Protein AF-0000000080283770 (afdb_homodimer)

Structure (mmCIF, N/CA/C/O backbone):
data_AF-0000000080283770-model_v1
#
loop_
_entity.id
_entity.type
_entity.pdbx_description
1 polymer 'Transcriptional regulator'
#
loop_
_atom_site.group_PDB
_atom_site.id
_atom_site.type_symbol
_atom_site.label_atom_id
_atom_site.label_alt_id
_atom_site.label_comp_id
_atom_site.label_asym_id
_atom_site.label_entity_id
_atom_site.label_seq_id
_atom_site.pdbx_PDB_ins_code
_atom_site.Cartn_x
_atom_site.Cartn_y
_atom_site.Cartn_z
_atom_site.occupancy
_atom_site.B_iso_or_equiv
_atom_site.auth_seq_id
_atom_site.auth_comp_id
_atom_site.auth_asym_id
_atom_site.auth_atom_id
_atom_site.pdbx_PDB_model_num
ATOM 1 N N . MET A 1 1 ? 2.85 -29.109 8.461 1 37.56 1 MET A N 1
ATOM 2 C CA . MET A 1 1 ? 2.076 -27.859 8.5 1 37.56 1 MET A CA 1
ATOM 3 C C . MET A 1 1 ? 2.83 -26.734 7.824 1 37.56 1 MET A C 1
ATOM 5 O O . MET A 1 1 ? 3.775 -26.172 8.391 1 37.56 1 MET A O 1
ATOM 9 N N . THR A 1 2 ? 3.102 -26.766 6.426 1 54.53 2 THR A N 1
ATOM 10 C CA . THR A 1 2 ? 4.262 -26.156 5.785 1 54.53 2 THR A CA 1
ATOM 11 C C . THR A 1 2 ? 4.219 -24.641 5.934 1 54.53 2 THR A C 1
ATOM 13 O O . THR A 1 2 ? 3.17 -24.016 5.73 1 54.53 2 THR A O 1
ATOM 16 N N . GLY A 1 3 ? 4.781 -24.062 6.992 1 60.12 3 GLY A N 1
ATOM 17 C CA . GLY A 1 3 ? 5.047 -22.656 7.277 1 60.12 3 GLY A CA 1
ATOM 18 C C . GLY A 1 3 ? 5.25 -21.828 6.027 1 60.12 3 GLY A C 1
ATOM 19 O O . GLY A 1 3 ? 5.16 -22.344 4.91 1 60.12 3 GLY A O 1
ATOM 20 N N . PRO A 1 4 ? 5.188 -20.516 6.203 1 73.69 4 PRO A N 1
ATOM 21 C CA . PRO A 1 4 ? 5.469 -19.641 5.059 1 73.69 4 PRO A CA 1
ATOM 22 C C . PRO A 1 4 ? 6.797 -19.969 4.383 1 73.69 4 PRO A C 1
ATOM 24 O O . PRO A 1 4 ? 7.742 -20.406 5.043 1 73.69 4 PRO A O 1
ATOM 27 N N . PRO A 1 5 ? 6.785 -20.031 3.084 1 80.31 5 PRO A N 1
ATOM 28 C CA . PRO A 1 5 ? 8.031 -20.297 2.357 1 80.31 5 PRO A CA 1
ATOM 29 C C . PRO A 1 5 ? 9.164 -19.359 2.766 1 80.31 5 PRO A C 1
ATOM 31 O O . PRO A 1 5 ? 8.914 -18.203 3.143 1 80.31 5 PRO A O 1
ATOM 34 N N . PRO A 1 6 ? 10.375 -19.828 2.789 1 84.25 6 PRO A N 1
ATOM 35 C CA . PRO A 1 6 ? 11.523 -18.984 3.094 1 84.25 6 PRO A CA 1
ATOM 36 C C . PRO A 1 6 ? 11.781 -17.922 2.014 1 84.25 6 PRO A C 1
ATOM 38 O O . PRO A 1 6 ? 11.523 -18.172 0.833 1 84.25 6 PRO A O 1
ATOM 41 N N . PRO A 1 7 ? 12.25 -16.781 2.469 1 87.44 7 PRO A N 1
ATOM 42 C CA . PRO A 1 7 ? 12.562 -15.75 1.482 1 87.44 7 PRO A CA 1
ATOM 43 C C . PRO A 1 7 ? 13.625 -16.188 0.481 1 87.44 7 PRO A C 1
ATOM 45 O O . PRO A 1 7 ? 14.586 -16.875 0.853 1 87.44 7 PRO A O 1
ATOM 48 N N . GLU A 1 8 ? 13.406 -15.977 -0.793 1 91.25 8 GLU A N 1
ATOM 49 C CA . GLU A 1 8 ? 14.336 -16.266 -1.883 1 91.25 8 GLU A CA 1
ATOM 50 C C . GLU A 1 8 ? 14.641 -15 -2.688 1 91.25 8 GLU A C 1
ATOM 52 O O . GLU A 1 8 ? 13.75 -14.422 -3.314 1 91.25 8 GLU A O 1
ATOM 57 N N . GLU A 1 9 ? 15.883 -14.602 -2.623 1 91.5 9 GLU A N 1
ATOM 58 C CA . GLU A 1 9 ? 16.266 -13.477 -3.471 1 91.5 9 GLU A CA 1
ATOM 59 C C . GLU A 1 9 ? 16.547 -13.93 -4.898 1 91.5 9 GLU A C 1
ATOM 61 O O . GLU A 1 9 ? 17.375 -14.797 -5.129 1 91.5 9 GLU A O 1
ATOM 66 N N . ILE A 1 10 ? 15.891 -13.391 -5.863 1 91.06 10 ILE A N 1
ATOM 67 C CA . ILE A 1 10 ? 16.047 -13.758 -7.27 1 91.06 10 ILE A CA 1
ATOM 68 C C . ILE A 1 10 ? 16.922 -12.727 -7.977 1 91.06 10 ILE A C 1
ATOM 70 O O . ILE A 1 10 ? 16.578 -11.539 -8.008 1 91.06 10 ILE A O 1
ATOM 74 N N . THR A 1 11 ? 18.062 -13.188 -8.492 1 90.12 11 THR A N 1
ATOM 75 C CA . THR A 1 11 ? 18.984 -12.281 -9.172 1 90.12 11 THR A CA 1
ATOM 76 C C . THR A 1 11 ? 18.969 -12.516 -10.68 1 90.12 11 THR A C 1
ATOM 78 O O . THR A 1 11 ? 19.5 -11.711 -11.445 1 90.12 11 THR A O 1
ATOM 81 N N . ASP A 1 12 ? 18.344 -13.586 -11.109 1 91 12 ASP A N 1
ATOM 82 C CA . ASP A 1 12 ? 18.266 -13.922 -12.523 1 91 12 ASP A CA 1
ATOM 83 C C . ASP A 1 12 ? 17.125 -13.195 -13.211 1 91 12 ASP A C 1
ATOM 85 O O . ASP A 1 12 ? 15.953 -13.469 -12.93 1 91 12 ASP A O 1
ATOM 89 N N . PRO A 1 13 ? 17.438 -12.305 -14.203 1 91.69 13 PRO A N 1
ATOM 90 C CA . PRO A 1 13 ? 16.375 -11.555 -14.891 1 91.69 13 PRO A CA 1
ATOM 91 C C . PRO A 1 13 ? 15.375 -12.469 -15.594 1 91.69 13 PRO A C 1
ATOM 93 O O . PRO A 1 13 ? 14.211 -12.094 -15.781 1 91.69 13 PRO A O 1
ATOM 96 N N . ALA A 1 14 ? 15.844 -13.672 -15.891 1 91.5 14 ALA A N 1
ATOM 97 C CA . ALA A 1 14 ? 14.961 -14.609 -16.578 1 91.5 14 ALA A CA 1
ATOM 98 C C . ALA A 1 14 ? 13.789 -15.016 -15.695 1 91.5 14 ALA A C 1
ATOM 100 O O . ALA A 1 14 ? 12.672 -15.227 -16.172 1 91.5 14 ALA A O 1
ATOM 101 N N . VAL A 1 15 ? 14.016 -15.148 -14.422 1 92.81 15 VAL A N 1
ATOM 102 C CA . VAL A 1 15 ? 12.969 -15.508 -13.477 1 92.81 15 VAL A CA 1
ATOM 103 C C . VAL A 1 15 ? 11.961 -14.367 -13.367 1 92.81 15 VAL A C 1
ATOM 105 O O . VAL A 1 15 ? 10.75 -14.602 -13.359 1 92.81 15 VAL A O 1
ATOM 108 N N . LEU A 1 16 ? 12.469 -13.172 -13.344 1 89.69 16 LEU A N 1
ATOM 109 C CA . LEU A 1 16 ? 11.602 -12 -13.289 1 89.69 16 LEU A CA 1
ATOM 110 C C . LEU A 1 16 ? 10.727 -11.914 -14.539 1 89.69 16 LEU A C 1
ATOM 112 O O . LEU A 1 16 ? 9.516 -11.695 -14.438 1 89.69 16 LEU A O 1
ATOM 116 N N . LYS A 1 17 ? 11.328 -12.164 -15.664 1 89.62 17 LYS A N 1
ATOM 117 C CA . LYS A 1 17 ? 10.586 -12.141 -16.922 1 89.62 17 LYS A CA 1
ATOM 118 C C . LYS A 1 17 ? 9.484 -13.195 -16.938 1 89.62 17 LYS A C 1
ATOM 120 O O . LYS A 1 17 ? 8.383 -12.945 -17.422 1 89.62 17 LYS A O 1
ATOM 125 N N . ALA A 1 18 ? 9.836 -14.297 -16.359 1 91.44 18 ALA A N 1
ATOM 126 C CA . ALA A 1 18 ? 8.883 -15.406 -16.344 1 91.44 18 ALA A CA 1
ATOM 127 C C . ALA A 1 18 ? 7.652 -15.062 -15.516 1 91.44 18 ALA A C 1
ATOM 129 O O . ALA A 1 18 ? 6.52 -15.242 -15.961 1 91.44 18 ALA A O 1
ATOM 130 N N . VAL A 1 19 ? 7.867 -14.453 -14.398 1 88.31 19 VAL A N 1
ATOM 131 C CA . VAL A 1 19 ? 6.75 -14.281 -13.477 1 88.31 19 VAL A CA 1
ATOM 132 C C . VAL A 1 19 ? 6.02 -12.977 -13.781 1 88.31 19 VAL A C 1
ATOM 134 O O . VAL A 1 19 ? 4.82 -12.852 -13.516 1 88.31 19 VAL A O 1
ATOM 137 N N . MET A 1 20 ? 6.723 -12.078 -14.5 1 87.69 20 MET A N 1
ATOM 138 C CA . MET A 1 20 ? 6.105 -10.781 -14.758 1 87.69 20 MET A CA 1
ATOM 139 C C . MET A 1 20 ? 5.312 -10.805 -16.062 1 87.69 20 MET A C 1
ATOM 141 O O . MET A 1 20 ? 4.621 -9.844 -16.391 1 87.69 20 MET A O 1
ATOM 145 N N . HIS A 1 21 ? 5.367 -11.898 -16.734 1 89.75 21 HIS A N 1
ATOM 146 C CA . HIS A 1 21 ? 4.559 -12.023 -17.938 1 89.75 21 HIS A CA 1
ATOM 147 C C . HIS A 1 21 ? 3.074 -11.875 -17.625 1 89.75 21 HIS A C 1
ATOM 149 O O . HIS A 1 21 ? 2.557 -12.547 -16.734 1 89.75 21 HIS A O 1
ATOM 155 N N . PRO A 1 22 ? 2.367 -11.078 -18.344 1 87.94 22 PRO A N 1
ATOM 156 C CA . PRO A 1 22 ? 0.983 -10.758 -17.984 1 87.94 22 PRO A CA 1
ATOM 157 C C . PRO A 1 22 ? 0.1 -12 -17.891 1 87.94 22 PRO A C 1
ATOM 159 O O . PRO A 1 22 ? -0.621 -12.172 -16.906 1 87.94 22 PRO A O 1
ATOM 162 N N . LEU A 1 23 ? 0.131 -12.852 -18.859 1 91.62 23 LEU A N 1
ATOM 163 C CA . LEU A 1 23 ? -0.701 -14.047 -18.812 1 91.62 23 LEU A CA 1
ATOM 164 C C . LEU A 1 23 ? -0.289 -14.969 -17.672 1 91.62 23 LEU A C 1
ATOM 166 O O . LEU A 1 23 ? -1.141 -15.586 -17.031 1 91.62 23 LEU A O 1
ATOM 170 N N . ARG A 1 24 ? 1.016 -15.086 -17.438 1 93.94 24 ARG A N 1
ATOM 171 C CA . ARG A 1 24 ? 1.487 -15.961 -16.359 1 93.94 24 ARG A CA 1
ATOM 172 C C . ARG A 1 24 ? 1.039 -15.438 -15 1 93.94 24 ARG A C 1
ATOM 174 O O . ARG A 1 24 ? 0.745 -16.234 -14.102 1 93.94 24 ARG A O 1
ATOM 181 N N . ARG A 1 25 ? 0.981 -14.164 -14.875 1 88.69 25 ARG A N 1
ATOM 182 C CA . ARG A 1 25 ? 0.467 -13.586 -13.641 1 88.69 25 ARG A CA 1
ATOM 183 C C . ARG A 1 25 ? -1.007 -13.93 -13.445 1 88.69 25 ARG A C 1
ATOM 185 O O . ARG A 1 25 ? -1.431 -14.258 -12.336 1 88.69 25 ARG A O 1
ATOM 192 N N . ARG A 1 26 ? -1.763 -13.859 -14.516 1 89.5 26 ARG A N 1
ATOM 193 C CA . ARG A 1 26 ? -3.178 -14.211 -14.445 1 89.5 26 ARG A CA 1
ATOM 194 C C . ARG A 1 26 ? -3.361 -15.688 -14.148 1 89.5 26 ARG A C 1
ATOM 196 O O . ARG A 1 26 ? -4.258 -16.062 -13.383 1 89.5 26 ARG A O 1
ATOM 203 N N . ILE A 1 27 ? -2.496 -16.469 -14.734 1 94.62 27 ILE A N 1
ATOM 204 C CA . ILE A 1 27 ? -2.514 -17.906 -14.469 1 94.62 27 ILE A CA 1
ATOM 205 C C . ILE A 1 27 ? -2.242 -18.156 -12.984 1 94.62 27 ILE A C 1
ATOM 207 O O . ILE A 1 27 ? -2.955 -18.922 -12.336 1 94.62 27 ILE A O 1
ATOM 211 N N . MET A 1 28 ? -1.257 -17.438 -12.469 1 91.12 28 MET A N 1
ATOM 212 C CA . MET A 1 28 ? -0.897 -17.578 -11.062 1 91.12 28 MET A CA 1
ATOM 213 C C . MET A 1 28 ? -2.047 -17.141 -10.156 1 91.12 28 MET A C 1
ATOM 215 O O . MET A 1 28 ? -2.309 -17.781 -9.133 1 91.12 28 MET A O 1
ATOM 219 N N . GLU A 1 29 ? -2.654 -16.109 -10.531 1 85.62 29 GLU A N 1
ATOM 220 C CA . GLU A 1 29 ? -3.809 -15.641 -9.766 1 85.62 29 GLU A CA 1
ATOM 221 C C . GLU A 1 29 ? -4.914 -16.688 -9.742 1 85.62 29 GLU A C 1
ATOM 223 O O . GLU A 1 29 ? -5.496 -16.969 -8.688 1 85.62 29 GLU A O 1
ATOM 228 N N . ALA A 1 30 ? -5.281 -17.266 -10.852 1 88.56 30 ALA A N 1
ATOM 229 C CA . ALA A 1 30 ? -6.312 -18.312 -10.953 1 88.56 30 ALA A CA 1
ATOM 230 C C . ALA A 1 30 ? -5.941 -19.531 -10.125 1 88.56 30 ALA A C 1
ATOM 232 O O . ALA A 1 30 ? -6.777 -20.078 -9.398 1 88.56 30 ALA A O 1
ATOM 233 N N . LEU A 1 31 ? -4.652 -19.891 -10.188 1 91.25 31 LEU A N 1
ATOM 234 C CA . LEU A 1 31 ? -4.184 -21.047 -9.445 1 91.25 31 LEU A CA 1
ATOM 235 C C . LEU A 1 31 ? -4.191 -20.781 -7.945 1 91.25 31 LEU A C 1
ATOM 237 O O . LEU A 1 31 ? -4.156 -21.719 -7.141 1 91.25 31 LEU A O 1
ATOM 241 N N . GLY A 1 32 ? -4.145 -19.531 -7.605 1 83.38 32 GLY A N 1
ATOM 242 C CA . GLY A 1 32 ? -4.266 -19.156 -6.203 1 83.38 32 GLY A CA 1
ATOM 243 C C . GLY A 1 32 ? -5.586 -19.578 -5.586 1 83.38 32 GLY A C 1
ATOM 244 O O . GLY A 1 32 ? -5.688 -19.719 -4.363 1 83.38 32 GLY A O 1
ATOM 245 N N . ARG A 1 33 ? -6.543 -19.781 -6.367 1 79.31 33 ARG A N 1
ATOM 246 C CA . ARG A 1 33 ? -7.859 -20.188 -5.891 1 79.31 33 ARG A CA 1
ATOM 247 C C . ARG A 1 33 ? -7.953 -21.719 -5.793 1 79.31 33 ARG A C 1
ATOM 249 O O . ARG A 1 33 ? -8.891 -22.25 -5.188 1 79.31 33 ARG A O 1
ATOM 256 N N . GLY A 1 34 ? -7.055 -22.422 -6.414 1 85.31 34 GLY A N 1
ATOM 257 C CA . GLY A 1 34 ? -7.008 -23.875 -6.387 1 85.31 34 GLY A CA 1
ATOM 258 C C . GLY A 1 34 ? -6.359 -24.469 -7.617 1 85.31 34 GLY A C 1
ATOM 259 O O . GLY A 1 34 ? -6.145 -23.781 -8.609 1 85.31 34 GLY A O 1
ATOM 260 N N . PRO A 1 35 ? -6.062 -25.703 -7.5 1 93.88 35 PRO A N 1
ATOM 261 C CA . PRO A 1 35 ? -5.461 -26.391 -8.648 1 93.88 35 PRO A CA 1
ATOM 262 C C . PRO A 1 35 ? -6.383 -26.438 -9.867 1 93.88 35 PRO A C 1
ATOM 264 O O . PRO A 1 35 ? -7.605 -26.359 -9.719 1 93.88 35 PRO A O 1
ATOM 267 N N . ALA A 1 36 ? -5.773 -26.484 -11.055 1 95.81 36 ALA A N 1
ATOM 268 C CA . ALA A 1 36 ? -6.559 -26.484 -12.281 1 95.81 36 ALA A CA 1
ATOM 269 C C . ALA A 1 36 ? -5.758 -27.078 -13.445 1 95.81 36 ALA A C 1
ATOM 271 O O . ALA A 1 36 ? -4.535 -27.219 -13.352 1 95.81 36 ALA A O 1
ATOM 272 N N . THR A 1 37 ? -6.523 -27.469 -14.406 1 96.5 37 THR A N 1
ATOM 273 C CA . THR A 1 37 ? -5.887 -27.922 -15.641 1 96.5 37 THR A CA 1
ATOM 274 C C . THR A 1 37 ? -5.672 -26.766 -16.594 1 96.5 37 THR A C 1
ATOM 276 O O . THR A 1 37 ? -6.258 -25.688 -16.422 1 96.5 37 THR A O 1
ATOM 279 N N . ALA A 1 38 ? -4.801 -27.031 -17.594 1 96.62 38 ALA A N 1
ATOM 280 C CA . ALA A 1 38 ? -4.57 -26.016 -18.625 1 96.62 38 ALA A CA 1
ATOM 281 C C . ALA A 1 38 ? -5.871 -25.672 -19.344 1 96.62 38 ALA A C 1
ATOM 283 O O . ALA A 1 38 ? -6.125 -24.5 -19.625 1 96.62 38 ALA A O 1
ATOM 284 N N . THR A 1 39 ? -6.66 -26.641 -19.531 1 95.62 39 THR A N 1
ATOM 285 C CA . THR A 1 39 ? -7.918 -26.438 -20.25 1 95.62 39 THR A CA 1
ATOM 286 C C . THR A 1 39 ? -8.867 -25.562 -19.438 1 95.62 39 THR A C 1
ATOM 288 O O . THR A 1 39 ? -9.461 -24.625 -19.969 1 95.62 39 THR A O 1
ATOM 291 N N . LYS A 1 40 ? -8.969 -25.859 -18.234 1 95.38 40 LYS A N 1
ATOM 292 C CA . LYS A 1 40 ? -9.836 -25.078 -17.359 1 95.38 40 LYS A CA 1
ATOM 293 C C . LYS A 1 40 ? -9.359 -23.625 -17.266 1 95.38 40 LYS A C 1
ATOM 295 O O . LYS A 1 40 ? -10.164 -22.703 -17.344 1 95.38 40 LYS A O 1
ATOM 300 N N . LEU A 1 41 ? -8.062 -23.438 -17.109 1 96.62 41 LEU A N 1
ATOM 301 C CA . LEU A 1 41 ? -7.484 -22.109 -17 1 96.62 41 LEU A CA 1
ATOM 302 C C . LEU A 1 41 ? -7.684 -21.312 -18.297 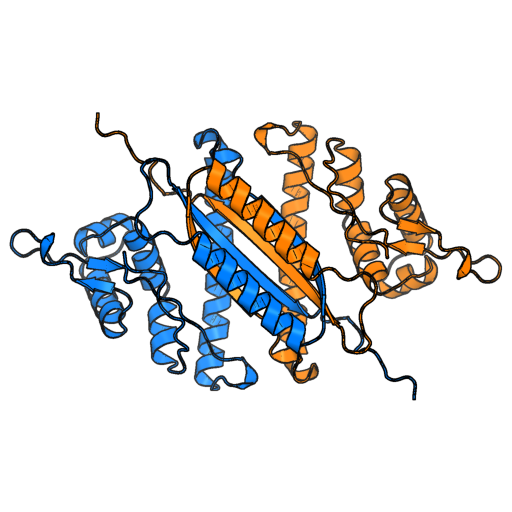1 96.62 41 LEU A C 1
ATOM 304 O O . LEU A 1 41 ? -8.016 -20.125 -18.25 1 96.62 41 LEU A O 1
ATOM 308 N N . ALA A 1 42 ? -7.504 -21.984 -19.391 1 96.69 42 ALA A N 1
ATOM 309 C CA . ALA A 1 42 ? -7.676 -21.344 -20.688 1 96.69 42 ALA A CA 1
ATOM 310 C C . ALA A 1 42 ? -9.102 -20.828 -20.859 1 96.69 42 ALA A C 1
ATOM 312 O O . ALA A 1 42 ? -9.297 -19.688 -21.297 1 96.69 42 ALA A O 1
ATOM 313 N N . LYS A 1 43 ? -10.023 -21.609 -20.484 1 95.88 43 LYS A N 1
ATOM 314 C CA . LYS A 1 43 ? -11.43 -21.203 -20.578 1 95.88 43 LYS A CA 1
ATOM 315 C C . LYS A 1 43 ? -11.719 -20.016 -19.672 1 95.88 43 LYS A C 1
ATOM 317 O O . LYS A 1 43 ? -12.375 -19.047 -20.109 1 95.88 43 LYS A O 1
ATOM 322 N N . GLU A 1 44 ? -11.203 -20.078 -18.516 1 92.44 44 GLU A N 1
ATOM 323 C CA . GLU A 1 44 ? -11.438 -19.016 -17.547 1 92.44 44 GLU A CA 1
ATOM 324 C C . GLU A 1 44 ? -10.797 -17.703 -18 1 92.44 44 GLU A C 1
ATOM 326 O O . GLU A 1 44 ? -11.344 -16.625 -17.781 1 92.44 44 GLU A O 1
ATOM 331 N N . LEU A 1 45 ? -9.641 -17.766 -18.672 1 93.75 45 LEU A N 1
ATOM 332 C CA . LEU A 1 45 ? -8.828 -16.578 -18.969 1 93.75 45 LEU A CA 1
ATOM 333 C C . LEU A 1 45 ? -9.031 -16.125 -20.406 1 93.75 45 LEU A C 1
ATOM 335 O O . LEU A 1 45 ? -8.492 -15.094 -20.812 1 93.75 45 LEU A O 1
ATOM 339 N N . GLY A 1 46 ? -9.797 -16.828 -21.125 1 94.81 46 GLY A N 1
ATOM 340 C CA . GLY A 1 46 ? -10.031 -16.484 -22.516 1 94.81 46 GLY A CA 1
ATOM 341 C C . GLY A 1 46 ? -8.805 -16.672 -23.391 1 94.81 46 GLY A C 1
ATOM 342 O O . GLY A 1 46 ? -8.492 -15.828 -24.219 1 94.81 46 GLY A O 1
ATOM 343 N N . GLU A 1 47 ? -8.086 -17.703 -23.094 1 95.5 47 GLU A N 1
ATOM 344 C CA . GLU A 1 47 ? -6.855 -18.016 -23.812 1 95.5 47 GLU A CA 1
ATOM 345 C C . GLU A 1 47 ? -6.918 -19.406 -24.438 1 95.5 47 GLU A C 1
ATOM 347 O O . GLU A 1 47 ? -7.863 -20.156 -24.203 1 95.5 47 GLU A O 1
ATOM 352 N N . SER A 1 48 ? -5.984 -19.734 -25.266 1 95.44 48 SER A N 1
ATOM 353 C CA . SER A 1 48 ? -5.887 -21.078 -25.844 1 95.44 48 SER A CA 1
ATOM 354 C C . SER A 1 48 ? -5.242 -22.047 -24.859 1 95.44 48 SER A C 1
ATOM 356 O O . SER A 1 48 ? -4.383 -21.656 -24.062 1 95.44 48 SER A O 1
ATOM 358 N N . SER A 1 49 ? -5.652 -23.328 -24.953 1 93.5 49 SER A N 1
ATOM 359 C CA . SER A 1 49 ? -5.051 -24.375 -24.125 1 93.5 49 SER A CA 1
ATOM 360 C C . SER A 1 49 ? -3.564 -24.531 -24.422 1 93.5 49 SER A C 1
ATOM 362 O O . SER A 1 49 ? -2.77 -24.781 -23.516 1 93.5 49 SER A O 1
ATOM 364 N N . GLY A 1 50 ? -3.27 -24.328 -25.672 1 94.94 50 GLY A N 1
ATOM 365 C CA . GLY A 1 50 ? -1.871 -24.422 -26.047 1 94.94 50 GLY A CA 1
ATOM 366 C C . GLY A 1 50 ? -0.999 -23.375 -25.391 1 94.94 50 GLY A C 1
ATOM 367 O O . GLY A 1 50 ? 0.023 -23.703 -24.781 1 94.94 50 GLY A O 1
ATOM 368 N N . ALA A 1 51 ? -1.381 -22.203 -25.516 1 95.94 51 ALA A N 1
ATOM 369 C CA . ALA A 1 51 ? -0.648 -21.109 -24.891 1 95.94 51 ALA A CA 1
ATOM 370 C C . ALA A 1 51 ? -0.607 -21.281 -23.375 1 95.94 51 ALA A C 1
ATOM 372 O O . ALA A 1 51 ? 0.438 -21.094 -22.75 1 95.94 51 ALA A O 1
ATOM 373 N N . THR A 1 52 ? -1.72 -21.625 -22.812 1 97.25 52 THR A N 1
ATOM 374 C CA . THR A 1 52 ? -1.812 -21.812 -21.359 1 97.25 52 THR A CA 1
ATOM 375 C C . THR A 1 52 ? -0.881 -22.938 -20.906 1 97.25 52 THR A C 1
ATOM 377 O O . THR A 1 52 ? -0.174 -22.781 -19.906 1 97.25 52 THR A O 1
ATOM 380 N N . SER A 1 53 ? -0.855 -24.016 -21.688 1 96.75 53 SER A N 1
ATOM 381 C CA . SER A 1 53 ? 0.03 -25.125 -21.359 1 96.75 53 SER A CA 1
ATOM 382 C C . SER A 1 53 ? 1.494 -24.703 -21.422 1 96.75 53 SER A C 1
ATOM 384 O O . SER A 1 53 ? 2.285 -25.047 -20.547 1 96.75 53 SER A O 1
ATOM 386 N N . TYR A 1 54 ? 1.769 -24 -22.406 1 97.31 54 TYR A N 1
ATOM 387 C CA . TYR A 1 54 ? 3.133 -23.5 -22.562 1 97.31 54 TYR A CA 1
ATOM 388 C C . TYR A 1 54 ? 3.535 -22.656 -21.359 1 97.31 54 TYR A C 1
ATOM 390 O O . TYR A 1 54 ? 4.617 -22.844 -20.797 1 97.31 54 TYR A O 1
ATOM 398 N N . HIS A 1 55 ? 2.732 -21.734 -20.969 1 97.44 55 HIS A N 1
ATOM 399 C CA . HIS A 1 55 ? 3.053 -20.828 -19.875 1 97.44 55 HIS A CA 1
ATOM 400 C C . HIS A 1 55 ? 3.104 -21.547 -18.531 1 97.44 55 HIS A C 1
ATOM 402 O O . HIS A 1 55 ? 3.895 -21.203 -17.656 1 97.44 55 HIS A O 1
ATOM 408 N N . LEU A 1 56 ? 2.262 -22.562 -18.422 1 97.88 56 LEU A N 1
ATOM 409 C CA . LEU A 1 56 ? 2.33 -23.391 -17.219 1 97.88 56 LEU A CA 1
ATOM 410 C C . LEU A 1 56 ? 3.674 -24.109 -17.141 1 97.88 56 LEU A C 1
ATOM 412 O O . LEU A 1 56 ? 4.273 -24.172 -16.062 1 97.88 56 LEU A O 1
ATOM 416 N N . ARG A 1 57 ? 4.152 -24.625 -18.219 1 97.12 57 ARG A N 1
ATOM 417 C CA . ARG A 1 57 ? 5.457 -25.281 -18.234 1 97.12 57 ARG A CA 1
ATOM 418 C C . ARG A 1 57 ? 6.574 -24.281 -17.922 1 97.12 57 ARG A C 1
ATOM 420 O O . ARG A 1 57 ? 7.527 -24.625 -17.219 1 97.12 57 ARG A O 1
ATOM 427 N N . GLU A 1 58 ? 6.453 -23.094 -18.484 1 97 58 GLU A N 1
ATOM 428 C CA . GLU A 1 58 ? 7.434 -22.062 -18.188 1 97 58 GLU A CA 1
ATOM 429 C C . GLU A 1 58 ? 7.441 -21.719 -16.703 1 97 58 GLU A C 1
ATOM 431 O O . GLU A 1 58 ? 8.508 -21.594 -16.094 1 97 58 GLU A O 1
ATOM 436 N N . LEU A 1 59 ? 6.273 -21.547 -16.078 1 97 59 LEU A N 1
ATOM 437 C CA . LEU A 1 59 ? 6.148 -21.266 -14.648 1 97 59 LEU A CA 1
ATOM 438 C C . LEU A 1 59 ? 6.719 -22.422 -13.82 1 97 59 LEU A C 1
ATOM 440 O O . LEU A 1 59 ? 7.348 -22.188 -12.789 1 97 59 LEU A O 1
ATOM 444 N N . ALA A 1 60 ? 6.492 -23.641 -14.328 1 96.94 60 ALA A N 1
ATOM 445 C CA . ALA A 1 60 ? 7.012 -24.812 -13.641 1 96.94 60 ALA A CA 1
ATOM 446 C C . ALA A 1 60 ? 8.539 -24.859 -13.703 1 96.94 60 ALA A C 1
ATOM 448 O O . ALA A 1 60 ? 9.195 -25.25 -12.734 1 96.94 60 ALA A O 1
ATOM 449 N N . LYS A 1 61 ? 9.047 -24.453 -14.828 1 96.62 61 LYS A N 1
ATOM 450 C CA . LYS A 1 61 ? 10.492 -24.406 -15.031 1 96.62 61 LYS A CA 1
ATOM 451 C C . LYS A 1 61 ? 11.172 -23.594 -13.938 1 96.62 61 LYS A C 1
ATOM 453 O O . LYS A 1 61 ? 12.258 -23.953 -13.469 1 96.62 61 LYS A O 1
ATOM 458 N N . TYR A 1 62 ? 10.5 -22.547 -13.523 1 94.88 62 TYR A N 1
ATOM 459 C CA . TYR A 1 62 ? 11.078 -21.656 -12.531 1 94.88 62 TYR A CA 1
ATOM 460 C C . TYR A 1 62 ? 10.43 -21.859 -11.164 1 94.88 62 TYR A C 1
ATOM 462 O O . TYR A 1 62 ? 10.523 -21 -10.289 1 94.88 62 TYR A O 1
ATOM 470 N N . HIS A 1 63 ? 9.688 -22.906 -10.953 1 94.5 63 HIS A N 1
ATOM 471 C CA . HIS A 1 63 ? 9.203 -23.422 -9.68 1 94.5 63 HIS A CA 1
ATOM 472 C C . HIS A 1 63 ? 8.109 -22.547 -9.102 1 94.5 63 HIS A C 1
ATOM 474 O O . HIS A 1 63 ? 8.016 -22.375 -7.887 1 94.5 63 HIS A O 1
ATOM 480 N N . PHE A 1 64 ? 7.305 -21.938 -9.977 1 95.06 64 PHE A N 1
ATOM 481 C CA . PHE A 1 64 ? 6.172 -21.156 -9.508 1 95.06 64 PHE A CA 1
ATOM 482 C C . PHE A 1 64 ? 4.914 -22.016 -9.414 1 95.06 64 PHE A C 1
ATOM 484 O O . PHE A 1 64 ? 3.975 -21.672 -8.695 1 95.06 64 PHE A O 1
ATOM 491 N N . VAL A 1 65 ? 4.875 -23.094 -10.219 1 96.75 65 VAL A N 1
ATOM 492 C CA . VAL A 1 65 ? 3.764 -24.047 -10.164 1 96.75 65 VAL A CA 1
ATOM 493 C C . VAL A 1 65 ? 4.301 -25.469 -10.141 1 96.75 65 VAL A C 1
ATOM 495 O O . VAL A 1 65 ? 5.438 -25.719 -10.547 1 96.75 65 VAL A O 1
ATOM 498 N N . ASP A 1 66 ? 3.494 -26.328 -9.562 1 96.69 66 ASP A N 1
ATOM 499 C CA . ASP A 1 66 ? 3.799 -27.75 -9.523 1 96.69 66 ASP A CA 1
ATOM 500 C C . ASP A 1 66 ? 2.676 -28.578 -10.156 1 96.69 66 ASP A C 1
ATOM 502 O O . ASP A 1 66 ? 1.51 -28.172 -10.102 1 96.69 66 ASP A O 1
ATOM 506 N N . GLU A 1 67 ? 3.076 -29.688 -10.68 1 96.06 67 GLU A N 1
ATOM 507 C CA . GLU A 1 67 ? 2.051 -30.656 -11.078 1 96.06 67 GLU A CA 1
ATOM 508 C C . GLU A 1 67 ? 1.381 -31.281 -9.859 1 96.06 67 GLU A C 1
ATOM 510 O O . GLU A 1 67 ? 2.014 -31.453 -8.812 1 96.06 67 GLU A O 1
ATOM 515 N N . ALA A 1 68 ? 0.126 -31.516 -10 1 95.75 68 ALA A N 1
ATOM 516 C CA . ALA A 1 68 ? -0.634 -32.219 -8.961 1 95.75 68 ALA A CA 1
ATOM 517 C C . ALA A 1 68 ? -1.201 -33.531 -9.484 1 95.75 68 ALA A C 1
ATOM 519 O O . ALA A 1 68 ? -2.412 -33.656 -9.672 1 95.75 68 ALA A O 1
ATOM 520 N N . PRO A 1 69 ? -0.346 -34.531 -9.594 1 93.44 69 PRO A N 1
ATOM 521 C CA . PRO A 1 69 ? -0.775 -35.781 -10.219 1 93.44 69 PRO A CA 1
ATOM 522 C C . PRO A 1 69 ? -1.866 -36.5 -9.43 1 93.44 69 PRO A C 1
ATOM 524 O O . PRO A 1 69 ? -2.65 -37.25 -9.992 1 93.44 69 PRO A O 1
ATOM 527 N N . GLU A 1 70 ? -1.914 -36.25 -8.203 1 93.25 70 GLU A N 1
ATOM 528 C CA . GLU A 1 70 ? -2.908 -36.906 -7.352 1 93.25 70 GLU A CA 1
ATOM 529 C C . GLU A 1 70 ? -4.32 -36.469 -7.715 1 93.25 70 GLU A C 1
ATOM 531 O O . GLU A 1 70 ? -5.297 -37.125 -7.359 1 93.25 70 GLU A O 1
ATOM 536 N N . LEU A 1 71 ? -4.426 -35.344 -8.328 1 93 71 LEU A N 1
ATOM 537 C CA . LEU A 1 71 ? -5.73 -34.844 -8.734 1 93 71 LEU A CA 1
ATOM 538 C C . LEU A 1 71 ? -6.09 -35.312 -10.141 1 93 71 LEU A C 1
ATOM 540 O O . LEU A 1 71 ? -7.227 -35.125 -10.586 1 93 71 LEU A O 1
ATOM 544 N N . ALA A 1 72 ? -5.199 -35.906 -10.742 1 87.62 72 ALA A N 1
ATOM 545 C CA . ALA A 1 72 ? -5.344 -36.188 -12.164 1 87.62 72 ALA A CA 1
ATOM 546 C C . ALA A 1 72 ? -6.184 -37.469 -12.375 1 87.62 72 ALA A C 1
ATOM 548 O O . ALA A 1 72 ? -6.074 -38.406 -11.609 1 87.62 72 ALA A O 1
ATOM 549 N N . HIS A 1 73 ? -7.086 -37.25 -13.297 1 88.25 73 HIS A N 1
ATOM 550 C CA . HIS A 1 73 ? -7.812 -38.406 -13.82 1 88.25 73 HIS A CA 1
ATOM 551 C C . HIS A 1 73 ? -7.5 -38.625 -15.289 1 88.25 73 HIS A C 1
ATOM 553 O O . HIS A 1 73 ? -7.66 -37.719 -16.109 1 88.25 73 HIS A O 1
ATOM 559 N N . GLY A 1 74 ? -7.148 -39.875 -15.578 1 87.75 74 GLY A N 1
ATOM 560 C CA . GLY A 1 74 ? -6.809 -40.188 -16.953 1 87.75 74 GLY A CA 1
ATOM 561 C C . GLY A 1 74 ? -5.559 -39.469 -17.438 1 87.75 74 GLY A C 1
ATOM 562 O O . GLY A 1 74 ? -4.504 -39.562 -16.797 1 87.75 74 GLY A O 1
ATOM 563 N N . LYS A 1 75 ? -5.715 -38.781 -18.562 1 87.44 75 LYS A N 1
ATOM 564 C CA . LYS A 1 75 ? -4.578 -38.125 -19.188 1 87.44 75 LYS A CA 1
ATOM 565 C C . LYS A 1 75 ? -4.516 -36.625 -18.812 1 87.44 75 LYS A C 1
ATOM 567 O O . LYS A 1 75 ? -3.719 -35.875 -19.375 1 87.44 75 LYS A O 1
ATOM 572 N N . GLU A 1 76 ? -5.266 -36.219 -17.828 1 90.69 76 GLU A N 1
ATOM 573 C CA . GLU A 1 76 ? -5.312 -34.812 -17.453 1 90.69 76 GLU A CA 1
ATOM 574 C C . GLU A 1 76 ? -4.109 -34.406 -16.609 1 90.69 76 GLU A C 1
ATOM 576 O O . GLU A 1 76 ? -3.658 -35.188 -15.766 1 90.69 76 GLU A O 1
ATOM 581 N N . ARG A 1 77 ? -3.5 -33.312 -16.969 1 94.56 77 ARG A N 1
ATOM 582 C CA . ARG A 1 77 ? -2.453 -32.75 -16.125 1 94.56 77 ARG A CA 1
ATOM 583 C C . ARG A 1 77 ? -3.002 -31.625 -15.25 1 94.56 77 ARG A C 1
ATOM 585 O O . ARG A 1 77 ? -3.602 -30.672 -15.766 1 94.56 77 ARG A O 1
ATOM 592 N N . TRP A 1 78 ? -2.779 -31.812 -13.945 1 96.88 78 TRP A N 1
ATOM 593 C CA . TRP A 1 78 ? -3.23 -30.797 -13 1 96.88 78 TRP A CA 1
ATOM 594 C C . TRP A 1 78 ? -2.049 -30.016 -12.438 1 96.88 78 TRP A C 1
ATOM 596 O O . TRP A 1 78 ? -0.959 -30.562 -12.258 1 96.88 78 TRP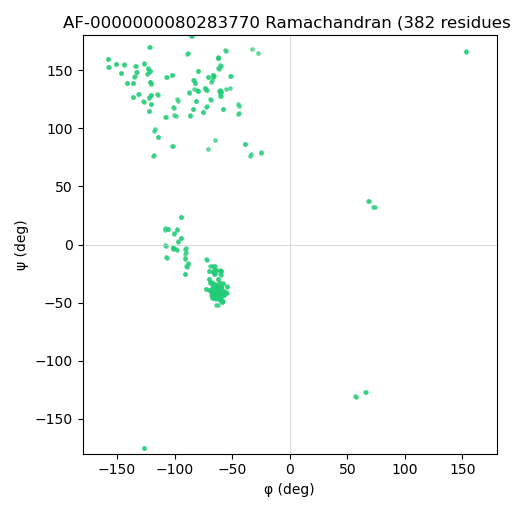 A O 1
ATOM 606 N N . TRP A 1 79 ? -2.375 -28.75 -12.25 1 97.25 79 TRP A N 1
ATOM 607 C CA . TRP A 1 79 ? -1.354 -27.828 -11.758 1 97.25 79 TRP A CA 1
ATOM 608 C C . TRP A 1 79 ? -1.817 -27.141 -10.477 1 97.25 79 TRP A C 1
ATOM 610 O O . TRP A 1 79 ? -3.008 -26.859 -10.312 1 97.25 79 TRP A O 1
ATOM 620 N N . ARG A 1 80 ? -0.857 -26.844 -9.57 1 95.12 80 ARG A N 1
ATOM 621 C CA . ARG A 1 80 ? -1.101 -26.031 -8.383 1 95.12 80 ARG A CA 1
ATOM 622 C C . ARG A 1 80 ? -0.023 -24.969 -8.211 1 95.12 80 ARG A C 1
ATOM 624 O O . ARG A 1 80 ? 1.127 -25.172 -8.609 1 95.12 80 ARG A O 1
ATOM 631 N N . ALA A 1 81 ? -0.465 -23.875 -7.648 1 91.69 81 ALA A N 1
ATOM 632 C CA . ALA A 1 81 ? 0.507 -22.812 -7.355 1 91.69 81 ALA A CA 1
ATOM 633 C C . ALA A 1 81 ? 1.479 -23.266 -6.262 1 91.69 81 ALA A C 1
ATOM 635 O O . ALA A 1 81 ? 1.082 -23.922 -5.297 1 91.69 81 ALA A O 1
ATOM 636 N N . ARG A 1 82 ? 2.697 -22.891 -6.438 1 90.38 82 ARG A N 1
ATOM 637 C CA . ARG A 1 82 ? 3.707 -23.078 -5.398 1 90.38 82 ARG A CA 1
ATOM 638 C C . ARG A 1 82 ? 3.951 -21.781 -4.637 1 90.38 82 ARG A C 1
ATOM 640 O O . ARG A 1 82 ? 4.465 -20.812 -5.199 1 90.38 82 ARG A O 1
ATOM 647 N N . PRO A 1 83 ? 3.539 -21.75 -3.354 1 84.31 83 PRO A N 1
ATOM 648 C CA . PRO A 1 83 ? 3.807 -20.531 -2.584 1 84.31 83 PRO A CA 1
ATOM 649 C C . PRO A 1 83 ? 5.297 -20.219 -2.473 1 84.31 83 PRO A C 1
ATOM 651 O O . PRO A 1 83 ? 6.098 -21.109 -2.18 1 84.31 83 PRO A O 1
ATOM 654 N N . ARG A 1 84 ? 5.645 -18.969 -2.836 1 86.94 84 ARG A N 1
ATOM 655 C CA . ARG A 1 84 ? 7.023 -18.516 -2.719 1 86.94 84 ARG A CA 1
ATOM 656 C C . ARG A 1 84 ? 7.086 -17.109 -2.107 1 86.94 84 ARG A C 1
ATOM 658 O O . ARG A 1 84 ? 6.145 -16.328 -2.248 1 86.94 84 ARG A O 1
ATOM 665 N N . ASP A 1 85 ? 8.148 -16.922 -1.306 1 87.81 85 ASP A N 1
ATOM 666 C CA . ASP A 1 85 ? 8.492 -15.578 -0.839 1 87.81 85 ASP A CA 1
ATOM 667 C C . ASP A 1 85 ? 9.656 -15 -1.639 1 87.81 85 ASP A C 1
ATOM 669 O O . ASP A 1 85 ? 10.812 -15.086 -1.217 1 87.81 85 ASP A O 1
ATOM 673 N N . ILE A 1 86 ? 9.297 -14.414 -2.783 1 88.75 86 ILE A N 1
ATOM 674 C CA . ILE A 1 86 ? 10.305 -13.914 -3.713 1 88.75 86 ILE A CA 1
ATOM 675 C C . ILE A 1 86 ? 10.688 -12.484 -3.336 1 88.75 86 ILE A C 1
ATOM 677 O O . ILE A 1 86 ? 9.82 -11.641 -3.125 1 88.75 86 ILE A O 1
ATOM 681 N N . ARG A 1 87 ? 12.023 -12.328 -3.275 1 88.75 87 ARG A N 1
ATOM 682 C CA . ARG A 1 87 ? 12.594 -11.008 -3.041 1 88.75 87 ARG A CA 1
ATOM 683 C C . ARG A 1 87 ? 13.5 -10.586 -4.195 1 88.75 87 ARG A C 1
ATOM 685 O O . ARG A 1 87 ? 14.234 -11.414 -4.738 1 88.75 87 ARG A O 1
ATOM 692 N N . TRP A 1 88 ? 13.398 -9.367 -4.562 1 87.56 88 TRP A N 1
ATOM 693 C CA . TRP A 1 88 ? 14.234 -8.828 -5.629 1 87.56 88 TRP A CA 1
ATOM 694 C C . TRP A 1 88 ? 15.375 -7.992 -5.055 1 87.56 88 TRP A C 1
ATOM 696 O O . TRP A 1 88 ? 15.203 -7.305 -4.043 1 87.56 88 TRP A O 1
ATOM 706 N N . PRO A 1 89 ? 16.531 -8.031 -5.715 1 89.69 89 PRO A N 1
ATOM 707 C CA . PRO A 1 89 ? 17.625 -7.207 -5.223 1 89.69 89 PRO A CA 1
ATOM 708 C C . PRO A 1 89 ? 17.312 -5.715 -5.25 1 89.69 89 PRO A C 1
ATOM 710 O O . PRO A 1 89 ? 16.406 -5.285 -5.977 1 89.69 89 PRO A O 1
ATOM 713 N N . ARG A 1 90 ? 18.125 -5.012 -4.422 1 87.75 90 ARG A N 1
ATOM 714 C CA . ARG A 1 90 ? 18.016 -3.557 -4.449 1 87.75 90 ARG A CA 1
ATOM 715 C C . ARG A 1 90 ? 18.328 -3.012 -5.84 1 87.75 90 ARG A C 1
ATOM 717 O O . ARG A 1 90 ? 19.062 -3.633 -6.605 1 87.75 90 ARG A O 1
ATOM 724 N N . HIS A 1 91 ? 17.75 -1.866 -6.074 1 89 91 HIS A N 1
ATOM 725 C CA . HIS A 1 91 ? 17.906 -1.264 -7.391 1 89 91 HIS A CA 1
ATOM 726 C C . HIS A 1 91 ? 19.375 -1.115 -7.758 1 89 91 HIS A C 1
ATOM 728 O O . HIS A 1 91 ? 19.781 -1.423 -8.883 1 89 91 HIS A O 1
ATOM 734 N N . SER A 1 92 ? 20.188 -0.694 -6.77 1 89.56 92 SER A N 1
ATOM 735 C CA . SER A 1 92 ? 21.609 -0.469 -7.031 1 89.56 92 SER A CA 1
ATOM 736 C C . SER A 1 92 ? 22.328 -1.779 -7.316 1 89.56 92 SER A C 1
ATOM 738 O O . SER A 1 92 ? 23.422 -1.779 -7.895 1 89.56 92 SER A O 1
ATOM 740 N N . GLU A 1 93 ? 21.703 -2.938 -6.91 1 91.12 93 GLU A N 1
ATOM 741 C CA . GLU A 1 93 ? 22.328 -4.25 -7.066 1 91.12 93 GLU A CA 1
ATOM 742 C C . GLU A 1 93 ? 21.797 -4.965 -8.305 1 91.12 93 GLU A C 1
ATOM 744 O O . GLU A 1 93 ? 22.281 -6.047 -8.656 1 91.12 93 GLU A O 1
ATOM 749 N N . GLN A 1 94 ? 20.844 -4.379 -8.984 1 90.81 94 GLN A N 1
ATOM 750 C CA . GLN A 1 94 ? 20.266 -5 -10.172 1 90.81 94 GLN A CA 1
ATOM 751 C C . GLN A 1 94 ? 21.125 -4.75 -11.406 1 90.81 94 GLN A C 1
ATOM 753 O O . GLN A 1 94 ? 21.703 -3.672 -11.555 1 90.81 94 GLN A O 1
ATOM 758 N N . SER A 1 95 ? 21.25 -5.828 -12.234 1 91.62 95 SER A N 1
ATOM 759 C CA . SER A 1 95 ? 21.828 -5.617 -13.555 1 91.62 95 SER A CA 1
ATOM 760 C C . SER A 1 95 ? 20.984 -4.664 -14.391 1 91.62 95 SER A C 1
ATOM 762 O O . SER A 1 95 ? 19.828 -4.402 -14.062 1 91.62 95 SER A O 1
ATOM 764 N N . GLU A 1 96 ? 21.594 -4.113 -15.406 1 90.81 96 GLU A N 1
ATOM 765 C CA . GLU A 1 96 ? 20.859 -3.244 -16.312 1 90.81 96 GLU A CA 1
ATOM 766 C C . GLU A 1 96 ? 19.656 -3.969 -16.906 1 90.81 96 GLU A C 1
ATOM 768 O O . GLU A 1 96 ? 18.578 -3.391 -17.047 1 90.81 96 GLU A O 1
ATOM 773 N N . GLU A 1 97 ? 19.875 -5.191 -17.266 1 91.12 97 GLU A N 1
ATOM 774 C CA . GLU A 1 97 ? 18.797 -5.988 -17.828 1 91.12 97 GLU A CA 1
ATOM 775 C C . GLU A 1 97 ? 17.656 -6.188 -16.828 1 91.12 97 GLU A C 1
ATOM 777 O O . GLU A 1 97 ? 16.484 -6.047 -17.188 1 91.12 97 GLU A O 1
ATOM 782 N N . MET A 1 98 ? 18 -6.469 -15.68 1 90.44 98 MET A N 1
ATOM 783 C CA . MET A 1 98 ? 16.984 -6.684 -14.641 1 90.44 98 MET A CA 1
ATOM 784 C C . MET A 1 98 ? 16.219 -5.402 -14.359 1 90.44 98 MET A C 1
ATOM 786 O O . MET A 1 98 ? 14.992 -5.438 -14.195 1 90.44 98 MET A O 1
ATOM 790 N N . ARG A 1 99 ? 16.906 -4.273 -14.391 1 89.56 99 ARG A N 1
ATOM 791 C CA . ARG A 1 99 ? 16.25 -2.99 -14.148 1 89.56 99 ARG A CA 1
ATOM 792 C C . ARG A 1 99 ? 15.203 -2.709 -15.219 1 89.56 99 ARG A C 1
ATOM 794 O O . ARG A 1 99 ? 14.102 -2.252 -14.906 1 89.56 99 ARG A O 1
ATOM 801 N N . ALA A 1 100 ? 15.562 -2.99 -16.406 1 88.44 100 ALA A N 1
ATOM 802 C CA . ALA A 1 100 ? 14.641 -2.74 -17.516 1 88.44 100 ALA A CA 1
ATOM 803 C C . ALA A 1 100 ? 13.383 -3.59 -17.391 1 88.44 100 ALA A C 1
ATOM 805 O O . ALA A 1 100 ? 12.273 -3.096 -17.578 1 88.44 100 ALA A O 1
ATOM 806 N N . VAL A 1 101 ? 13.531 -4.812 -16.969 1 86.81 101 VAL A N 1
ATOM 807 C CA . VAL A 1 101 ? 12.398 -5.727 -16.828 1 86.81 101 VAL A CA 1
ATOM 808 C C . VAL A 1 101 ? 11.555 -5.316 -15.617 1 86.81 101 VAL A C 1
ATOM 810 O O . VAL A 1 101 ? 10.328 -5.309 -15.688 1 86.81 101 VAL A O 1
ATOM 813 N N . PHE A 1 102 ? 12.266 -4.91 -14.633 1 86.38 102 PHE A N 1
ATOM 814 C CA . PHE A 1 102 ? 11.594 -4.547 -13.391 1 86.38 102 PHE A CA 1
ATOM 815 C C . PHE A 1 102 ? 10.711 -3.32 -13.586 1 86.38 102 PHE A C 1
ATOM 817 O O . PHE A 1 102 ? 9.555 -3.303 -13.156 1 86.38 102 PHE A O 1
ATOM 824 N N . ASP A 1 103 ? 11.266 -2.314 -14.25 1 83 103 ASP A N 1
ATOM 825 C CA . ASP A 1 103 ? 10.523 -1.076 -14.461 1 83 103 ASP A CA 1
ATOM 826 C C . ASP A 1 103 ? 9.234 -1.335 -15.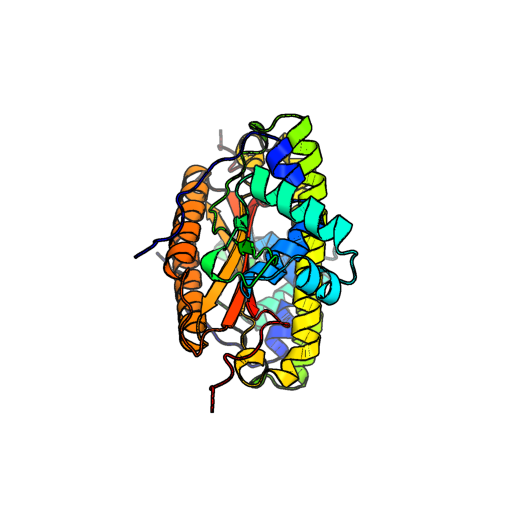25 1 83 103 ASP A C 1
ATOM 828 O O . ASP A 1 103 ? 8.172 -0.832 -14.883 1 83 103 ASP A O 1
ATOM 832 N N . GLU A 1 104 ? 9.336 -2.133 -16.234 1 83.5 104 GLU A N 1
ATOM 833 C CA . GLU A 1 104 ? 8.172 -2.467 -17.047 1 83.5 104 GLU A CA 1
ATOM 834 C C . GLU A 1 104 ? 7.172 -3.305 -16.25 1 83.5 104 GLU A C 1
ATOM 836 O O . GLU A 1 104 ? 5.965 -3.053 -16.312 1 83.5 104 GLU A O 1
ATOM 841 N N . ALA A 1 105 ? 7.68 -4.184 -15.516 1 84.25 105 ALA A N 1
ATOM 842 C CA . ALA A 1 105 ? 6.84 -5.094 -14.734 1 84.25 105 ALA A CA 1
ATOM 843 C C . ALA A 1 105 ? 6.125 -4.355 -13.609 1 84.25 105 ALA A C 1
ATOM 845 O O . ALA A 1 105 ? 4.961 -4.641 -13.312 1 84.25 105 ALA A O 1
ATOM 846 N N . GLN A 1 106 ? 6.809 -3.473 -13.031 1 83.44 106 GLN A N 1
ATOM 847 C CA . GLN A 1 106 ? 6.246 -2.699 -11.93 1 83.44 106 GLN A CA 1
ATOM 848 C C . GLN A 1 106 ? 5.078 -1.842 -12.398 1 83.44 106 GLN A C 1
ATOM 850 O O . GLN A 1 106 ? 4.047 -1.759 -11.727 1 83.44 106 GLN A O 1
ATOM 855 N N . ARG A 1 107 ? 5.219 -1.218 -13.578 1 83.81 107 ARG A N 1
ATOM 856 C CA . ARG A 1 107 ? 4.141 -0.405 -14.141 1 83.81 107 ARG A CA 1
ATOM 857 C C . ARG A 1 107 ? 2.9 -1.249 -14.406 1 83.81 107 ARG A C 1
ATOM 859 O O . ARG A 1 107 ? 1.783 -0.838 -14.086 1 83.81 107 ARG A O 1
ATOM 866 N N . ALA A 1 108 ? 3.117 -2.391 -14.953 1 84.69 108 ALA A N 1
ATOM 867 C CA . ALA A 1 108 ? 2.006 -3.291 -15.234 1 84.69 108 ALA A CA 1
ATOM 868 C C . ALA A 1 108 ? 1.342 -3.771 -13.953 1 84.69 108 ALA A C 1
ATOM 870 O O . ALA A 1 108 ? 0.115 -3.887 -13.883 1 84.69 108 ALA A O 1
ATOM 871 N N . ALA A 1 109 ? 2.168 -4.047 -12.977 1 85.12 109 ALA A N 1
ATOM 872 C CA . ALA A 1 109 ? 1.66 -4.543 -11.703 1 85.12 109 ALA A CA 1
ATOM 873 C C . ALA A 1 109 ? 0.788 -3.498 -11.016 1 85.12 109 ALA A C 1
ATOM 875 O O . ALA A 1 109 ? -0.266 -3.824 -10.469 1 85.12 109 ALA A O 1
ATOM 876 N N . PHE A 1 110 ? 1.172 -2.219 -11.117 1 84.94 110 PHE A N 1
ATOM 877 C CA . PHE A 1 110 ? 0.387 -1.138 -10.531 1 84.94 110 PHE A CA 1
ATOM 878 C C . PHE A 1 110 ? -0.954 -0.996 -11.242 1 84.94 110 PHE A C 1
ATOM 880 O O . PHE A 1 110 ? -1.987 -0.808 -10.594 1 84.94 110 PHE A O 1
ATOM 887 N N . THR A 1 111 ? -0.869 -1.101 -12.531 1 85.75 111 THR A N 1
ATOM 888 C CA . THR A 1 111 ? -2.1 -1.024 -13.312 1 85.75 111 THR A CA 1
ATOM 889 C C . THR A 1 111 ? -3.049 -2.158 -12.938 1 85.75 111 THR A C 1
ATOM 891 O O . THR A 1 111 ? -4.25 -1.939 -12.766 1 85.75 111 THR A O 1
ATOM 894 N N . GLU A 1 112 ? -2.516 -3.324 -12.797 1 85.88 112 GLU A N 1
ATOM 895 C CA . GLU A 1 112 ? -3.311 -4.484 -12.398 1 85.88 112 GLU A CA 1
ATOM 896 C C . GLU A 1 112 ? -3.928 -4.285 -11.023 1 85.88 112 GLU A C 1
ATOM 898 O O . GLU A 1 112 ? -5.086 -4.641 -10.797 1 85.88 112 GLU A O 1
ATOM 903 N N . ASP A 1 113 ? -3.17 -3.756 -10.117 1 89.31 113 ASP A N 1
ATOM 904 C CA . ASP A 1 113 ? -3.66 -3.502 -8.766 1 89.31 113 ASP A CA 1
ATOM 905 C C . ASP A 1 113 ? -4.836 -2.525 -8.781 1 89.31 113 ASP A C 1
ATOM 907 O O . ASP A 1 113 ? -5.836 -2.74 -8.094 1 89.31 113 ASP A O 1
ATOM 911 N N . LEU A 1 114 ? -4.723 -1.46 -9.609 1 89.06 114 LEU A N 1
ATOM 912 C CA . LEU A 1 114 ? -5.797 -0.479 -9.734 1 89.06 114 LEU A CA 1
ATOM 913 C C . LEU A 1 114 ? -7.039 -1.109 -10.344 1 89.06 114 LEU A C 1
ATOM 915 O O . LEU A 1 114 ? -8.164 -0.797 -9.945 1 89.06 114 LEU A O 1
ATOM 919 N N . GLU A 1 115 ? -6.816 -1.985 -11.266 1 88.94 115 GLU A N 1
ATOM 920 C CA . GLU A 1 115 ? -7.934 -2.668 -11.914 1 88.94 115 GLU A CA 1
ATOM 921 C C . GLU A 1 115 ? -8.648 -3.6 -10.938 1 88.94 115 GLU A C 1
ATOM 923 O O . GLU A 1 115 ? -9.875 -3.674 -10.93 1 88.94 115 GLU A O 1
ATOM 928 N N . GLN A 1 116 ? -7.898 -4.348 -10.18 1 90.25 116 GLN A N 1
ATOM 929 C CA . GLN A 1 116 ? -8.492 -5.23 -9.18 1 90.25 116 GLN A CA 1
ATOM 930 C C . GLN A 1 116 ? -9.281 -4.438 -8.141 1 90.25 116 GLN A C 1
ATOM 932 O O . GLN A 1 116 ? -10.375 -4.844 -7.742 1 90.25 116 GLN A O 1
ATOM 937 N N . LEU A 1 117 ? -8.742 -3.301 -7.758 1 92.44 117 LEU A N 1
ATOM 938 C CA . LEU A 1 117 ? -9.438 -2.43 -6.816 1 92.44 117 LEU A CA 1
ATOM 939 C C . LEU A 1 117 ? -10.742 -1.908 -7.418 1 92.44 117 LEU A C 1
ATOM 941 O O . LEU A 1 117 ? -11.781 -1.907 -6.754 1 92.44 117 LEU A O 1
ATOM 945 N N . ALA A 1 118 ? -10.633 -1.481 -8.68 1 90.94 118 ALA A N 1
ATOM 946 C CA . ALA A 1 118 ? -11.82 -0.974 -9.367 1 90.94 118 ALA A CA 1
ATOM 947 C C . ALA A 1 118 ? -12.906 -2.039 -9.445 1 90.94 118 ALA A C 1
ATOM 949 O O . ALA A 1 118 ? -14.086 -1.752 -9.219 1 90.94 118 ALA A O 1
ATOM 950 N N . ARG A 1 119 ? -12.531 -3.262 -9.711 1 91.56 119 ARG A N 1
ATOM 951 C CA . ARG A 1 119 ? -13.484 -4.367 -9.789 1 91.56 119 ARG A CA 1
ATOM 952 C C . ARG A 1 119 ? -14.141 -4.617 -8.438 1 91.56 119 ARG A C 1
ATOM 954 O O . ARG A 1 119 ? -15.344 -4.848 -8.352 1 91.56 119 ARG A O 1
ATOM 961 N N . PHE A 1 120 ? -13.359 -4.613 -7.414 1 93.75 120 PHE A N 1
ATOM 962 C CA . PHE A 1 120 ? -13.914 -4.77 -6.07 1 93.75 120 PHE A CA 1
ATOM 963 C C . PHE A 1 120 ? -14.922 -3.67 -5.766 1 93.75 120 PHE A C 1
ATOM 965 O O . PHE A 1 120 ? -16.031 -3.947 -5.312 1 93.75 120 PHE A O 1
ATOM 972 N N . LEU A 1 121 ? -14.508 -2.402 -6.031 1 90.94 121 LEU A N 1
ATOM 973 C CA . LEU A 1 121 ? -15.359 -1.257 -5.719 1 90.94 121 LEU A CA 1
ATOM 974 C C . LEU A 1 121 ? -16.672 -1.33 -6.484 1 90.94 121 LEU A C 1
ATOM 976 O O . LEU A 1 121 ? -17.719 -0.953 -5.961 1 90.94 121 LEU A O 1
ATOM 980 N N . GLU A 1 122 ? -16.641 -1.884 -7.688 1 91.12 122 GLU A N 1
ATOM 981 C CA . GLU A 1 122 ? -17.828 -2.039 -8.508 1 91.12 122 GLU A CA 1
ATOM 982 C C . GLU A 1 122 ? -18.766 -3.088 -7.918 1 91.12 122 GLU A C 1
ATOM 984 O O . GLU A 1 122 ? -20 -2.963 -8.023 1 91.12 122 GLU A O 1
ATOM 989 N N . ARG A 1 123 ? -18.203 -4.062 -7.238 1 92.25 123 ARG A N 1
ATOM 990 C CA . ARG A 1 123 ? -18.984 -5.211 -6.797 1 92.25 123 ARG A CA 1
ATOM 991 C C . ARG A 1 123 ? -19.219 -5.172 -5.289 1 92.25 123 ARG A C 1
ATOM 993 O O . ARG A 1 123 ? -19.859 -6.07 -4.73 1 92.25 123 ARG A O 1
ATOM 1000 N N . ARG A 1 124 ? -18.719 -4.211 -4.648 1 89.38 124 ARG A N 1
ATOM 1001 C CA . ARG A 1 124 ? -18.688 -4.191 -3.191 1 89.38 124 ARG A CA 1
ATOM 1002 C C . ARG A 1 124 ? -20.094 -4.316 -2.613 1 89.38 124 ARG A C 1
ATOM 1004 O O . ARG A 1 124 ? -20.297 -4.93 -1.562 1 89.38 124 ARG A O 1
ATOM 1011 N N . GLY A 1 125 ? -21.094 -3.777 -3.242 1 88.38 125 GLY A N 1
ATOM 1012 C CA . GLY A 1 125 ? -22.469 -3.852 -2.777 1 88.38 125 GLY A CA 1
ATOM 1013 C C . GLY A 1 125 ? -23.016 -5.266 -2.775 1 88.38 125 GLY A C 1
ATOM 1014 O O . GLY A 1 125 ? -23.984 -5.559 -2.061 1 88.38 125 GLY A O 1
ATOM 1015 N N . GLU A 1 126 ? -22.359 -6.195 -3.539 1 90.75 126 GLU A N 1
ATOM 1016 C CA . GLU A 1 126 ? -22.812 -7.578 -3.682 1 90.75 126 GLU A CA 1
ATOM 1017 C C . GLU A 1 126 ? -22.078 -8.5 -2.723 1 90.75 126 GLU A C 1
ATOM 1019 O O . GLU A 1 126 ? -22.375 -9.695 -2.65 1 90.75 126 GLU A O 1
ATOM 1024 N N . LEU A 1 127 ? -21.234 -7.984 -1.93 1 90.88 127 LEU A N 1
ATOM 1025 C CA . LEU A 1 127 ? -20.328 -8.852 -1.192 1 90.88 127 LEU A CA 1
ATOM 1026 C C . LEU A 1 127 ? -20.688 -8.898 0.286 1 90.88 127 LEU A C 1
ATOM 1028 O O . LEU A 1 127 ? -19.891 -9.328 1.118 1 90.88 127 LEU A O 1
ATOM 1032 N N . GLY A 1 128 ? -21.922 -8.398 0.664 1 90.06 128 GLY A N 1
ATOM 1033 C CA . GLY A 1 128 ? -22.328 -8.391 2.061 1 90.06 128 GLY A CA 1
ATOM 1034 C C . GLY A 1 128 ? -21.359 -7.656 2.961 1 90.06 128 GLY A C 1
ATOM 1035 O O . GLY A 1 128 ? -20.953 -6.527 2.66 1 90.06 128 GLY A O 1
ATOM 1036 N N . GLU A 1 129 ? -20.938 -8.266 4.094 1 91.44 129 GLU A N 1
ATOM 1037 C CA . GLU A 1 129 ? -20.031 -7.629 5.047 1 91.44 129 GLU A CA 1
ATOM 1038 C C . GLU A 1 129 ? -18.656 -7.402 4.434 1 91.44 129 GLU A C 1
ATOM 1040 O O . GLU A 1 129 ? -17.938 -6.488 4.84 1 91.44 129 GLU A O 1
ATOM 1045 N N . TRP A 1 130 ? -18.312 -8.188 3.447 1 93.56 130 TRP A N 1
ATOM 1046 C CA . TRP A 1 130 ? -17 -8.062 2.801 1 93.56 130 TRP A CA 1
ATOM 1047 C C . TRP A 1 130 ? -16.938 -6.809 1.942 1 93.56 130 TRP A C 1
ATOM 1049 O O . TRP A 1 130 ? -15.852 -6.391 1.525 1 93.56 130 TRP A O 1
ATOM 1059 N N . GLY A 1 131 ? -18.078 -6.246 1.724 1 92.06 131 GLY A N 1
ATOM 1060 C CA . GLY A 1 131 ? -18.094 -4.957 1.046 1 92.06 131 GLY A CA 1
ATOM 1061 C C . GLY A 1 131 ? -17.422 -3.855 1.841 1 92.06 131 GLY A C 1
ATOM 1062 O O . GLY A 1 131 ? -16.953 -2.869 1.27 1 92.06 131 GLY A O 1
ATOM 1063 N N . ASP A 1 132 ? -17.312 -4.035 3.191 1 92.19 132 ASP A N 1
ATOM 1064 C CA . ASP A 1 132 ? -16.688 -3.066 4.09 1 92.19 132 ASP A CA 1
ATOM 1065 C C . ASP A 1 132 ? -15.219 -3.402 4.32 1 92.19 132 ASP A C 1
ATOM 1067 O O . ASP A 1 132 ? -14.531 -2.709 5.07 1 92.19 132 ASP A O 1
ATOM 1071 N N . ALA A 1 133 ? -14.781 -4.395 3.602 1 93.31 133 ALA A N 1
ATOM 1072 C CA . ALA A 1 133 ? -13.484 -4.961 3.957 1 93.31 133 ALA A CA 1
ATOM 1073 C C . ALA A 1 133 ? -12.367 -4.328 3.131 1 93.31 133 ALA A C 1
ATOM 1075 O O . ALA A 1 133 ? -11.336 -4.953 2.891 1 93.31 133 ALA A O 1
ATOM 1076 N N . LEU A 1 134 ? -12.531 -3.145 2.609 1 93.69 134 LEU A N 1
ATOM 1077 C CA . LEU A 1 134 ? -11.438 -2.324 2.102 1 93.69 134 LEU A CA 1
ATOM 1078 C C . LEU A 1 134 ? -10.82 -1.489 3.221 1 93.69 134 LEU A C 1
ATOM 1080 O O . LEU A 1 134 ? -11.477 -0.608 3.777 1 93.69 134 LEU A O 1
ATOM 1084 N N . VAL A 1 135 ? -9.656 -1.767 3.604 1 93.31 135 VAL A N 1
ATOM 1085 C CA . VAL A 1 135 ? -8.945 -0.998 4.617 1 93.31 135 VAL A CA 1
ATOM 1086 C C . VAL A 1 135 ? -7.641 -0.458 4.035 1 93.31 135 VAL A C 1
ATOM 1088 O O . VAL A 1 135 ? -6.988 -1.127 3.229 1 93.31 135 VAL A O 1
ATOM 1091 N N . PHE A 1 136 ? -7.332 0.793 4.398 1 92.69 136 PHE A N 1
ATOM 1092 C CA . PHE A 1 136 ? -6.129 1.402 3.84 1 92.69 136 PHE A CA 1
ATOM 1093 C C . PHE A 1 136 ? -5.539 2.424 4.805 1 92.69 136 PHE A C 1
ATOM 1095 O O . PHE A 1 136 ? -6.238 2.924 5.691 1 92.69 136 PHE A O 1
ATOM 1102 N N . SER A 1 137 ? -4.301 2.678 4.719 1 93.12 137 SER A N 1
ATOM 1103 C CA . SER A 1 137 ? -3.539 3.646 5.496 1 93.12 137 SER A CA 1
ATOM 1104 C C . SER A 1 137 ? -2.586 4.445 4.613 1 93.12 137 SER A C 1
ATOM 1106 O O . SER A 1 137 ? -1.897 3.875 3.764 1 93.12 137 SER A O 1
ATOM 1108 N N . ARG A 1 138 ? -2.668 5.711 4.699 1 90.88 138 ARG A N 1
ATOM 1109 C CA . ARG A 1 138 ? -1.74 6.637 4.055 1 90.88 138 ARG A CA 1
ATOM 1110 C C . ARG A 1 138 ? -0.937 7.418 5.086 1 90.88 138 ARG A C 1
ATOM 1112 O O . ARG A 1 138 ? -1.372 8.477 5.547 1 90.88 138 ARG A O 1
ATOM 1119 N N . GLY A 1 139 ? 0.216 6.926 5.445 1 88.62 139 GLY A N 1
ATOM 1120 C CA . GLY A 1 139 ? 1 7.582 6.48 1 88.62 139 GLY A CA 1
ATOM 1121 C C . GLY A 1 139 ? 2.418 7.898 6.043 1 88.62 139 GLY A C 1
ATOM 1122 O O . GLY A 1 139 ? 2.742 7.812 4.859 1 88.62 139 GLY A O 1
ATOM 1123 N N . ALA A 1 140 ? 3.129 8.391 7.02 1 89.12 140 ALA A N 1
ATOM 1124 C CA . ALA A 1 140 ? 4.555 8.664 6.887 1 89.12 140 ALA A CA 1
ATOM 1125 C C . ALA A 1 140 ? 5.285 8.43 8.203 1 89.12 140 ALA A C 1
ATOM 1127 O O . ALA A 1 140 ? 4.703 8.578 9.281 1 89.12 140 ALA A O 1
ATOM 1128 N N . VAL A 1 141 ? 6.547 7.992 8.016 1 89.94 141 VAL A N 1
ATOM 1129 C CA . VAL A 1 141 ? 7.422 7.844 9.172 1 89.94 141 VAL A CA 1
ATOM 1130 C C . VAL A 1 141 ? 8.719 8.609 8.938 1 89.94 141 VAL A C 1
ATOM 1132 O O . VAL A 1 141 ? 9.047 8.969 7.805 1 89.94 141 VAL A O 1
ATOM 1135 N N . HIS A 1 142 ? 9.367 8.969 10.023 1 89.5 142 HIS A N 1
ATOM 1136 C CA . HIS A 1 142 ? 10.719 9.516 9.977 1 89.5 142 HIS A CA 1
ATOM 1137 C C . HIS A 1 142 ? 11.734 8.508 10.516 1 89.5 142 HIS A C 1
ATOM 1139 O O . HIS A 1 142 ? 11.789 8.258 11.719 1 89.5 142 HIS A O 1
ATOM 1145 N N . VAL A 1 143 ? 12.562 7.973 9.578 1 91.88 143 VAL A N 1
ATOM 1146 C CA . VAL A 1 143 ? 13.461 6.879 9.938 1 91.88 143 VAL A CA 1
ATOM 1147 C C . VAL A 1 143 ? 14.781 7.023 9.188 1 91.88 143 VAL A C 1
ATOM 1149 O O . VAL A 1 143 ? 14.852 7.73 8.18 1 91.88 143 VAL A O 1
ATOM 1152 N N . ASP A 1 144 ? 15.781 6.438 9.797 1 92.12 144 ASP A N 1
ATOM 1153 C CA . ASP A 1 144 ? 17 6.277 9.023 1 92.12 144 ASP A CA 1
ATOM 1154 C C . ASP A 1 144 ? 16.953 5 8.18 1 92.12 144 ASP A C 1
ATOM 1156 O O . ASP A 1 144 ? 15.977 4.258 8.227 1 92.12 144 ASP A O 1
ATOM 1160 N N . ILE A 1 145 ? 18 4.781 7.434 1 92.88 145 ILE A N 1
ATOM 1161 C CA . ILE A 1 145 ? 17.984 3.713 6.441 1 92.88 145 ILE A CA 1
ATOM 1162 C C . ILE A 1 145 ? 17.922 2.357 7.145 1 92.88 145 ILE A C 1
ATOM 1164 O O . ILE A 1 145 ? 17.281 1.427 6.656 1 92.88 145 ILE A O 1
ATOM 1168 N N . GLU A 1 146 ? 18.609 2.199 8.258 1 93.19 146 GLU A N 1
ATOM 1169 C CA . GLU A 1 146 ? 18.594 0.952 9.016 1 93.19 146 GLU A CA 1
ATOM 1170 C C . GLU A 1 146 ? 17.219 0.69 9.625 1 93.19 146 GLU A C 1
ATOM 1172 O O . GLU A 1 146 ? 16.734 -0.447 9.633 1 93.19 146 GLU A O 1
ATOM 1177 N N . GLU A 1 147 ? 16.609 1.742 10.078 1 93.5 147 GLU A N 1
ATOM 1178 C CA . GLU A 1 147 ? 15.266 1.635 10.641 1 93.5 147 GLU A CA 1
ATOM 1179 C C . GLU A 1 147 ? 14.25 1.253 9.57 1 93.5 147 GLU A C 1
ATOM 1181 O O . GLU A 1 147 ? 13.32 0.48 9.836 1 93.5 147 GLU A O 1
ATOM 1186 N N . LEU A 1 148 ? 14.391 1.808 8.398 1 94.81 148 LEU A N 1
ATOM 1187 C CA . LEU A 1 148 ? 13.492 1.454 7.305 1 94.81 148 LEU A CA 1
ATOM 1188 C C . LEU A 1 148 ? 13.625 -0.023 6.949 1 94.81 148 LEU A C 1
ATOM 1190 O O . LEU A 1 148 ? 12.625 -0.701 6.715 1 94.81 148 LEU A O 1
ATOM 1194 N N . ALA A 1 149 ? 14.891 -0.493 6.902 1 94.06 149 ALA A N 1
ATOM 1195 C CA . ALA A 1 149 ? 15.125 -1.908 6.625 1 94.06 149 ALA A CA 1
ATOM 1196 C C . ALA A 1 149 ? 14.445 -2.789 7.672 1 94.06 149 ALA A C 1
ATOM 1198 O O . ALA A 1 149 ? 13.828 -3.799 7.332 1 94.06 149 ALA A O 1
ATOM 1199 N N . GLN A 1 150 ? 14.555 -2.393 8.906 1 96 150 GLN A N 1
ATOM 1200 C CA . GLN A 1 150 ? 13.922 -3.143 9.984 1 96 150 GLN A CA 1
ATOM 1201 C C . GLN A 1 150 ? 12.398 -3.078 9.891 1 96 150 GLN A C 1
ATOM 1203 O O . GLN A 1 150 ? 11.711 -4.07 10.133 1 96 150 GLN A O 1
ATOM 1208 N N . PHE A 1 151 ? 11.844 -1.91 9.578 1 96.06 151 PHE A N 1
ATOM 1209 C CA . PHE A 1 151 ? 10.414 -1.736 9.383 1 96.06 151 PHE A CA 1
ATOM 1210 C C . PHE A 1 151 ? 9.898 -2.676 8.297 1 96.06 151 PHE A C 1
ATOM 1212 O O . PHE A 1 151 ? 8.852 -3.314 8.469 1 96.06 151 PHE A O 1
ATOM 1219 N N . TRP A 1 152 ? 10.664 -2.762 7.227 1 95.06 152 TRP A N 1
ATOM 1220 C CA . TRP A 1 152 ? 10.336 -3.643 6.109 1 95.06 152 TRP A CA 1
ATOM 1221 C C . TRP A 1 152 ? 10.289 -5.098 6.562 1 95.06 152 TRP A C 1
ATOM 1223 O O . TRP A 1 152 ? 9.336 -5.816 6.262 1 95.06 152 TRP A O 1
ATOM 1233 N N . GLU A 1 153 ? 11.273 -5.547 7.305 1 93.88 153 GLU A N 1
ATOM 1234 C CA . GLU A 1 153 ? 11.328 -6.918 7.805 1 93.88 153 GLU A CA 1
ATOM 1235 C C . GLU A 1 153 ? 10.18 -7.191 8.773 1 93.88 153 GLU A C 1
ATOM 1237 O O . GLU A 1 153 ? 9.57 -8.266 8.742 1 93.88 153 GLU A O 1
ATOM 1242 N N . ASP A 1 154 ? 9.914 -6.227 9.641 1 96.94 154 ASP A N 1
ATOM 1243 C CA . ASP A 1 154 ? 8.812 -6.371 10.594 1 96.94 154 ASP A CA 1
ATOM 1244 C C . ASP A 1 154 ? 7.473 -6.496 9.859 1 96.94 154 ASP A C 1
ATOM 1246 O O . ASP A 1 154 ? 6.602 -7.262 10.281 1 96.94 154 ASP A O 1
ATOM 1250 N N . TYR A 1 155 ? 7.312 -5.738 8.82 1 96.56 155 TYR A N 1
ATOM 1251 C CA . TYR A 1 155 ? 6.078 -5.828 8.055 1 96.56 155 TYR A CA 1
ATOM 1252 C C . TYR A 1 155 ? 5.941 -7.199 7.398 1 96.56 155 TYR A C 1
ATOM 1254 O O . TYR A 1 155 ? 4.863 -7.797 7.414 1 96.56 155 TYR A O 1
ATOM 1262 N N . LEU A 1 156 ? 7.035 -7.68 6.762 1 93.38 156 LEU A N 1
ATOM 1263 C CA . LEU A 1 156 ? 6.996 -8.984 6.121 1 93.38 156 LEU A CA 1
ATOM 1264 C C . LEU A 1 156 ? 6.676 -10.078 7.133 1 93.38 156 LEU A C 1
ATOM 1266 O O . LEU A 1 156 ? 5.953 -11.031 6.816 1 93.38 156 LEU A O 1
ATOM 1270 N N . GLU A 1 157 ? 7.199 -9.922 8.32 1 93.12 157 GLU A N 1
ATOM 1271 C CA . GLU A 1 157 ? 6.883 -10.867 9.391 1 93.12 157 GLU A CA 1
ATOM 1272 C C . GLU A 1 157 ? 5.402 -10.812 9.758 1 93.12 157 GLU A C 1
ATOM 1274 O O . GLU A 1 157 ? 4.781 -11.844 10.008 1 93.12 157 GLU A O 1
ATOM 1279 N N . LEU A 1 158 ? 4.852 -9.633 9.828 1 95.56 158 LEU A N 1
ATOM 1280 C CA . LEU A 1 158 ? 3.426 -9.477 10.086 1 95.56 158 LEU A CA 1
ATOM 1281 C C . LEU A 1 158 ? 2.6 -10.164 9 1 95.56 158 LEU A C 1
ATOM 1283 O O . LEU A 1 158 ? 1.649 -10.891 9.305 1 95.56 158 LEU A O 1
ATOM 1287 N N . LEU A 1 159 ? 2.955 -9.914 7.703 1 93.75 159 LEU A N 1
ATOM 1288 C CA . LEU A 1 159 ? 2.264 -10.547 6.586 1 93.75 159 LEU A CA 1
ATOM 1289 C C . LEU A 1 159 ? 2.324 -12.062 6.695 1 93.75 159 LEU A C 1
ATOM 1291 O O . LEU A 1 159 ? 1.317 -12.742 6.484 1 93.75 159 LEU A O 1
ATOM 1295 N N . ARG A 1 160 ? 3.473 -12.609 7.105 1 89.44 160 ARG A N 1
ATOM 1296 C CA . ARG A 1 160 ? 3.688 -14.039 7.246 1 89.44 160 ARG A CA 1
ATOM 1297 C C . ARG A 1 160 ? 2.789 -14.625 8.336 1 89.44 160 ARG A C 1
ATOM 1299 O O . ARG A 1 160 ? 2.305 -15.75 8.203 1 89.44 160 ARG A O 1
ATOM 1306 N N . ARG A 1 161 ? 2.551 -13.891 9.352 1 90.5 161 ARG A N 1
ATOM 1307 C CA . ARG A 1 161 ? 1.707 -14.336 10.453 1 90.5 161 ARG A CA 1
ATOM 1308 C C . ARG A 1 161 ? 0.279 -14.594 9.984 1 90.5 161 ARG A C 1
ATOM 1310 O O . ARG A 1 161 ? -0.414 -15.453 10.523 1 90.5 161 ARG A O 1
ATOM 1317 N N . TYR A 1 162 ? -0.104 -13.883 8.992 1 90.94 162 TYR A N 1
ATOM 1318 C CA . TYR A 1 162 ? -1.478 -14.016 8.516 1 90.94 162 TYR A CA 1
ATOM 1319 C C . TYR A 1 162 ? -1.542 -14.883 7.266 1 90.94 162 TYR A C 1
ATOM 1321 O O . TYR A 1 162 ? -2.625 -15.133 6.734 1 90.94 162 TYR A O 1
ATOM 1329 N N . TRP A 1 163 ? -0.375 -15.273 6.82 1 80.31 163 TRP A N 1
ATOM 1330 C CA . TRP A 1 163 ? -0.319 -16.172 5.676 1 80.31 163 TRP A CA 1
ATOM 1331 C C . TRP A 1 163 ? -0.691 -17.594 6.082 1 80.31 163 TRP A C 1
ATOM 1333 O O . TRP A 1 163 ? -0.166 -18.125 7.066 1 80.31 163 TRP A O 1
ATOM 1343 N N . ARG A 1 164 ? -1.768 -18.141 5.613 1 75.44 164 ARG A N 1
ATOM 1344 C CA . ARG A 1 164 ? -2.211 -19.5 5.914 1 75.44 164 ARG A CA 1
ATOM 1345 C C . ARG A 1 164 ? -2.357 -20.312 4.641 1 75.44 164 ARG A C 1
ATOM 1347 O O . ARG A 1 164 ? -3.027 -19.891 3.695 1 75.44 164 ARG A O 1
ATOM 1354 N N . PRO A 1 165 ? -1.67 -21.422 4.707 1 64.12 165 PRO A N 1
ATOM 1355 C CA . PRO A 1 165 ? -1.754 -22.281 3.523 1 64.12 165 PRO A CA 1
ATOM 1356 C C . PRO A 1 165 ? -3.139 -22.906 3.34 1 64.12 165 PRO A C 1
ATOM 1358 O O . PRO A 1 165 ? -3.535 -23.219 2.215 1 64.12 165 PRO A O 1
ATOM 1361 N N . GLU A 1 166 ? -3.734 -23.156 4.441 1 68.12 166 GLU A N 1
ATOM 1362 C CA . GLU A 1 166 ? -5.051 -23.781 4.387 1 68.12 166 GLU A CA 1
ATOM 1363 C C . GLU A 1 166 ? -6.121 -22.875 4.988 1 68.12 166 GLU A C 1
ATOM 1365 O O . GLU A 1 166 ? -6.301 -22.844 6.207 1 68.12 166 GLU A O 1
ATOM 1370 N N . PRO A 1 167 ? -6.828 -22.203 4.074 1 67.94 167 PRO A N 1
ATOM 1371 C CA . PRO A 1 167 ? -7.82 -21.25 4.582 1 67.94 167 PRO A CA 1
ATOM 1372 C C . PRO A 1 167 ? -9.047 -21.938 5.176 1 67.94 167 PRO A C 1
ATOM 1374 O O . PRO A 1 167 ? -9.422 -23.031 4.734 1 67.94 167 PRO A O 1
ATOM 1377 N N . GLY A 1 168 ? -9.406 -21.484 6.324 1 70.31 168 GLY A N 1
ATOM 1378 C CA . GLY A 1 168 ? -10.656 -21.938 6.91 1 70.31 168 GLY A CA 1
ATOM 1379 C C . GLY A 1 168 ? -11.859 -21.719 6.012 1 70.31 168 GLY A C 1
ATOM 1380 O O . GLY A 1 168 ? -11.75 -21.062 4.973 1 70.31 168 GLY A O 1
ATOM 1381 N N . PRO A 1 169 ? -12.953 -22.344 6.367 1 77.5 169 PRO A N 1
ATOM 1382 C CA . PRO A 1 169 ? -14.164 -22.281 5.535 1 77.5 169 PRO A CA 1
ATOM 1383 C C . PRO A 1 169 ? -14.68 -20.859 5.34 1 77.5 169 PRO A C 1
ATOM 1385 O O . PRO A 1 169 ? -15.281 -20.562 4.305 1 77.5 169 PRO A O 1
ATOM 1388 N N . ASP A 1 170 ? -14.391 -19.953 6.289 1 83.06 170 ASP A N 1
ATOM 1389 C CA . ASP A 1 170 ? -14.922 -18.594 6.207 1 83.06 170 ASP A CA 1
ATOM 1390 C C . ASP A 1 170 ? -13.867 -17.625 5.672 1 83.06 170 ASP A C 1
ATOM 1392 O O . ASP A 1 170 ? -14.102 -16.422 5.625 1 83.06 170 ASP A O 1
ATOM 1396 N N . ALA A 1 171 ? -12.805 -18.25 5.223 1 86.5 171 ALA A N 1
ATOM 1397 C CA . ALA A 1 171 ? -11.711 -17.391 4.762 1 86.5 171 ALA A CA 1
ATOM 1398 C C . ALA A 1 171 ? -11.938 -16.953 3.318 1 86.5 171 ALA A C 1
ATOM 1400 O O . ALA A 1 171 ? -12.477 -17.703 2.508 1 86.5 171 ALA A O 1
ATOM 1401 N N . ARG A 1 172 ? -11.594 -15.688 3.025 1 89 172 ARG A N 1
ATOM 1402 C CA . ARG A 1 172 ? -11.555 -15.148 1.672 1 89 172 ARG A CA 1
ATOM 1403 C C . ARG A 1 172 ? -10.164 -14.625 1.324 1 89 172 ARG A C 1
ATOM 1405 O O . ARG A 1 172 ? -9.422 -14.195 2.207 1 89 172 ARG A O 1
ATOM 1412 N N . LYS A 1 173 ? -9.875 -14.727 0.084 1 89.19 173 LYS A N 1
ATOM 1413 C CA . LYS A 1 173 ? -8.617 -14.164 -0.398 1 89.19 173 LYS A CA 1
ATOM 1414 C C . LYS A 1 173 ? -8.641 -12.641 -0.339 1 89.19 173 LYS A C 1
ATOM 1416 O O . LYS A 1 173 ? -9.57 -12.008 -0.853 1 89.19 173 LYS A O 1
ATOM 1421 N N . VAL A 1 174 ? -7.707 -12.07 0.309 1 93.31 174 VAL A N 1
ATOM 1422 C CA . VAL A 1 174 ? -7.57 -10.625 0.458 1 93.31 174 VAL A CA 1
ATOM 1423 C C . VAL A 1 174 ? -6.23 -10.172 -0.121 1 93.31 174 VAL A C 1
ATOM 1425 O O . VAL A 1 174 ? -5.176 -10.672 0.27 1 93.31 174 VAL A O 1
ATOM 1428 N N . PHE A 1 175 ? -6.328 -9.266 -1.125 1 93.56 175 PHE A N 1
ATOM 1429 C CA . PHE A 1 175 ? -5.117 -8.664 -1.663 1 93.56 175 PHE A CA 1
ATOM 1430 C C . PHE A 1 175 ? -4.539 -7.645 -0.686 1 93.56 175 PHE A C 1
ATOM 1432 O O . PHE A 1 175 ? -5.281 -6.863 -0.085 1 93.56 175 PHE A O 1
ATOM 1439 N N . VAL A 1 176 ? -3.225 -7.703 -0.489 1 96.12 176 VAL A N 1
ATOM 1440 C CA . VAL A 1 176 ? -2.535 -6.766 0.39 1 96.12 176 VAL A CA 1
ATOM 1441 C C . VAL A 1 176 ? -1.373 -6.117 -0.358 1 96.12 176 VAL A C 1
ATOM 1443 O O . VAL A 1 176 ? -0.521 -6.809 -0.918 1 96.12 176 VAL A O 1
ATOM 1446 N N . ARG A 1 177 ? -1.396 -4.766 -0.412 1 96.56 177 ARG A N 1
ATOM 1447 C CA . ARG A 1 177 ? -0.326 -4 -1.044 1 96.56 177 ARG A CA 1
ATOM 1448 C C . ARG A 1 177 ? 0.329 -3.049 -0.048 1 96.56 177 ARG A C 1
ATOM 1450 O O . ARG A 1 177 ? -0.361 -2.383 0.727 1 96.56 177 ARG A O 1
ATOM 1457 N N . TRP A 1 178 ? 1.632 -3.113 0.037 1 96.94 178 TRP A N 1
ATOM 1458 C CA . TRP A 1 178 ? 2.434 -2.244 0.893 1 96.94 178 TRP A CA 1
ATOM 1459 C C . TRP A 1 178 ? 3.598 -1.638 0.117 1 96.94 178 TRP A C 1
ATOM 1461 O O . TRP A 1 178 ? 4.301 -2.342 -0.611 1 96.94 178 TRP A O 1
ATOM 1471 N N . ILE A 1 179 ? 3.762 -0.306 0.194 1 96.38 179 ILE A N 1
ATOM 1472 C CA . ILE A 1 179 ? 4.875 0.367 -0.465 1 96.38 179 ILE A CA 1
ATOM 1473 C C . ILE A 1 179 ? 5.406 1.485 0.43 1 96.38 179 ILE A C 1
ATOM 1475 O O . ILE A 1 179 ? 4.633 2.166 1.106 1 96.38 179 ILE A O 1
ATOM 1479 N N . ALA A 1 180 ? 6.672 1.646 0.507 1 96.81 180 ALA A N 1
ATOM 1480 C CA . ALA A 1 180 ? 7.324 2.742 1.217 1 96.81 180 ALA A CA 1
ATOM 1481 C C . ALA A 1 180 ? 8.477 3.32 0.395 1 96.81 180 ALA A C 1
ATOM 1483 O O . ALA A 1 180 ? 9.219 2.58 -0.249 1 96.81 180 ALA A O 1
ATOM 1484 N N . PHE A 1 181 ? 8.617 4.621 0.379 1 96.06 181 PHE A N 1
ATOM 1485 C CA . PHE A 1 181 ? 9.703 5.297 -0.323 1 96.06 181 PHE A CA 1
ATOM 1486 C C . PHE A 1 181 ? 9.953 6.68 0.269 1 96.06 181 PHE A C 1
ATOM 1488 O O . PHE A 1 181 ? 9.039 7.289 0.84 1 96.06 181 PHE A O 1
ATOM 1495 N N . PRO A 1 182 ? 11.172 7.184 0.157 1 94.06 182 PRO A N 1
ATOM 1496 C CA . PRO A 1 182 ? 11.508 8.484 0.744 1 94.06 182 PRO A CA 1
ATOM 1497 C C . PRO A 1 182 ? 10.773 9.641 0.069 1 94.06 182 PRO A C 1
ATOM 1499 O O . PRO A 1 182 ? 10.516 9.594 -1.136 1 94.06 182 PRO A O 1
ATOM 1502 N N . ASP A 1 183 ? 10.43 10.594 0.879 1 89.88 183 ASP A N 1
ATOM 1503 C CA . ASP A 1 183 ? 9.961 11.875 0.342 1 89.88 183 ASP A CA 1
ATOM 1504 C C . ASP A 1 183 ? 11.008 12.5 -0.574 1 89.88 183 ASP A C 1
ATOM 1506 O O . ASP A 1 183 ? 12.117 12.828 -0.132 1 89.88 183 ASP A O 1
ATOM 1510 N N . PRO A 1 184 ? 10.672 12.664 -1.851 1 83.62 184 PRO A N 1
ATOM 1511 C CA . PRO A 1 184 ? 11.656 13.195 -2.797 1 83.62 184 PRO A CA 1
ATOM 1512 C C . PRO A 1 184 ? 12.031 14.648 -2.518 1 83.62 184 PRO A C 1
ATOM 1514 O O . PRO A 1 184 ? 13.047 15.141 -3.014 1 83.62 184 PRO A O 1
ATOM 1517 N N . GLY A 1 185 ? 11.195 15.383 -1.869 1 74.75 185 GLY A N 1
ATOM 1518 C CA . GLY A 1 185 ? 11.469 16.781 -1.54 1 74.75 185 GLY A CA 1
ATOM 1519 C C . GLY A 1 185 ? 12.133 16.953 -0.19 1 74.75 185 GLY A C 1
ATOM 1520 O O . GLY A 1 185 ? 12.5 18.062 0.185 1 74.75 185 GLY A O 1
ATOM 1521 N N . GLY A 1 186 ? 12.203 15.961 0.625 1 64.69 186 GLY A N 1
ATOM 1522 C CA . GLY A 1 186 ? 12.727 16.078 1.976 1 64.69 186 GLY A CA 1
ATOM 1523 C C . GLY A 1 186 ? 14.227 16.25 2.02 1 64.69 186 GLY A C 1
ATOM 1524 O O . GLY A 1 186 ? 14.938 15.75 1.146 1 64.69 186 GLY A O 1
ATOM 1525 N N . LYS A 1 187 ? 14.75 17.516 2.629 1 56.31 187 LYS A N 1
ATOM 1526 C CA . LYS A 1 187 ? 16.188 17.781 2.752 1 56.31 187 LYS A CA 1
ATOM 1527 C C . LYS A 1 187 ? 16.859 16.719 3.631 1 56.31 187 LYS A C 1
ATOM 1529 O O . LYS A 1 187 ? 16.219 16.156 4.527 1 56.31 187 LYS A O 1
ATOM 1534 N N . GLU A 1 188 ? 17.984 16.125 3.137 1 51.38 188 GLU A N 1
ATOM 1535 C CA . GLU A 1 188 ? 18.859 15.414 4.059 1 51.38 188 GLU A CA 1
ATOM 1536 C C . GLU A 1 188 ? 19.078 16.203 5.344 1 51.38 188 GLU A C 1
ATOM 1538 O O . GLU A 1 188 ? 19.031 17.438 5.34 1 51.38 188 GLU A O 1
ATOM 1543 N N . GLY A 1 189 ? 18.734 15.758 6.594 1 43.94 189 GLY A N 1
ATOM 1544 C CA . GLY A 1 189 ? 19.266 16.469 7.754 1 43.94 189 GLY A CA 1
ATOM 1545 C C . GLY A 1 189 ? 20.562 17.203 7.465 1 43.94 189 GLY A C 1
ATOM 1546 O O . GLY A 1 189 ? 21.562 16.594 7.109 1 43.94 189 GLY A O 1
ATOM 1547 N N . GLU A 1 190 ? 20.656 18.328 6.871 1 35.66 190 GLU A N 1
ATOM 1548 C CA . GLU A 1 190 ? 21.906 19.094 6.816 1 35.66 190 GLU A CA 1
ATOM 1549 C C . GLU A 1 190 ? 22.594 19.125 8.18 1 35.66 190 GLU A C 1
ATOM 1551 O O . GLU A 1 190 ? 21.938 19.328 9.203 1 35.66 190 GLU A O 1
ATOM 1556 N N . ARG A 1 191 ? 23.844 18.516 8.508 1 32.12 191 ARG A N 1
ATOM 1557 C CA . ARG A 1 191 ? 24.891 18.828 9.469 1 32.12 191 ARG A CA 1
ATOM 1558 C C . ARG A 1 191 ? 25.109 20.328 9.555 1 32.12 191 ARG A C 1
ATOM 1560 O O . ARG A 1 191 ? 25.312 21 8.539 1 32.12 191 ARG A O 1
ATOM 1567 N N . GLY A 1 192 ? 24.391 21.047 10.359 1 25.38 192 GLY A N 1
ATOM 1568 C CA . GLY A 1 192 ? 25.109 22.234 10.789 1 25.38 192 GLY A CA 1
ATOM 1569 C C . GLY A 1 192 ? 26.609 22.016 10.93 1 25.38 192 GLY A C 1
ATOM 1570 O O . GLY A 1 192 ? 27.047 21.219 11.758 1 25.38 192 GLY A O 1
ATOM 1571 N N . ASN A 1 193 ? 27.375 21.984 9.883 1 20.23 193 ASN A N 1
ATOM 1572 C CA . ASN A 1 193 ? 28.656 22.641 10.156 1 20.23 193 ASN A CA 1
ATOM 1573 C C . ASN A 1 193 ? 28.453 24.109 10.5 1 20.23 193 ASN A C 1
ATOM 1575 O O . ASN A 1 193 ? 27.703 24.812 9.828 1 20.23 193 ASN A O 1
ATOM 1579 N N . MET B 1 1 ? 6.812 13.141 26.406 1 36.91 1 MET B N 1
ATOM 1580 C CA . MET B 1 1 ? 7.215 11.961 25.656 1 36.91 1 MET B CA 1
ATOM 1581 C C . MET B 1 1 ? 6.238 11.688 24.516 1 36.91 1 MET B C 1
ATOM 1583 O O . MET B 1 1 ? 5.277 10.93 24.688 1 36.91 1 MET B O 1
ATOM 1587 N N . THR B 1 2 ? 5.629 12.703 23.609 1 54.06 2 THR B N 1
ATOM 1588 C CA . THR B 1 2 ? 4.25 12.695 23.141 1 54.06 2 THR B CA 1
ATOM 1589 C C . THR B 1 2 ? 4.023 11.562 22.141 1 54.06 2 THR B C 1
ATOM 1591 O O . THR B 1 2 ? 4.758 11.445 21.156 1 54.06 2 THR B O 1
ATOM 1594 N N . GLY B 1 3 ? 3.783 10.297 22.609 1 59.84 3 GLY B N 1
ATOM 1595 C CA . GLY B 1 3 ? 3.408 9.094 21.891 1 59.84 3 GLY B CA 1
ATOM 1596 C C . GLY B 1 3 ? 2.537 9.367 20.672 1 59.84 3 GLY B C 1
ATOM 1597 O O . GLY B 1 3 ? 2.244 10.523 20.359 1 59.84 3 GLY B O 1
ATOM 1598 N N . PRO B 1 4 ? 2.371 8.328 19.844 1 73.75 4 PRO B N 1
ATOM 1599 C CA . PRO B 1 4 ? 1.471 8.484 18.703 1 73.75 4 PRO B CA 1
ATOM 1600 C C . PRO B 1 4 ? 0.068 8.93 19.109 1 73.75 4 PRO B C 1
ATOM 1602 O O . PRO B 1 4 ? -0.399 8.586 20.203 1 73.75 4 PRO B O 1
ATOM 1605 N N . PRO B 1 5 ? -0.475 9.898 18.422 1 80.19 5 PRO B N 1
ATOM 1606 C CA . PRO B 1 5 ? -1.833 10.352 18.719 1 80.19 5 PRO B CA 1
ATOM 1607 C C . PRO B 1 5 ? -2.842 9.203 18.781 1 80.19 5 PRO B C 1
ATOM 1609 O O . PRO B 1 5 ? -2.682 8.203 18.078 1 80.19 5 PRO B O 1
ATOM 1612 N N . PRO B 1 6 ? -3.816 9.281 19.641 1 84.19 6 PRO B N 1
ATOM 1613 C CA . PRO B 1 6 ? -4.867 8.266 19.703 1 84.19 6 PRO B CA 1
ATOM 1614 C C . PRO B 1 6 ? -5.754 8.258 18.453 1 84.19 6 PRO B C 1
ATOM 1616 O O . PRO B 1 6 ? -5.977 9.305 17.844 1 84.19 6 PRO B O 1
ATOM 1619 N N . PRO B 1 7 ? -6.191 7.066 18.109 1 87.5 7 PRO B N 1
ATOM 1620 C CA . PRO B 1 7 ? -7.086 6.984 16.953 1 87.5 7 PRO B CA 1
ATOM 1621 C C . PRO B 1 7 ? -8.367 7.785 17.141 1 87.5 7 PRO B C 1
ATOM 1623 O O . PRO B 1 7 ? -8.93 7.812 18.25 1 87.5 7 PRO B O 1
ATOM 1626 N N . GLU B 1 8 ? -8.766 8.578 16.188 1 91.19 8 GLU B N 1
ATOM 1627 C CA . GLU B 1 8 ? -10 9.359 16.156 1 91.19 8 GLU B CA 1
ATOM 1628 C C . GLU B 1 8 ? -10.852 9.008 14.938 1 91.19 8 GLU B C 1
ATOM 1630 O O . GLU B 1 8 ? -10.43 9.219 13.797 1 91.19 8 GLU B O 1
ATOM 1635 N N . GLU B 1 9 ? -12 8.453 15.219 1 91.38 9 GLU B N 1
ATOM 1636 C CA . GLU B 1 9 ? -12.906 8.203 14.102 1 91.38 9 GLU B CA 1
ATOM 1637 C C . GLU B 1 9 ? -13.672 9.469 13.719 1 91.38 9 GLU B C 1
ATOM 1639 O O . GLU B 1 9 ? -14.344 10.07 14.555 1 91.38 9 GLU B O 1
ATOM 1644 N N . ILE B 1 10 ? -13.602 9.906 12.516 1 90.94 10 ILE B N 1
ATOM 1645 C CA . ILE B 1 10 ? -14.258 11.117 12.031 1 90.94 10 ILE B CA 1
ATOM 1646 C C . ILE B 1 10 ? -15.539 10.742 11.281 1 90.94 10 ILE B C 1
ATOM 1648 O O . ILE B 1 10 ? -15.492 10.008 10.297 1 90.94 10 ILE B O 1
ATOM 1652 N N . THR B 1 11 ? -16.688 11.203 11.805 1 90 11 THR B N 1
ATOM 1653 C CA . THR B 1 11 ? -17.969 10.891 11.18 1 90 11 THR B CA 1
ATOM 1654 C C . THR B 1 11 ? -18.531 12.125 10.477 1 90 11 THR B C 1
ATOM 1656 O O . THR B 1 11 ? -19.5 12.016 9.711 1 90 11 THR B O 1
ATOM 1659 N N . ASP B 1 12 ? -17.953 13.273 10.719 1 90.75 12 ASP B N 1
ATOM 1660 C CA . ASP B 1 12 ? -18.422 14.523 10.125 1 90.75 12 ASP B CA 1
ATOM 1661 C C . ASP B 1 12 ? -17.844 14.719 8.727 1 90.75 12 ASP B C 1
ATOM 1663 O O . ASP B 1 12 ? -16.641 14.93 8.578 1 90.75 12 ASP B O 1
ATOM 1667 N N . PRO B 1 13 ? -18.719 14.75 7.66 1 91.44 13 PRO B N 1
ATOM 1668 C CA . PRO B 1 13 ? -18.219 14.922 6.293 1 91.44 13 PRO B CA 1
ATOM 1669 C C . PRO B 1 13 ? -17.453 16.234 6.105 1 91.44 13 PRO B C 1
ATOM 1671 O O . PRO B 1 13 ? -16.578 16.312 5.242 1 91.44 13 PRO B O 1
ATOM 1674 N N . ALA B 1 14 ? -17.75 17.188 6.984 1 91.38 14 ALA B N 1
ATOM 1675 C CA . ALA B 1 14 ? -17.094 18.469 6.871 1 91.38 14 ALA B CA 1
ATOM 1676 C C . ALA B 1 14 ? -15.602 18.344 7.172 1 91.38 14 ALA B C 1
ATOM 1678 O O . ALA B 1 14 ? -14.781 19.047 6.566 1 91.38 14 ALA B O 1
ATOM 1679 N N . VAL B 1 15 ? -15.242 17.5 8.086 1 92.62 15 VAL B N 1
ATOM 1680 C CA . VAL B 1 15 ? -13.844 17.266 8.438 1 92.62 15 VAL B CA 1
ATOM 1681 C C . VAL B 1 15 ? -13.125 16.609 7.262 1 92.62 15 VAL B C 1
ATOM 1683 O O . VAL B 1 15 ? -12 16.984 6.922 1 92.62 15 VAL B O 1
ATOM 1686 N N . LEU B 1 16 ? -13.789 15.672 6.648 1 89.56 16 LEU B N 1
ATOM 1687 C CA . LEU B 1 16 ? -13.219 15 5.484 1 89.56 16 LEU B CA 1
ATOM 1688 C C . LEU B 1 16 ? -12.992 15.984 4.344 1 89.56 16 LEU B C 1
ATOM 1690 O O . LEU B 1 16 ? -11.922 15.992 3.73 1 89.56 16 LEU B O 1
ATOM 1694 N N . LYS B 1 17 ? -13.953 16.844 4.129 1 89.62 17 LYS B N 1
ATOM 1695 C CA . LYS B 1 17 ? -13.844 17.844 3.078 1 89.62 17 LYS B CA 1
ATOM 1696 C C . LYS B 1 17 ? -12.68 18.797 3.344 1 89.62 17 LYS B C 1
ATOM 1698 O O . LYS B 1 17 ? -11.945 19.172 2.422 1 89.62 17 LYS B O 1
ATOM 1703 N N . ALA B 1 18 ? -12.523 19.078 4.594 1 91.38 18 ALA B N 1
ATOM 1704 C CA . ALA B 1 18 ? -11.461 20 4.977 1 91.38 18 ALA B CA 1
ATOM 1705 C C . ALA B 1 18 ? -10.086 19.406 4.688 1 91.38 18 ALA B C 1
ATOM 1707 O O . ALA B 1 18 ? -9.242 20.062 4.074 1 91.38 18 ALA B O 1
ATOM 1708 N N . VAL B 1 19 ? -9.922 18.156 4.98 1 88.31 19 VAL B N 1
ATOM 1709 C CA . VAL B 1 19 ? -8.57 17.609 4.914 1 88.31 19 VAL B CA 1
ATOM 1710 C C . VAL B 1 19 ? -8.305 17.062 3.514 1 88.31 19 VAL B C 1
ATOM 1712 O O . VAL B 1 19 ? -7.156 17.016 3.068 1 88.31 19 VAL B O 1
ATOM 1715 N N . MET B 1 20 ? -9.398 16.828 2.768 1 87.69 20 MET B N 1
ATOM 1716 C CA . MET B 1 20 ? -9.211 16.234 1.444 1 87.69 20 MET B CA 1
ATOM 1717 C C . MET B 1 20 ? -9.062 17.312 0.384 1 87.69 20 MET B C 1
ATOM 1719 O O . MET B 1 20 ? -8.789 17.016 -0.781 1 87.69 20 MET B O 1
ATOM 1723 N N . HIS B 1 21 ? -9.195 18.531 0.793 1 89.81 21 HIS B N 1
ATOM 1724 C CA . HIS B 1 21 ? -8.969 19.609 -0.153 1 89.81 21 HIS B CA 1
ATOM 1725 C C . HIS B 1 21 ? -7.551 19.578 -0.707 1 89.81 21 HIS B C 1
ATOM 1727 O O . HIS B 1 21 ? -6.582 19.5 0.055 1 89.81 21 HIS B O 1
ATOM 1733 N N . PRO B 1 22 ? -7.383 19.688 -1.988 1 88 22 PRO B N 1
ATOM 1734 C CA . PRO B 1 22 ? -6.066 19.469 -2.596 1 88 22 PRO B CA 1
ATOM 1735 C C . PRO B 1 22 ? -5.004 20.422 -2.039 1 88 22 PRO B C 1
ATOM 1737 O O . PRO B 1 22 ? -3.912 19.984 -1.668 1 88 22 PRO B O 1
ATOM 1740 N N . LEU B 1 23 ? -5.273 21.672 -1.977 1 91.75 23 LEU B N 1
ATOM 1741 C CA . LEU B 1 23 ? -4.297 22.625 -1.469 1 91.75 23 LEU B CA 1
ATOM 1742 C C . LEU B 1 23 ? -3.994 22.375 0.004 1 91.75 23 LEU B C 1
ATOM 1744 O O . LEU B 1 23 ? -2.848 22.5 0.44 1 91.75 23 LEU B O 1
ATOM 1748 N N . ARG B 1 24 ? -5.027 22.047 0.773 1 94 24 ARG B N 1
ATOM 1749 C CA . ARG B 1 24 ? -4.82 21.797 2.195 1 94 24 ARG B CA 1
ATOM 1750 C C . ARG B 1 24 ? -3.945 20.562 2.414 1 94 24 ARG B C 1
ATOM 1752 O O . ARG B 1 24 ? -3.148 20.516 3.354 1 94 24 ARG B O 1
ATOM 1759 N N . ARG B 1 25 ? -4.094 19.609 1.562 1 88.62 25 ARG B N 1
ATOM 1760 C CA . ARG B 1 25 ? -3.229 18.438 1.636 1 88.62 25 ARG B CA 1
ATOM 1761 C C . ARG B 1 25 ? -1.777 18.812 1.357 1 88.62 25 ARG B C 1
ATOM 1763 O O . ARG B 1 25 ? -0.867 18.328 2.037 1 88.62 25 ARG B O 1
ATOM 1770 N N . ARG B 1 26 ? -1.574 19.656 0.378 1 89.56 26 ARG B N 1
ATOM 1771 C CA . ARG B 1 26 ? -0.227 20.109 0.056 1 89.56 26 ARG B CA 1
ATOM 1772 C C . ARG B 1 26 ? 0.353 20.953 1.193 1 89.56 26 ARG B C 1
ATOM 1774 O O . ARG B 1 26 ? 1.539 20.844 1.509 1 89.56 26 ARG B O 1
ATOM 1781 N N . ILE B 1 27 ? -0.506 21.734 1.775 1 94.62 27 ILE B N 1
ATOM 1782 C CA . ILE B 1 27 ? -0.097 22.531 2.93 1 94.62 27 ILE B CA 1
ATOM 1783 C C . ILE B 1 27 ? 0.339 21.594 4.062 1 94.62 27 ILE B C 1
ATOM 1785 O O . ILE B 1 27 ? 1.392 21.812 4.672 1 94.62 27 ILE B O 1
ATOM 1789 N N . MET B 1 28 ? -0.459 20.562 4.266 1 91.12 28 MET B N 1
ATOM 1790 C CA . MET B 1 28 ? -0.151 19.594 5.32 1 91.12 28 MET B CA 1
ATOM 1791 C C . MET B 1 28 ? 1.166 18.875 5.035 1 91.12 28 MET B C 1
ATOM 1793 O O . MET B 1 28 ? 1.955 18.641 5.953 1 91.12 28 MET B O 1
ATOM 1797 N N . GLU B 1 29 ? 1.346 18.547 3.842 1 85.69 29 GLU B N 1
ATOM 1798 C CA . GLU B 1 29 ? 2.6 17.906 3.453 1 85.69 29 GLU B CA 1
ATOM 1799 C C . GLU B 1 29 ? 3.793 18.828 3.732 1 85.69 29 GLU B C 1
ATOM 1801 O O . GLU B 1 29 ? 4.805 18.375 4.277 1 85.69 29 GLU B O 1
ATOM 1806 N N . ALA B 1 30 ? 3.76 20.062 3.352 1 88.62 30 ALA B N 1
ATOM 1807 C CA . ALA B 1 30 ? 4.824 21.031 3.58 1 88.62 30 ALA B CA 1
ATOM 1808 C C . ALA B 1 30 ? 5.086 21.219 5.07 1 88.62 30 ALA B C 1
ATOM 1810 O O . ALA B 1 30 ? 6.238 21.234 5.508 1 88.62 30 ALA B O 1
ATOM 1811 N N . LEU B 1 31 ? 3.996 21.266 5.848 1 91.31 31 LEU B N 1
ATOM 1812 C CA . LEU B 1 31 ? 4.121 21.453 7.289 1 91.31 31 LEU B CA 1
ATOM 1813 C C . LEU B 1 31 ? 4.711 20.219 7.953 1 91.31 31 LEU B C 1
ATOM 1815 O O . LEU B 1 31 ? 5.195 20.281 9.086 1 91.31 31 LEU B O 1
ATOM 1819 N N . GLY B 1 32 ? 4.57 19.109 7.285 1 83.44 32 GLY B N 1
ATOM 1820 C CA . GLY B 1 32 ? 5.199 17.875 7.77 1 83.44 32 GLY B CA 1
ATOM 1821 C C . GLY B 1 32 ? 6.707 17.984 7.859 1 83.44 32 GLY B C 1
ATOM 1822 O O . GLY B 1 32 ? 7.344 17.234 8.602 1 83.44 32 GLY B O 1
ATOM 1823 N N . ARG B 1 33 ? 7.262 18.859 7.145 1 79.31 33 ARG B N 1
ATOM 1824 C CA . ARG B 1 33 ? 8.711 19.047 7.145 1 79.31 33 ARG B CA 1
ATOM 1825 C C . ARG B 1 33 ? 9.125 20.031 8.234 1 79.31 33 ARG B C 1
ATOM 1827 O O . ARG B 1 33 ? 10.312 20.141 8.555 1 79.31 33 ARG B O 1
ATOM 1834 N N . GLY B 1 34 ? 8.211 20.781 8.75 1 85.38 34 GLY B N 1
ATOM 1835 C CA . GLY B 1 34 ? 8.461 21.75 9.812 1 85.38 34 GLY B CA 1
ATOM 1836 C C . GLY B 1 34 ? 7.477 22.906 9.805 1 85.38 34 GLY B C 1
ATOM 1837 O O . GLY B 1 34 ? 6.73 23.094 8.844 1 85.38 34 GLY B O 1
ATOM 1838 N N . PRO B 1 35 ? 7.496 23.609 10.883 1 93.88 35 PRO B N 1
ATOM 1839 C CA . PRO B 1 35 ? 6.613 24.781 10.969 1 93.88 35 PRO B CA 1
ATOM 1840 C C . PRO B 1 35 ? 6.918 25.828 9.906 1 93.88 35 PRO B C 1
ATOM 1842 O O . PRO B 1 35 ? 8.047 25.906 9.414 1 93.88 35 PRO B O 1
ATOM 1845 N N . ALA B 1 36 ? 5.887 26.594 9.508 1 95.75 36 ALA B N 1
ATOM 1846 C CA . ALA B 1 36 ? 6.059 27.609 8.484 1 95.75 36 ALA B CA 1
ATOM 1847 C C . ALA B 1 36 ? 4.973 28.688 8.578 1 95.75 36 ALA B C 1
ATOM 1849 O O . ALA B 1 36 ? 3.959 28.484 9.25 1 95.75 36 ALA B O 1
ATOM 1850 N N . THR B 1 37 ? 5.316 29.781 7.992 1 96.5 37 THR B N 1
ATOM 1851 C CA . THR B 1 37 ? 4.32 30.844 7.879 1 96.5 37 THR B CA 1
ATOM 1852 C C . THR B 1 37 ? 3.496 30.672 6.605 1 96.5 37 THR B C 1
ATOM 1854 O O . THR B 1 37 ? 3.881 29.922 5.703 1 96.5 37 THR B O 1
ATOM 1857 N N . ALA B 1 38 ? 2.357 31.406 6.598 1 96.62 38 ALA B N 1
ATOM 1858 C CA . ALA B 1 38 ? 1.522 31.391 5.398 1 96.62 38 ALA B CA 1
ATOM 1859 C C . ALA B 1 38 ? 2.297 31.891 4.188 1 96.62 38 ALA B C 1
ATOM 1861 O O . ALA B 1 38 ? 2.174 31.344 3.09 1 96.62 38 ALA B O 1
ATOM 1862 N N . THR B 1 39 ? 3.1 32.844 4.426 1 95.5 39 THR B N 1
ATOM 1863 C CA . THR B 1 39 ? 3.869 33.438 3.346 1 95.5 39 THR B CA 1
ATOM 1864 C C . THR B 1 39 ? 4.887 32.469 2.787 1 95.5 39 THR B C 1
ATOM 1866 O O . THR B 1 39 ? 5.004 32.312 1.569 1 95.5 39 THR B O 1
ATOM 1869 N N . LYS B 1 40 ? 5.547 31.828 3.633 1 95.38 40 LYS B N 1
ATOM 1870 C CA . LYS B 1 40 ? 6.535 30.844 3.209 1 95.38 40 LYS B CA 1
ATOM 1871 C C . LYS B 1 40 ? 5.875 29.703 2.453 1 95.38 40 LYS B C 1
ATOM 1873 O O . LYS B 1 40 ? 6.371 29.266 1.41 1 95.38 40 LYS B O 1
ATOM 1878 N N . LEU B 1 41 ? 4.754 29.219 2.951 1 96.56 41 LEU B N 1
ATOM 1879 C CA . LEU B 1 41 ? 4.027 28.109 2.32 1 96.56 41 LEU B CA 1
ATOM 1880 C C . LEU B 1 41 ? 3.504 28.531 0.948 1 96.56 41 LEU B C 1
ATOM 1882 O O . LEU B 1 41 ? 3.58 27.75 -0.009 1 96.56 41 LEU B O 1
ATOM 1886 N N . ALA B 1 42 ? 3.006 29.734 0.877 1 96.62 42 ALA B N 1
ATOM 1887 C CA . ALA B 1 42 ? 2.48 30.25 -0.384 1 96.62 42 ALA B CA 1
ATOM 1888 C C . ALA B 1 42 ? 3.562 30.266 -1.459 1 96.62 42 ALA B C 1
ATOM 1890 O O . ALA B 1 42 ? 3.33 29.844 -2.594 1 96.62 42 ALA B O 1
ATOM 1891 N N . LYS B 1 43 ? 4.695 30.719 -1.089 1 95.81 43 LYS B N 1
ATOM 1892 C CA . LYS B 1 43 ? 5.82 30.781 -2.016 1 95.81 43 LYS B CA 1
ATOM 1893 C C . LYS B 1 43 ? 6.23 29.375 -2.477 1 95.81 43 LYS B C 1
ATOM 1895 O O . LYS B 1 43 ? 6.445 29.156 -3.668 1 95.81 43 LYS B O 1
ATOM 1900 N N . GLU B 1 44 ? 6.285 28.5 -1.549 1 92.38 44 GLU B N 1
ATOM 1901 C CA . GLU B 1 44 ? 6.695 27.141 -1.85 1 92.38 44 GLU B CA 1
ATOM 1902 C C . GLU B 1 44 ? 5.68 26.438 -2.754 1 92.38 44 GLU B C 1
ATOM 1904 O O . GLU B 1 44 ? 6.051 25.656 -3.623 1 92.38 44 GLU B O 1
ATOM 1909 N N . LEU B 1 45 ? 4.383 26.734 -2.604 1 93.75 45 LEU B N 1
ATOM 1910 C CA . LEU B 1 45 ? 3.314 25.984 -3.25 1 93.75 45 LEU B CA 1
ATOM 1911 C C . LEU B 1 45 ? 2.787 26.719 -4.473 1 93.75 45 LEU B C 1
ATOM 1913 O O . LEU B 1 45 ? 1.942 26.203 -5.203 1 93.75 45 LEU B O 1
ATOM 1917 N N . GLY B 1 46 ? 3.287 27.844 -4.703 1 94.75 46 GLY B N 1
ATOM 1918 C CA . GLY B 1 46 ? 2.834 28.641 -5.832 1 94.75 46 GLY B CA 1
ATOM 1919 C C . GLY B 1 46 ? 1.415 29.156 -5.672 1 94.75 46 GLY B C 1
ATOM 1920 O O . GLY B 1 46 ? 0.619 29.094 -6.609 1 94.75 46 GLY B O 1
ATOM 1921 N N . GLU B 1 47 ? 1.11 29.5 -4.473 1 95.44 47 GLU B N 1
ATOM 1922 C CA . GLU B 1 47 ? -0.224 29.984 -4.137 1 95.44 47 GLU B CA 1
ATOM 1923 C C . GLU B 1 47 ? -0.168 31.391 -3.547 1 95.44 47 GLU B C 1
ATOM 1925 O O . GLU B 1 47 ? 0.916 31.922 -3.281 1 95.44 47 GLU B O 1
ATOM 1930 N N . SER B 1 48 ? -1.278 32.031 -3.385 1 95.31 48 SER B N 1
ATOM 1931 C CA . SER B 1 48 ? -1.345 33.344 -2.723 1 95.31 48 SER B CA 1
ATOM 1932 C C . SER B 1 48 ? -1.308 33.188 -1.205 1 95.31 48 SER B C 1
ATOM 1934 O O . SER B 1 48 ? -1.804 32.188 -0.662 1 95.31 48 SER B O 1
ATOM 1936 N N . SER B 1 49 ? -0.738 34.219 -0.541 1 93.44 49 SER B N 1
ATOM 1937 C CA . SER B 1 49 ? -0.711 34.219 0.918 1 93.44 49 SER B CA 1
ATOM 1938 C C . SER B 1 49 ? -2.123 34.25 1.496 1 93.44 49 SER B C 1
ATOM 1940 O O . SER B 1 49 ? -2.391 33.625 2.531 1 93.44 49 SER B O 1
ATOM 1942 N N . GLY B 1 50 ? -2.955 34.969 0.781 1 94.75 50 GLY B N 1
ATOM 1943 C CA . GLY B 1 50 ? -4.336 35.031 1.224 1 94.75 50 GLY B CA 1
ATOM 1944 C C . GLY B 1 50 ? -5.031 33.688 1.232 1 94.75 50 GLY B C 1
ATOM 1945 O O . GLY B 1 50 ? -5.613 33.281 2.244 1 94.75 50 GLY B O 1
ATOM 1946 N N . ALA B 1 51 ? -4.965 33.031 0.162 1 95.81 51 ALA B N 1
ATOM 1947 C CA . ALA B 1 51 ? -5.555 31.703 0.068 1 95.81 51 ALA B CA 1
ATOM 1948 C C . ALA B 1 51 ? -4.914 30.75 1.071 1 95.81 51 ALA B C 1
ATOM 1950 O O . ALA B 1 51 ? -5.609 29.969 1.735 1 95.81 51 ALA B O 1
ATOM 1951 N N . THR B 1 52 ? -3.627 30.781 1.159 1 97.25 52 THR B N 1
ATOM 1952 C CA . THR B 1 52 ? -2.896 29.906 2.074 1 97.25 52 THR B CA 1
ATOM 1953 C C . THR B 1 52 ? -3.307 30.172 3.518 1 97.25 52 THR B C 1
ATOM 1955 O O . THR B 1 52 ? -3.541 29.234 4.285 1 97.25 52 THR B O 1
ATOM 1958 N N . SER B 1 53 ? -3.441 31.469 3.846 1 96.75 53 SER B N 1
ATOM 1959 C CA . SER B 1 53 ? -3.871 31.828 5.191 1 96.75 53 SER B CA 1
ATOM 1960 C C . SER B 1 53 ? -5.277 31.312 5.484 1 96.75 53 SER B C 1
ATOM 1962 O O . SER B 1 53 ? -5.535 30.781 6.562 1 96.75 53 SER B O 1
ATOM 1964 N N . TYR B 1 54 ? -6.078 31.484 4.547 1 97.25 54 TYR B N 1
ATOM 1965 C CA . TYR B 1 54 ? -7.445 30.984 4.699 1 97.25 54 TYR B CA 1
ATOM 1966 C C . TYR B 1 54 ? -7.457 29.484 4.953 1 97.25 54 TYR B C 1
ATOM 1968 O O . TYR B 1 54 ? -8.141 29.016 5.863 1 97.25 54 TYR B O 1
ATOM 1976 N N . HIS B 1 55 ? -6.762 28.734 4.191 1 97.38 55 HIS B N 1
ATOM 1977 C CA . HIS B 1 55 ? -6.766 27.281 4.305 1 97.38 55 HIS B CA 1
ATOM 1978 C C . HIS B 1 55 ? -6.098 26.828 5.598 1 97.38 55 HIS B C 1
ATOM 1980 O O . HIS B 1 55 ? -6.496 25.812 6.184 1 97.38 55 HIS B O 1
ATOM 1986 N N . LEU B 1 56 ? -5.102 27.609 6.008 1 97.88 56 LEU B N 1
ATOM 1987 C CA . LEU B 1 56 ? -4.492 27.312 7.301 1 97.88 56 LEU B CA 1
ATOM 1988 C C . LEU B 1 56 ? -5.504 27.484 8.43 1 97.88 56 LEU B C 1
ATOM 1990 O O . LEU B 1 56 ? -5.566 26.656 9.344 1 97.88 56 LEU B O 1
ATOM 1994 N N . ARG B 1 57 ? -6.293 28.5 8.383 1 97.06 57 ARG B N 1
ATOM 1995 C CA . ARG B 1 57 ? -7.328 28.719 9.391 1 97.06 57 ARG B CA 1
ATOM 1996 C C . ARG B 1 57 ? -8.375 27.625 9.344 1 97.06 57 ARG B C 1
ATOM 1998 O O . ARG B 1 57 ? -8.859 27.172 10.391 1 97.06 57 ARG B O 1
ATOM 2005 N N . GLU B 1 58 ? -8.742 27.219 8.141 1 97 58 GLU B N 1
ATOM 2006 C CA . GLU B 1 58 ? -9.688 26.109 7.996 1 97 58 GLU B CA 1
ATOM 2007 C C . GLU B 1 58 ? -9.125 24.828 8.602 1 97 58 GLU B C 1
ATOM 2009 O O . GLU B 1 58 ? -9.836 24.109 9.312 1 97 58 GLU B O 1
ATOM 2014 N N . LEU B 1 59 ? -7.859 24.5 8.336 1 97 59 LEU B N 1
ATOM 2015 C CA . LEU B 1 59 ? -7.199 23.328 8.898 1 97 59 LEU B CA 1
ATOM 2016 C C . LEU B 1 59 ? -7.129 23.422 10.414 1 97 59 LEU B C 1
ATOM 2018 O O . LEU B 1 59 ? -7.289 22.406 11.109 1 97 59 LEU B O 1
ATOM 2022 N N . ALA B 1 60 ? -6.898 24.656 10.898 1 96.94 60 ALA B N 1
ATOM 2023 C CA . ALA B 1 60 ? -6.84 24.875 12.344 1 96.94 60 ALA B CA 1
ATOM 2024 C C . ALA B 1 60 ? -8.203 24.656 12.984 1 96.94 60 ALA B C 1
ATOM 2026 O O . ALA B 1 60 ? -8.297 24.125 14.094 1 96.94 60 ALA B O 1
ATOM 2027 N N . LYS B 1 61 ? -9.211 25.078 12.281 1 96.62 61 LYS B N 1
ATOM 2028 C CA . LYS B 1 61 ? -10.586 24.922 12.75 1 96.62 61 LYS B CA 1
ATOM 2029 C C . LYS B 1 61 ? -10.891 23.469 13.086 1 96.62 61 LYS B C 1
ATOM 2031 O O . LYS B 1 61 ? -11.57 23.172 14.07 1 96.62 61 LYS B O 1
ATOM 2036 N N . TYR B 1 62 ? -10.32 22.594 12.305 1 94.94 62 TYR B N 1
ATOM 2037 C CA . TYR B 1 62 ? -10.586 21.172 12.492 1 94.94 62 TYR B CA 1
ATOM 2038 C C . TYR B 1 62 ? -9.398 20.469 13.133 1 94.94 62 TYR B C 1
ATOM 2040 O O . TYR B 1 62 ? -9.273 19.234 13.055 1 94.94 62 TYR B O 1
ATOM 2048 N N . HIS B 1 63 ? -8.438 21.172 13.664 1 94.44 63 HIS B N 1
ATOM 2049 C CA . HIS B 1 63 ? -7.371 20.719 14.555 1 94.44 63 HIS B CA 1
ATOM 2050 C C . HIS B 1 63 ? -6.324 19.922 13.789 1 94.44 63 HIS B C 1
ATOM 2052 O O . HIS B 1 63 ? -5.758 18.969 14.328 1 94.44 63 HIS B O 1
ATOM 2058 N N . PHE B 1 64 ? -6.102 20.266 12.523 1 95.06 64 PHE B N 1
ATOM 2059 C CA . PHE B 1 64 ? -5.055 19.609 11.75 1 95.06 64 PHE B CA 1
ATOM 2060 C C . PHE B 1 64 ? -3.736 20.359 11.875 1 95.06 64 PHE B C 1
ATOM 2062 O O . PHE B 1 64 ? -2.666 19.797 11.633 1 95.06 64 PHE B O 1
ATOM 2069 N N . VAL B 1 65 ? -3.83 21.688 12.172 1 96.75 65 VAL B N 1
ATOM 2070 C CA . VAL B 1 65 ? -2.641 22.5 12.391 1 96.75 65 VAL B CA 1
ATOM 2071 C C . VAL B 1 65 ? -2.828 23.359 13.641 1 96.75 65 VAL B C 1
ATOM 2073 O O . VAL B 1 65 ? -3.959 23.609 14.07 1 96.75 65 VAL B O 1
ATOM 2076 N N . ASP B 1 66 ? -1.702 23.688 14.219 1 96.69 66 ASP B N 1
ATOM 2077 C CA . ASP B 1 66 ? -1.677 24.594 15.375 1 96.69 66 ASP B CA 1
ATOM 2078 C C . ASP B 1 66 ? -0.794 25.797 15.109 1 96.69 66 ASP B C 1
ATOM 2080 O O . ASP B 1 66 ? 0.181 25.719 14.359 1 96.69 66 ASP B O 1
ATOM 2084 N N . GLU B 1 67 ? -1.152 26.859 15.773 1 96.06 67 GLU B N 1
ATOM 2085 C CA . GLU B 1 67 ? -0.228 27.984 15.789 1 96.06 67 GLU B CA 1
ATOM 2086 C C . GLU B 1 67 ? 1.006 27.688 16.625 1 96.06 67 GLU B C 1
ATOM 2088 O O . GLU B 1 67 ? 0.924 26.938 17.609 1 96.06 67 GLU B O 1
ATOM 2093 N N . ALA B 1 68 ? 2.096 28.188 16.188 1 95.69 68 ALA B N 1
ATOM 2094 C CA . ALA B 1 68 ? 3.344 28.062 16.938 1 95.69 68 ALA B CA 1
ATOM 2095 C C . ALA B 1 68 ? 3.879 29.438 17.328 1 95.69 68 ALA B C 1
ATOM 2097 O O . ALA B 1 68 ? 4.895 29.891 16.781 1 95.69 68 ALA B O 1
ATOM 2098 N N . PRO B 1 69 ? 3.277 30.047 18.328 1 93.44 69 PRO B N 1
ATOM 2099 C CA . PRO B 1 69 ? 3.635 31.438 18.672 1 93.44 69 PRO B CA 1
ATOM 2100 C C . PRO B 1 69 ? 5.074 31.562 19.156 1 93.44 69 PRO B C 1
ATOM 2102 O O . PRO B 1 69 ? 5.676 32.625 19.031 1 93.44 69 PRO B O 1
ATOM 2105 N N . GLU B 1 70 ? 5.582 30.531 19.656 1 93.19 70 GLU B N 1
ATOM 2106 C CA . GLU B 1 70 ? 6.945 30.562 20.172 1 93.19 70 GLU B CA 1
ATOM 2107 C C . GLU B 1 70 ? 7.957 30.781 19.047 1 93.19 70 GLU B C 1
ATOM 2109 O O . GLU B 1 70 ? 9.094 31.172 19.297 1 93.19 70 GLU B O 1
ATOM 2114 N N . LEU B 1 71 ? 7.57 30.484 17.875 1 93 71 LEU B N 1
ATOM 2115 C CA . LEU B 1 71 ? 8.453 30.656 16.719 1 93 71 LEU B CA 1
ATOM 2116 C C 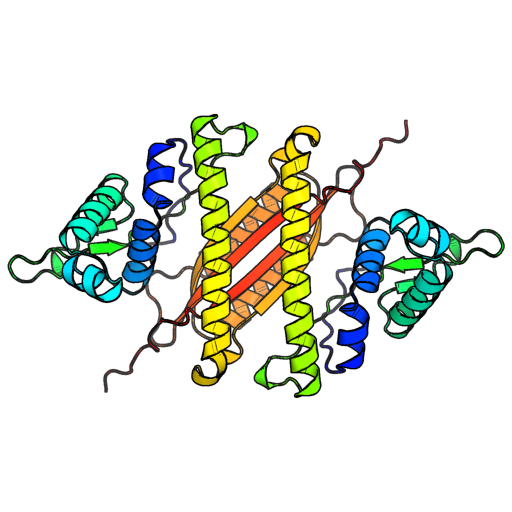. LEU B 1 71 ? 8.266 32.031 16.109 1 93 71 LEU B C 1
ATOM 2118 O O . LEU B 1 71 ? 9.047 32.438 15.242 1 93 71 LEU B O 1
ATOM 2122 N N . ALA B 1 72 ? 7.336 32.688 16.547 1 87.69 72 ALA B N 1
ATOM 2123 C CA . ALA B 1 72 ? 6.918 33.938 15.898 1 87.69 72 ALA B CA 1
ATOM 2124 C C . ALA B 1 72 ? 7.812 35.094 16.312 1 87.69 72 ALA B C 1
ATOM 2126 O O . ALA B 1 72 ? 8.227 35.188 17.469 1 87.69 72 ALA B O 1
ATOM 2127 N N . HIS B 1 73 ? 8.18 35.781 15.258 1 88.19 73 HIS B N 1
ATOM 2128 C CA . HIS B 1 73 ? 8.82 37.062 15.461 1 88.19 73 HIS B CA 1
ATOM 2129 C C . HIS B 1 73 ? 7.961 38.219 14.922 1 88.19 73 HIS B C 1
ATOM 2131 O O . HIS B 1 73 ? 7.582 38.219 13.75 1 88.19 73 HIS B O 1
ATOM 2137 N N . GLY B 1 74 ? 7.773 39.188 15.797 1 87.75 74 GLY B N 1
ATOM 2138 C CA . GLY B 1 74 ? 6.945 40.312 15.367 1 87.75 74 GLY B CA 1
ATOM 2139 C C . GLY B 1 74 ? 5.5 39.906 15.125 1 87.75 74 GLY B C 1
ATOM 2140 O O . GLY B 1 74 ? 4.852 39.312 15.992 1 87.75 74 GLY B O 1
ATOM 2141 N N . LYS B 1 75 ? 5.031 40.25 13.938 1 87.25 75 LYS B N 1
ATOM 2142 C CA . LYS B 1 75 ? 3.629 40.031 13.594 1 87.25 75 LYS B CA 1
ATOM 2143 C C . LYS B 1 75 ? 3.449 38.75 12.797 1 87.25 75 LYS B C 1
ATOM 2145 O O . LYS B 1 75 ? 2.359 38.469 12.289 1 87.25 75 LYS B O 1
ATOM 2150 N N . GLU B 1 76 ? 4.453 37.906 12.734 1 90.75 76 GLU B N 1
ATOM 2151 C CA . GLU B 1 76 ? 4.375 36.688 11.93 1 90.75 76 GLU B CA 1
ATOM 2152 C C . GLU B 1 76 ? 3.6 35.594 12.656 1 90.75 76 GLU B C 1
ATOM 2154 O O . GLU B 1 76 ? 3.713 35.469 13.875 1 90.75 76 GLU B O 1
ATOM 2159 N N . ARG B 1 77 ? 2.689 35 11.945 1 94.5 77 ARG B N 1
ATOM 2160 C CA . ARG B 1 77 ? 2.012 33.812 12.469 1 94.5 77 ARG B CA 1
ATOM 2161 C C . ARG B 1 77 ? 2.645 32.531 11.938 1 94.5 77 ARG B C 1
ATOM 2163 O O . ARG B 1 77 ? 2.771 32.344 10.719 1 94.5 77 ARG B O 1
ATOM 2170 N N . TRP B 1 78 ? 3.057 31.703 12.906 1 96.88 78 TRP B N 1
ATOM 2171 C CA . TRP B 1 78 ? 3.658 30.422 12.531 1 96.88 78 TRP B CA 1
ATOM 2172 C C . TRP B 1 78 ? 2.697 29.266 12.805 1 96.88 78 TRP B C 1
ATOM 2174 O O . TRP B 1 78 ? 1.916 29.312 13.758 1 96.88 78 TRP B O 1
ATOM 2184 N N . TRP B 1 79 ? 2.818 28.344 11.875 1 97.19 79 TRP B N 1
ATOM 2185 C CA . TRP B 1 79 ? 1.947 27.172 11.953 1 97.19 79 TRP B CA 1
ATOM 2186 C C . TRP B 1 79 ? 2.766 25.891 11.992 1 97.19 79 TRP B C 1
ATOM 2188 O O . TRP B 1 79 ? 3.842 25.812 11.398 1 97.19 79 TRP B O 1
ATOM 2198 N N . ARG B 1 80 ? 2.234 24.875 12.711 1 95.12 80 ARG B N 1
ATOM 2199 C CA . ARG B 1 80 ? 2.801 23.531 12.711 1 95.12 80 ARG B CA 1
ATOM 2200 C C . ARG B 1 80 ? 1.715 22.484 12.523 1 95.12 80 ARG B C 1
ATOM 2202 O O . ARG B 1 80 ? 0.568 22.688 12.93 1 95.12 80 ARG B O 1
ATOM 2209 N N . ALA B 1 81 ? 2.135 21.406 11.883 1 91.62 81 ALA B N 1
ATOM 2210 C CA . ALA B 1 81 ? 1.196 20.297 11.727 1 91.62 81 ALA B CA 1
ATOM 2211 C C . ALA B 1 81 ? 0.887 19.641 13.07 1 91.62 81 ALA B C 1
ATOM 2213 O O . ALA B 1 81 ? 1.774 19.5 13.914 1 91.62 81 ALA B O 1
ATOM 2214 N N . ARG B 1 82 ? -0.338 19.297 13.242 1 90.38 82 ARG B N 1
ATOM 2215 C CA . ARG B 1 82 ? -0.756 18.5 14.391 1 90.38 82 ARG B CA 1
ATOM 2216 C C . ARG B 1 82 ? -0.901 17.031 14.023 1 90.38 82 ARG B C 1
ATOM 2218 O O . ARG B 1 82 ? -1.786 16.672 13.25 1 90.38 82 ARG B O 1
ATOM 2225 N N . PRO B 1 83 ? 0.006 16.188 14.547 1 84.38 83 PRO B N 1
ATOM 2226 C CA . PRO B 1 83 ? -0.142 14.758 14.25 1 84.38 83 PRO B CA 1
ATOM 2227 C C . PRO B 1 83 ? -1.473 14.188 14.742 1 84.38 83 PRO B C 1
ATOM 2229 O O . PRO B 1 83 ? -1.878 14.438 15.875 1 84.38 83 PRO B O 1
ATOM 2232 N N . ARG B 1 84 ? -2.18 13.531 13.812 1 86.88 84 ARG B N 1
ATOM 2233 C CA . ARG B 1 84 ? -3.439 12.875 14.148 1 86.88 84 ARG B CA 1
ATOM 2234 C C . ARG B 1 84 ? -3.504 11.469 13.539 1 86.88 84 ARG B C 1
ATOM 2236 O O . ARG B 1 84 ? -2.883 11.203 12.508 1 86.88 84 ARG B O 1
ATOM 2243 N N . ASP B 1 85 ? -4.148 10.586 14.328 1 87.88 85 ASP B N 1
ATOM 2244 C CA . ASP B 1 85 ? -4.508 9.273 13.797 1 87.88 85 ASP B CA 1
ATOM 2245 C C . ASP B 1 85 ? -5.988 9.211 13.43 1 87.88 85 ASP B C 1
ATOM 2247 O O . ASP B 1 85 ? -6.816 8.75 14.219 1 87.88 85 ASP B O 1
ATOM 2251 N N . ILE B 1 86 ? -6.254 9.68 12.211 1 88.62 86 ILE B N 1
ATOM 2252 C CA . ILE B 1 86 ? -7.633 9.805 11.758 1 88.62 86 ILE B CA 1
ATOM 2253 C C . ILE B 1 86 ? -8.086 8.484 11.133 1 88.62 86 ILE B C 1
ATOM 2255 O O . ILE B 1 86 ? -7.387 7.914 10.289 1 88.62 86 ILE B O 1
ATOM 2259 N N . ARG B 1 87 ? -9.273 8.086 11.617 1 88.75 87 ARG B N 1
ATOM 2260 C CA . ARG B 1 87 ? -9.938 6.902 11.062 1 88.75 87 ARG B CA 1
ATOM 2261 C C . ARG B 1 87 ? -11.305 7.258 10.492 1 88.75 87 ARG B C 1
ATOM 2263 O O . ARG B 1 87 ? -12.031 8.07 11.07 1 88.75 87 ARG B O 1
ATOM 2270 N N . TRP B 1 88 ? -11.594 6.699 9.383 1 87.44 88 TRP B N 1
ATOM 2271 C CA . TRP B 1 88 ? -12.891 6.922 8.742 1 87.44 88 TRP B CA 1
ATOM 2272 C C . TRP B 1 88 ? -13.82 5.73 8.969 1 87.44 88 TRP B C 1
ATOM 2274 O O . TRP B 1 88 ? -13.375 4.582 8.984 1 87.44 88 TRP B O 1
ATOM 2284 N N . PRO B 1 89 ? -15.109 6.012 9.094 1 89.5 89 PRO B N 1
ATOM 2285 C CA . PRO B 1 89 ? -16.047 4.895 9.266 1 89.5 89 PRO B CA 1
ATOM 2286 C C . PRO B 1 89 ? -16.047 3.949 8.062 1 89.5 89 PRO B C 1
ATOM 2288 O O . PRO B 1 89 ? -15.633 4.332 6.969 1 89.5 89 PRO B O 1
ATOM 2291 N N . ARG B 1 90 ? -16.562 2.732 8.383 1 87.75 90 ARG B N 1
ATOM 2292 C CA . ARG B 1 90 ? -16.75 1.774 7.301 1 87.75 90 ARG B CA 1
ATOM 2293 C C . ARG B 1 90 ? -17.719 2.316 6.258 1 87.75 90 ARG B C 1
ATOM 2295 O O . ARG B 1 90 ? -18.578 3.143 6.57 1 87.75 90 ARG B O 1
ATOM 2302 N N . HIS B 1 91 ? -17.531 1.804 5.074 1 88.81 91 HIS B N 1
ATOM 2303 C CA . HIS B 1 91 ? -18.344 2.287 3.963 1 88.81 91 HIS B CA 1
ATOM 2304 C C . HIS B 1 91 ? -19.828 2.164 4.273 1 88.81 91 HIS B C 1
ATOM 2306 O O . HIS B 1 91 ? -20.594 3.092 4.016 1 88.81 91 HIS B O 1
ATOM 2312 N N . SER B 1 92 ? -20.203 1.037 4.895 1 89.31 92 SER B N 1
ATOM 2313 C CA . SER B 1 92 ? -21.609 0.798 5.184 1 89.31 92 SER B CA 1
ATOM 2314 C C . SER B 1 92 ? -22.125 1.758 6.254 1 89.31 92 SER B C 1
ATOM 2316 O O . SER B 1 92 ? -23.328 1.954 6.387 1 89.31 92 SER B O 1
ATOM 2318 N N . GLU B 1 93 ? -21.188 2.383 7.027 1 91 93 GLU B N 1
ATOM 2319 C CA . GLU B 1 93 ? -21.547 3.271 8.125 1 91 93 GLU B CA 1
ATOM 2320 C C . GLU B 1 93 ? -21.484 4.734 7.699 1 91 93 GLU B C 1
ATOM 2322 O O . GLU B 1 93 ? -21.844 5.629 8.461 1 91 93 GLU B O 1
ATOM 2327 N N . GLN B 1 94 ? -21.047 4.988 6.496 1 90.56 94 GLN B N 1
ATOM 2328 C CA . GLN B 1 94 ? -20.922 6.355 6.004 1 90.56 94 GLN B CA 1
ATOM 2329 C C . GLN B 1 94 ? -22.25 6.887 5.484 1 90.56 94 GLN B C 1
ATOM 2331 O O . GLN B 1 94 ? -23.031 6.141 4.887 1 90.56 94 GLN B O 1
ATOM 2336 N N . SER B 1 95 ? -22.5 8.18 5.828 1 91.44 95 SER B N 1
ATOM 2337 C CA . SER B 1 95 ? -23.625 8.852 5.172 1 91.44 95 SER B CA 1
ATOM 2338 C C . SER B 1 95 ? -23.406 8.945 3.666 1 91.44 95 SER B C 1
ATOM 2340 O O . SER B 1 95 ? -22.297 8.75 3.18 1 91.44 95 SER B O 1
ATOM 2342 N N . GLU B 1 96 ? -24.484 9.172 2.951 1 90.69 96 GLU B N 1
ATOM 2343 C CA . GLU B 1 96 ? -24.375 9.352 1.508 1 90.69 96 GLU B CA 1
ATOM 2344 C C . GLU B 1 96 ? -23.422 10.492 1.167 1 90.69 96 GLU B C 1
ATOM 2346 O O . GLU B 1 96 ? -22.625 10.391 0.233 1 90.69 96 GLU B O 1
ATOM 2351 N N . GLU B 1 97 ? -23.531 11.539 1.926 1 90.75 97 GLU B N 1
ATOM 2352 C CA . GLU B 1 97 ? -22.672 12.703 1.702 1 90.75 97 GLU B CA 1
ATOM 2353 C C . GLU B 1 97 ? -21.203 12.352 1.938 1 90.75 97 GLU B C 1
ATOM 2355 O O . GLU B 1 97 ? -20.344 12.727 1.145 1 90.75 97 GLU B O 1
ATOM 2360 N N . MET B 1 98 ? -20.953 11.664 2.936 1 90.25 98 MET B N 1
ATOM 2361 C CA . MET B 1 98 ? -19.594 11.281 3.258 1 90.25 98 MET B CA 1
ATOM 2362 C C . MET B 1 98 ? -19.016 10.352 2.191 1 90.25 98 MET B C 1
ATOM 2364 O O . MET B 1 98 ? -17.859 10.484 1.799 1 90.25 98 MET B O 1
ATOM 2368 N N . ARG B 1 99 ? -19.859 9.461 1.668 1 89.44 99 ARG B N 1
ATOM 2369 C CA . ARG B 1 99 ? -19.422 8.539 0.628 1 89.44 99 ARG B CA 1
ATOM 2370 C C . ARG B 1 99 ? -18.984 9.289 -0.626 1 89.44 99 ARG B C 1
ATOM 2372 O O . ARG B 1 99 ? -17.969 8.969 -1.232 1 89.44 99 ARG B O 1
ATOM 2379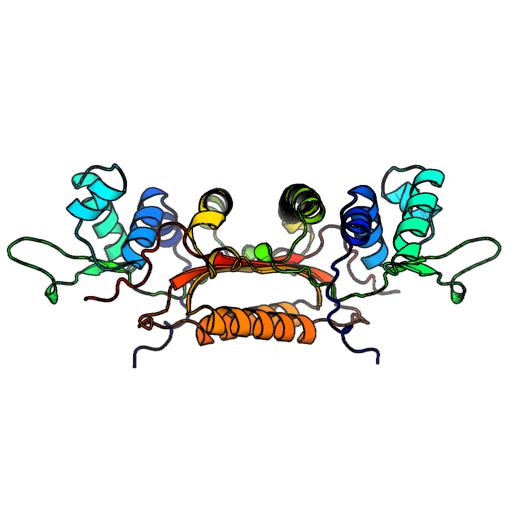 N N . ALA B 1 100 ? -19.766 10.25 -0.947 1 88.19 100 ALA B N 1
ATOM 2380 C CA . ALA B 1 100 ? -19.469 11.023 -2.146 1 88.19 100 ALA B CA 1
ATOM 2381 C C . ALA B 1 100 ? -18.141 11.758 -2.014 1 88.19 100 ALA B C 1
ATOM 2383 O O . ALA B 1 100 ? -17.328 11.766 -2.943 1 88.19 100 ALA B O 1
ATOM 2384 N N . VAL B 1 101 ? -17.859 12.281 -0.852 1 86.69 101 VAL B N 1
ATOM 2385 C CA . VAL B 1 101 ? -16.625 13.023 -0.605 1 86.69 101 VAL B CA 1
ATOM 2386 C C . VAL B 1 101 ? -15.438 12.055 -0.559 1 86.69 101 VAL B C 1
ATOM 2388 O O . VAL B 1 101 ? -14.375 12.336 -1.123 1 86.69 101 VAL B O 1
ATOM 2391 N N . PHE B 1 102 ? -15.727 10.953 0.023 1 86.31 102 PHE B N 1
ATOM 2392 C CA . PHE B 1 102 ? -14.672 9.961 0.198 1 86.31 102 PHE B CA 1
ATOM 2393 C C . PHE B 1 102 ? -14.211 9.414 -1.149 1 86.31 102 PHE B C 1
ATOM 2395 O O . PHE B 1 102 ? -13.008 9.32 -1.406 1 86.31 102 PHE B O 1
ATOM 2402 N N . ASP B 1 103 ? -15.172 9.078 -2.004 1 82.81 103 ASP B N 1
ATOM 2403 C CA . ASP B 1 103 ? -14.836 8.516 -3.311 1 82.81 103 ASP B CA 1
ATOM 2404 C C . ASP B 1 103 ? -13.984 9.484 -4.125 1 82.81 103 ASP B C 1
ATOM 2406 O O . ASP B 1 103 ? -12.984 9.086 -4.719 1 82.81 103 ASP B O 1
ATOM 2410 N N . GLU B 1 104 ? -14.344 10.711 -4.094 1 83.38 104 GLU B N 1
ATOM 2411 C CA . GLU B 1 104 ? -13.594 11.727 -4.82 1 83.38 104 GLU B CA 1
ATOM 2412 C C . GLU B 1 104 ? -12.211 11.938 -4.207 1 83.38 104 GLU B C 1
ATOM 2414 O O . GLU B 1 104 ? -11.219 12.031 -4.922 1 83.38 104 GLU B O 1
ATOM 2419 N N . ALA B 1 105 ? -12.172 11.922 -2.945 1 84.25 105 ALA B N 1
ATOM 2420 C CA . ALA B 1 105 ? -10.93 12.172 -2.223 1 84.25 105 ALA B CA 1
ATOM 2421 C C . ALA B 1 105 ? -9.953 11.008 -2.396 1 84.25 105 ALA B C 1
ATOM 2423 O O . ALA B 1 105 ? -8.742 11.211 -2.518 1 84.25 105 ALA B O 1
ATOM 2424 N N . GLN B 1 106 ? -10.484 9.867 -2.383 1 83.38 106 GLN B N 1
ATOM 2425 C CA . GLN B 1 106 ? -9.664 8.672 -2.531 1 83.38 106 GLN B CA 1
ATOM 2426 C C . GLN B 1 106 ? -8.992 8.625 -3.898 1 83.38 106 GLN B C 1
ATOM 2428 O O . GLN B 1 106 ? -7.809 8.289 -4.004 1 83.38 106 GLN B O 1
ATOM 2433 N N . ARG B 1 107 ? -9.742 9 -4.957 1 83.75 107 ARG B N 1
ATOM 2434 C CA . ARG B 1 107 ? -9.18 9.031 -6.301 1 83.75 107 ARG B CA 1
ATOM 2435 C C . ARG B 1 107 ? -8.031 10.031 -6.395 1 83.75 107 ARG B C 1
ATOM 2437 O O . ARG B 1 107 ? -6.984 9.734 -6.973 1 83.75 107 ARG B O 1
ATOM 2444 N N . ALA B 1 108 ? -8.227 11.164 -5.812 1 84.81 108 ALA B N 1
ATOM 2445 C CA . ALA B 1 108 ? -7.199 12.195 -5.82 1 84.81 108 ALA B CA 1
ATOM 2446 C C . ALA B 1 108 ? -5.973 11.758 -5.023 1 84.81 108 ALA B C 1
ATOM 2448 O O . ALA B 1 108 ? -4.836 12.023 -5.422 1 84.81 108 ALA B O 1
ATOM 2449 N N . ALA B 1 109 ? -6.242 11.094 -3.926 1 85.06 109 ALA B N 1
ATOM 2450 C CA . ALA B 1 109 ? -5.156 10.641 -3.062 1 85.06 109 ALA B CA 1
ATOM 2451 C C . ALA B 1 109 ? -4.289 9.609 -3.771 1 85.06 109 ALA B C 1
ATOM 2453 O O . ALA B 1 109 ? -3.059 9.648 -3.672 1 85.06 109 ALA B O 1
ATOM 2454 N N . PHE B 1 110 ? -4.906 8.727 -4.562 1 84.94 110 PHE B N 1
ATOM 2455 C CA . PHE B 1 110 ? -4.168 7.727 -5.32 1 84.94 110 PHE B CA 1
ATOM 2456 C C . PHE B 1 110 ? -3.309 8.383 -6.395 1 84.94 110 PHE B C 1
ATOM 2458 O O . PHE B 1 110 ? -2.154 7.996 -6.594 1 84.94 110 PHE B O 1
ATOM 2465 N N . THR B 1 111 ? -3.918 9.336 -7.035 1 85.69 111 THR B N 1
ATOM 2466 C CA . THR B 1 111 ? -3.176 10.07 -8.055 1 85.69 111 THR B CA 1
ATOM 2467 C C . THR B 1 111 ? -1.961 10.766 -7.449 1 85.69 111 THR B C 1
ATOM 2469 O O . THR B 1 111 ? -0.866 10.719 -8.016 1 85.69 111 THR B O 1
ATOM 2472 N N . GLU B 1 112 ? -2.146 11.367 -6.324 1 86 112 GLU B N 1
ATOM 2473 C CA . GLU B 1 112 ? -1.056 12.039 -5.621 1 86 112 GLU B CA 1
ATOM 2474 C C . GLU B 1 112 ? 0.039 11.055 -5.227 1 86 112 GLU B C 1
ATOM 2476 O O . GLU B 1 112 ? 1.228 11.359 -5.34 1 86 112 GLU B O 1
ATOM 2481 N N . ASP B 1 113 ? -0.352 9.906 -4.758 1 89.25 113 ASP B N 1
ATOM 2482 C CA . ASP B 1 113 ? 0.608 8.875 -4.371 1 89.25 113 ASP B CA 1
ATOM 2483 C C . ASP B 1 113 ? 1.457 8.438 -5.566 1 89.25 113 ASP B C 1
ATOM 2485 O O . ASP B 1 113 ? 2.676 8.297 -5.445 1 89.25 113 ASP B O 1
ATOM 2489 N N . LEU B 1 114 ? 0.805 8.266 -6.738 1 89.06 114 LEU B N 1
ATOM 2490 C CA . LEU B 1 114 ? 1.516 7.879 -7.953 1 89.06 114 LEU B CA 1
ATOM 2491 C C . LEU B 1 114 ? 2.477 8.977 -8.391 1 89.06 114 LEU B C 1
ATOM 2493 O O . LEU B 1 114 ? 3.584 8.695 -8.859 1 89.06 114 LEU B O 1
ATOM 2497 N N . GLU B 1 115 ? 2.047 10.188 -8.203 1 89.06 115 GLU B N 1
ATOM 2498 C CA . GLU B 1 115 ? 2.893 11.32 -8.57 1 89.06 115 GLU B CA 1
ATOM 2499 C C . GLU B 1 115 ? 4.113 11.414 -7.656 1 89.06 115 GLU B C 1
ATOM 2501 O O . GLU B 1 115 ? 5.223 11.688 -8.117 1 89.06 115 GLU B O 1
ATOM 2506 N N . GLN B 1 116 ? 3.918 11.242 -6.379 1 90.25 116 GLN B N 1
ATOM 2507 C CA . GLN B 1 116 ? 5.027 11.266 -5.434 1 90.25 116 GLN B CA 1
ATOM 2508 C C . GLN B 1 116 ? 6.02 10.141 -5.73 1 90.25 116 GLN B C 1
ATOM 2510 O O . GLN B 1 116 ? 7.234 10.352 -5.688 1 90.25 116 GLN B O 1
ATOM 2515 N N . LEU B 1 117 ? 5.488 8.992 -6.094 1 92.44 117 LEU B N 1
ATOM 2516 C CA . LEU B 1 117 ? 6.34 7.871 -6.461 1 92.44 117 LEU B CA 1
ATOM 2517 C C . LEU B 1 117 ? 7.137 8.18 -7.723 1 92.44 117 LEU B C 1
ATOM 2519 O O . LEU B 1 117 ? 8.336 7.91 -7.781 1 92.44 117 LEU B O 1
ATOM 2523 N N . ALA B 1 118 ? 6.43 8.75 -8.695 1 91 118 ALA B N 1
ATOM 2524 C CA . ALA B 1 118 ? 7.09 9.109 -9.953 1 91 118 ALA B CA 1
ATOM 2525 C C . ALA B 1 118 ? 8.219 10.109 -9.711 1 91 118 ALA B C 1
ATOM 2527 O O . ALA B 1 118 ? 9.305 9.969 -10.281 1 91 118 ALA B O 1
ATOM 2528 N N . ARG B 1 119 ? 8.008 11.047 -8.844 1 91.69 119 ARG B N 1
ATOM 2529 C CA . ARG B 1 119 ? 9.023 12.039 -8.516 1 91.69 119 ARG B CA 1
ATOM 2530 C C . ARG B 1 119 ? 10.227 11.391 -7.844 1 91.69 119 ARG B C 1
ATOM 2532 O O . ARG B 1 119 ? 11.375 11.719 -8.148 1 91.69 119 ARG B O 1
ATOM 2539 N N . PHE B 1 120 ? 9.977 10.531 -6.926 1 93.81 120 PHE B N 1
ATOM 2540 C CA . PHE B 1 120 ? 11.062 9.805 -6.281 1 93.81 120 PHE B CA 1
ATOM 2541 C C . PHE B 1 120 ? 11.875 9.023 -7.309 1 93.81 120 PHE B C 1
ATOM 2543 O O . PHE B 1 120 ? 13.102 9.109 -7.324 1 93.81 120 PHE B O 1
ATOM 2550 N N . LEU B 1 121 ? 11.156 8.266 -8.18 1 91.06 121 LEU B N 1
ATOM 2551 C CA . LEU B 1 121 ? 11.828 7.418 -9.164 1 91.06 121 LEU B CA 1
ATOM 2552 C C . LEU B 1 121 ? 12.68 8.258 -10.109 1 91.06 121 LEU B C 1
ATOM 2554 O O . LEU B 1 121 ? 13.758 7.832 -10.523 1 91.06 121 LEU B O 1
ATOM 2558 N N . GLU B 1 122 ? 12.25 9.469 -10.391 1 91.25 122 GLU B N 1
ATOM 2559 C CA . GLU B 1 122 ? 12.992 10.383 -11.258 1 91.25 122 GLU B CA 1
ATOM 2560 C C . GLU B 1 122 ? 14.266 10.867 -10.578 1 91.25 122 GLU B C 1
ATOM 2562 O O . GLU B 1 122 ? 15.281 11.086 -11.25 1 91.25 122 GLU B O 1
ATOM 2567 N N . ARG B 1 123 ? 14.234 10.945 -9.266 1 92.31 123 ARG B N 1
ATOM 2568 C CA . ARG B 1 123 ? 15.336 11.578 -8.539 1 92.31 123 ARG B CA 1
ATOM 2569 C C . ARG B 1 123 ? 16.172 10.531 -7.801 1 92.31 123 ARG B C 1
ATOM 2571 O O . ARG B 1 123 ? 17.141 10.875 -7.125 1 92.31 123 ARG B O 1
ATOM 2578 N N . ARG B 1 124 ? 15.82 9.328 -7.891 1 89.44 124 ARG B N 1
ATOM 2579 C CA . ARG B 1 124 ? 16.406 8.289 -7.055 1 89.44 124 ARG B CA 1
ATOM 2580 C C . ARG B 1 124 ? 17.922 8.227 -7.234 1 89.44 124 ARG B C 1
ATOM 2582 O O . ARG B 1 124 ? 18.656 7.941 -6.285 1 89.44 124 ARG B O 1
ATOM 2589 N N . GLY B 1 125 ? 18.438 8.5 -8.391 1 88.44 125 GLY B N 1
ATOM 2590 C CA . GLY B 1 125 ? 19.875 8.484 -8.656 1 88.44 125 GLY B CA 1
ATOM 2591 C C . GLY B 1 125 ? 20.625 9.555 -7.895 1 88.44 125 GLY B C 1
ATOM 2592 O O . GLY B 1 125 ? 21.844 9.438 -7.691 1 88.44 125 GLY B O 1
ATOM 2593 N N . GLU B 1 126 ? 19.891 10.602 -7.406 1 90.88 126 GLU B N 1
ATOM 2594 C CA . GLU B 1 126 ? 20.5 11.734 -6.711 1 90.88 126 GLU B CA 1
ATOM 2595 C C . GLU B 1 126 ? 20.422 11.555 -5.195 1 90.88 126 GLU B C 1
ATOM 2597 O O . GLU B 1 126 ? 20.953 12.375 -4.441 1 90.88 126 GLU B O 1
ATOM 2602 N N . LEU B 1 127 ? 19.922 10.484 -4.746 1 90.88 127 LEU B N 1
ATOM 2603 C CA . LEU B 1 127 ? 19.594 10.383 -3.328 1 90.88 127 LEU B CA 1
ATOM 2604 C C . LEU B 1 127 ? 20.562 9.445 -2.607 1 90.88 127 LEU B C 1
ATOM 2606 O O . LEU B 1 127 ? 20.297 9.016 -1.483 1 90.88 127 LEU B O 1
ATOM 2610 N N . GLY B 1 128 ? 21.703 9.07 -3.271 1 90.19 128 GLY B N 1
ATOM 2611 C CA . GLY B 1 128 ? 22.656 8.164 -2.65 1 90.19 128 GLY B CA 1
ATOM 2612 C C . GLY B 1 128 ? 22.031 6.84 -2.242 1 90.19 128 GLY B C 1
ATOM 2613 O O . GLY B 1 128 ? 21.328 6.207 -3.035 1 90.19 128 GLY B O 1
ATOM 2614 N N . GLU B 1 129 ? 22.25 6.375 -0.987 1 91.44 129 GLU B N 1
ATOM 2615 C CA . GLU B 1 129 ? 21.734 5.098 -0.51 1 91.44 129 GLU B CA 1
ATOM 2616 C C . GLU B 1 129 ? 20.219 5.109 -0.438 1 91.44 129 GLU B C 1
ATOM 2618 O O . GLU B 1 129 ? 19.578 4.062 -0.542 1 91.44 129 GLU B O 1
ATOM 2623 N N . TRP B 1 130 ? 19.641 6.266 -0.299 1 93.56 130 TRP B N 1
ATOM 2624 C CA . TRP B 1 130 ? 18.188 6.391 -0.2 1 93.56 130 TRP B CA 1
ATOM 2625 C C . TRP B 1 130 ? 17.531 6.121 -1.546 1 93.56 130 TRP B C 1
ATOM 2627 O O . TRP B 1 130 ? 16.312 5.926 -1.618 1 93.56 130 TRP B O 1
ATOM 2637 N N . GLY B 1 131 ? 18.359 6.109 -2.547 1 92.12 131 GLY B N 1
ATOM 2638 C CA . GLY B 1 131 ? 17.844 5.707 -3.846 1 92.12 131 GLY B CA 1
ATOM 2639 C C . GLY B 1 131 ? 17.375 4.262 -3.885 1 92.12 131 GLY B C 1
ATOM 2640 O O . GLY B 1 131 ? 16.531 3.898 -4.707 1 92.12 131 GLY B O 1
ATOM 2641 N N . ASP B 1 132 ? 17.875 3.426 -2.953 1 92.38 132 ASP B N 1
ATOM 2642 C CA . ASP B 1 132 ? 17.531 2.012 -2.857 1 92.38 132 ASP B CA 1
ATOM 2643 C C . ASP B 1 132 ? 16.391 1.798 -1.858 1 92.38 132 ASP B C 1
ATOM 2645 O O . ASP B 1 132 ? 15.969 0.664 -1.621 1 92.38 132 ASP B O 1
ATOM 2649 N N . ALA B 1 133 ? 15.883 2.898 -1.378 1 93.44 133 ALA B N 1
ATOM 2650 C CA . ALA B 1 133 ? 14.992 2.789 -0.229 1 93.44 133 ALA B CA 1
ATOM 2651 C C . ALA B 1 133 ? 13.531 2.725 -0.673 1 93.44 133 ALA B C 1
ATOM 2653 O O . ALA B 1 133 ? 12.633 3.117 0.073 1 93.44 133 ALA B O 1
ATOM 2654 N N . LEU B 1 134 ? 13.227 2.314 -1.872 1 93.75 134 LEU B N 1
ATOM 2655 C CA . LEU B 1 134 ? 11.883 1.902 -2.277 1 93.75 134 LEU B CA 1
ATOM 2656 C C . LEU B 1 134 ? 11.656 0.428 -1.967 1 93.75 134 LEU B C 1
ATOM 2658 O O . LEU B 1 134 ? 12.305 -0.444 -2.549 1 93.75 134 LEU B O 1
ATOM 2662 N N . VAL B 1 135 ? 10.844 0.132 -1.063 1 93.44 135 VAL B N 1
ATOM 2663 C CA . VAL B 1 135 ? 10.5 -1.244 -0.726 1 93.44 135 VAL B CA 1
ATOM 2664 C C . VAL B 1 135 ? 8.992 -1.448 -0.885 1 93.44 135 VAL B C 1
ATOM 2666 O O . VAL B 1 135 ? 8.203 -0.546 -0.595 1 93.44 135 VAL B O 1
ATOM 2669 N N . PHE B 1 136 ? 8.633 -2.629 -1.425 1 92.62 136 PHE B N 1
ATOM 2670 C CA . PHE B 1 136 ? 7.215 -2.881 -1.656 1 92.62 136 PHE B CA 1
ATOM 2671 C C . PHE B 1 136 ? 6.91 -4.371 -1.574 1 92.62 136 PHE B C 1
ATOM 2673 O O . PHE B 1 136 ? 7.809 -5.203 -1.719 1 92.62 136 PHE B O 1
ATOM 2680 N N . SER B 1 137 ? 5.727 -4.715 -1.275 1 93.06 137 SER B N 1
ATOM 2681 C CA . SER B 1 137 ? 5.203 -6.074 -1.191 1 93.06 137 SER B CA 1
ATOM 2682 C C . SER B 1 137 ? 3.83 -6.176 -1.85 1 93.06 137 SER B C 1
ATOM 2684 O O . SER B 1 137 ? 2.965 -5.328 -1.628 1 93.06 137 SER B O 1
ATOM 2686 N N . ARG B 1 138 ? 3.699 -7.094 -2.736 1 91 138 ARG B N 1
ATOM 2687 C CA . ARG B 1 138 ? 2.428 -7.445 -3.361 1 91 138 ARG B CA 1
ATOM 2688 C C . ARG B 1 138 ? 2.004 -8.859 -2.984 1 91 138 ARG B C 1
ATOM 2690 O O . ARG B 1 138 ? 2.387 -9.828 -3.646 1 91 138 ARG B O 1
ATOM 2697 N N . GLY B 1 139 ? 1.226 -8.984 -1.951 1 88.62 139 GLY B N 1
ATOM 2698 C CA . GLY B 1 139 ? 0.844 -10.312 -1.492 1 88.62 139 GLY B CA 1
ATOM 2699 C C . GLY B 1 139 ? -0.657 -10.492 -1.373 1 88.62 139 GLY B C 1
ATOM 2700 O O . GLY B 1 139 ? -1.429 -9.664 -1.855 1 88.62 139 GLY B O 1
ATOM 2701 N N . ALA B 1 140 ? -0.967 -11.656 -0.865 1 89.06 140 ALA B N 1
ATOM 2702 C CA . ALA B 1 140 ? -2.342 -12.023 -0.531 1 89.06 140 ALA B CA 1
ATOM 2703 C C . ALA B 1 140 ? -2.385 -12.93 0.695 1 89.06 140 ALA B C 1
ATOM 2705 O O . ALA B 1 140 ? -1.442 -13.68 0.953 1 89.06 140 ALA B O 1
ATOM 2706 N N . VAL B 1 141 ? -3.5 -12.719 1.427 1 89.88 141 VAL B N 1
ATOM 2707 C CA . VAL B 1 141 ? -3.754 -13.602 2.564 1 89.88 141 VAL B CA 1
ATOM 2708 C C . VAL B 1 141 ? -5.152 -14.203 2.447 1 89.88 141 VAL B C 1
ATOM 2710 O O . VAL B 1 141 ? -5.988 -13.703 1.689 1 89.88 141 VAL B O 1
ATOM 2713 N N . HIS B 1 142 ? -5.332 -15.344 3.076 1 89.44 142 HIS B N 1
ATOM 2714 C CA . HIS B 1 142 ? -6.652 -15.938 3.246 1 89.44 142 HIS B CA 1
ATOM 2715 C C . HIS B 1 142 ? -7.133 -15.82 4.688 1 89.44 142 HIS B C 1
ATOM 2717 O O . HIS B 1 142 ? -6.625 -16.516 5.574 1 89.44 142 HIS B O 1
ATOM 2723 N N . VAL B 1 143 ? -8.164 -14.953 4.891 1 91.88 143 VAL B N 1
ATOM 2724 C CA . VAL B 1 143 ? -8.602 -14.625 6.246 1 91.88 143 VAL B CA 1
ATOM 2725 C C . VAL B 1 143 ? -10.117 -14.445 6.273 1 91.88 143 VAL B C 1
ATOM 2727 O O . VAL B 1 143 ? -10.742 -14.234 5.23 1 91.88 143 VAL B O 1
ATOM 2730 N N . ASP B 1 144 ? -10.633 -14.672 7.453 1 92.12 144 ASP B N 1
ATOM 2731 C CA . ASP B 1 144 ? -12.016 -14.242 7.637 1 92.12 144 ASP B CA 1
ATOM 2732 C C . ASP B 1 144 ? -12.086 -12.773 8.039 1 92.12 144 ASP B C 1
ATOM 2734 O O . ASP B 1 144 ? -11.062 -12.109 8.18 1 92.12 144 ASP B O 1
ATOM 2738 N N . ILE B 1 145 ? -13.289 -12.297 8.219 1 92.88 145 ILE B N 1
ATOM 2739 C CA . ILE B 1 145 ? -13.492 -10.867 8.398 1 92.88 145 ILE B CA 1
ATOM 2740 C C . ILE B 1 145 ? -12.883 -10.422 9.727 1 92.88 145 ILE B C 1
ATOM 2742 O O . ILE B 1 145 ? -12.336 -9.32 9.836 1 92.88 145 ILE B O 1
ATOM 2746 N N . GLU B 1 146 ? -12.984 -11.211 10.766 1 93.19 146 GLU B N 1
ATOM 2747 C CA . GLU B 1 146 ? -12.414 -10.891 12.07 1 93.19 146 GLU B CA 1
ATOM 2748 C C . GLU B 1 146 ? -10.891 -10.883 12.016 1 93.19 146 GLU B C 1
ATOM 2750 O O . GLU B 1 146 ? -10.25 -10.016 12.617 1 93.19 146 GLU B O 1
ATOM 2755 N N . GLU B 1 147 ? -10.359 -11.812 11.273 1 93.5 147 GLU B N 1
ATOM 2756 C CA . GLU B 1 147 ? -8.914 -11.883 11.102 1 93.5 147 GLU B CA 1
ATOM 2757 C C . GLU B 1 147 ? -8.391 -10.672 10.328 1 93.5 147 GLU B C 1
ATOM 2759 O O . GLU B 1 147 ? -7.312 -10.156 10.625 1 93.5 147 GLU B O 1
ATOM 2764 N N . LEU B 1 148 ? -9.125 -10.242 9.328 1 94.81 148 LEU B N 1
ATOM 2765 C CA . LEU B 1 148 ? -8.727 -9.062 8.578 1 94.81 148 LEU B CA 1
ATOM 2766 C C . LEU B 1 148 ? -8.711 -7.828 9.469 1 94.81 148 LEU B C 1
ATOM 2768 O O . LEU B 1 148 ? -7.789 -7.008 9.391 1 94.81 148 LEU B O 1
ATOM 2772 N N . ALA B 1 149 ? -9.758 -7.711 10.305 1 94 149 ALA B N 1
ATOM 2773 C CA . ALA B 1 149 ? -9.812 -6.594 11.242 1 94 149 ALA B CA 1
ATOM 2774 C C . ALA B 1 149 ? -8.602 -6.602 12.172 1 94 149 ALA B C 1
ATOM 2776 O O . ALA B 1 149 ? -8 -5.551 12.43 1 94 149 ALA B O 1
ATOM 2777 N N . GLN B 1 150 ? -8.25 -7.762 12.641 1 95.94 150 GLN B N 1
ATOM 2778 C CA . GLN B 1 150 ? -7.09 -7.891 13.523 1 95.94 150 GLN B CA 1
ATOM 2779 C C . GLN B 1 150 ? -5.793 -7.574 12.773 1 95.94 150 GLN B C 1
ATOM 2781 O O . GLN B 1 150 ? -4.895 -6.941 13.328 1 95.94 150 GLN B O 1
ATOM 2786 N N . PHE B 1 151 ? -5.652 -8.047 11.547 1 96 151 PHE B N 1
ATOM 2787 C CA . PHE B 1 151 ? -4.5 -7.758 10.703 1 96 151 PHE B CA 1
ATOM 2788 C C . PHE B 1 151 ? -4.324 -6.254 10.523 1 96 151 PHE B C 1
ATOM 2790 O O . PHE B 1 151 ? -3.209 -5.734 10.633 1 96 151 PHE B O 1
ATOM 2797 N N . TRP B 1 152 ? -5.441 -5.59 10.297 1 94.94 152 TRP B N 1
ATOM 2798 C CA . TRP B 1 152 ? -5.457 -4.137 10.141 1 94.94 152 TRP B CA 1
ATOM 2799 C C . TRP B 1 152 ? -4.949 -3.447 11.406 1 94.94 152 TRP B C 1
ATOM 2801 O O . TRP B 1 152 ? -4.09 -2.566 11.336 1 94.94 152 TRP B O 1
ATOM 2811 N N . GLU B 1 153 ? -5.426 -3.842 12.562 1 93.81 153 GLU B N 1
ATOM 2812 C CA . GLU B 1 153 ? -4.996 -3.264 13.836 1 93.81 153 GLU B CA 1
ATOM 2813 C C . GLU B 1 153 ? -3.52 -3.543 14.102 1 93.81 153 GLU B C 1
ATOM 2815 O O . GLU B 1 153 ? -2.793 -2.67 14.578 1 93.81 153 GLU B O 1
ATOM 2820 N N . ASP B 1 154 ? -3.1 -4.766 13.805 1 96.88 154 ASP B N 1
ATOM 2821 C CA . ASP B 1 154 ? -1.695 -5.125 13.984 1 96.88 154 ASP B CA 1
ATOM 2822 C C . ASP B 1 154 ? -0.796 -4.277 13.086 1 96.88 154 ASP B C 1
ATOM 2824 O O . ASP B 1 154 ? 0.297 -3.877 13.492 1 96.88 154 ASP B O 1
ATOM 2828 N N . TYR B 1 155 ? -1.238 -4.039 11.883 1 96.56 155 TYR B N 1
ATOM 2829 C CA . TYR B 1 155 ? -0.455 -3.201 10.984 1 96.56 155 TYR B CA 1
ATOM 2830 C C . TYR B 1 155 ? -0.354 -1.776 11.516 1 96.56 155 TYR B C 1
ATOM 2832 O O . TYR B 1 155 ? 0.72 -1.172 11.484 1 96.56 155 TYR B O 1
ATOM 2840 N N . LEU B 1 156 ? -1.499 -1.206 11.953 1 93.31 156 LEU B N 1
ATOM 2841 C CA . LEU B 1 156 ? -1.489 0.151 12.484 1 93.31 156 LEU B CA 1
ATOM 2842 C C . LEU B 1 156 ? -0.568 0.25 13.695 1 93.31 156 LEU B C 1
ATOM 2844 O O . LEU B 1 156 ? 0.119 1.258 13.883 1 93.31 156 LEU B O 1
ATOM 2848 N N . GLU B 1 157 ? -0.556 -0.79 14.492 1 93.12 157 GLU B N 1
ATOM 2849 C CA . GLU B 1 157 ? 0.354 -0.83 15.633 1 93.12 157 GLU B CA 1
ATOM 2850 C C . GLU B 1 157 ? 1.811 -0.848 15.18 1 93.12 157 GLU B C 1
ATOM 2852 O O . GLU B 1 157 ? 2.666 -0.203 15.789 1 93.12 157 GLU B O 1
ATOM 2857 N N . LEU B 1 158 ? 2.105 -1.602 14.156 1 95.5 158 LEU B N 1
ATOM 2858 C CA . LEU B 1 158 ? 3.449 -1.619 13.594 1 95.5 158 LEU B CA 1
ATOM 2859 C C . LEU B 1 158 ? 3.854 -0.231 13.109 1 95.5 158 LEU B C 1
ATOM 2861 O O . LEU B 1 158 ? 4.961 0.232 13.391 1 95.5 158 LEU B O 1
ATOM 2865 N N . LEU B 1 159 ? 2.936 0.438 12.344 1 93.69 159 LEU B N 1
ATOM 2866 C CA . LEU B 1 159 ? 3.195 1.788 11.852 1 93.69 159 LEU B CA 1
ATOM 2867 C C . LEU B 1 159 ? 3.475 2.74 13.008 1 93.69 159 LEU B C 1
ATOM 2869 O O . LEU B 1 159 ? 4.406 3.547 12.945 1 93.69 159 LEU B O 1
ATOM 2873 N N . ARG B 1 160 ? 2.736 2.605 14.109 1 89.5 160 ARG B N 1
ATOM 2874 C CA . ARG B 1 160 ? 2.875 3.447 15.289 1 89.5 160 ARG B CA 1
ATOM 2875 C C . ARG B 1 160 ? 4.238 3.256 15.945 1 89.5 160 ARG B C 1
ATOM 2877 O O . ARG B 1 160 ? 4.828 4.211 16.453 1 89.5 160 ARG B O 1
ATOM 2884 N N . ARG B 1 161 ? 4.738 2.078 15.914 1 90.5 161 ARG B N 1
ATOM 2885 C CA . ARG B 1 161 ? 6.035 1.768 16.5 1 90.5 161 ARG B CA 1
ATOM 2886 C C . ARG B 1 161 ? 7.152 2.543 15.812 1 90.5 161 ARG B C 1
ATOM 2888 O O . ARG B 1 161 ? 8.156 2.887 16.438 1 90.5 161 ARG B O 1
ATOM 2895 N N . TYR B 1 162 ? 6.941 2.822 14.57 1 91 162 TYR B N 1
ATOM 2896 C CA . TYR B 1 162 ? 7.984 3.502 13.82 1 91 162 TYR B CA 1
ATOM 2897 C C . TYR B 1 162 ? 7.68 4.988 13.68 1 91 162 TYR B C 1
ATOM 2899 O O . TYR B 1 162 ? 8.469 5.742 13.102 1 91 162 TYR B O 1
ATOM 2907 N N . TRP B 1 163 ? 6.531 5.359 14.188 1 80.38 163 TRP B N 1
ATOM 2908 C CA . TRP B 1 163 ? 6.172 6.773 14.188 1 80.38 163 TRP B CA 1
ATOM 2909 C C . TRP B 1 163 ? 6.941 7.531 15.266 1 80.38 163 TRP B C 1
ATOM 2911 O O . TRP B 1 163 ? 6.98 7.109 16.422 1 80.38 163 TRP B O 1
ATOM 2921 N N . ARG B 1 164 ? 7.801 8.43 14.93 1 75.5 164 ARG B N 1
ATOM 2922 C CA . ARG B 1 164 ? 8.578 9.227 15.875 1 75.5 164 ARG B CA 1
ATOM 2923 C C . ARG B 1 164 ? 8.328 10.719 15.664 1 75.5 164 ARG B C 1
ATOM 2925 O O . ARG B 1 164 ? 8.43 11.219 14.547 1 75.5 164 ARG B O 1
ATOM 2932 N N . PRO B 1 165 ? 7.965 11.312 16.781 1 63.78 165 PRO B N 1
ATOM 2933 C CA . PRO B 1 165 ? 7.715 12.75 16.672 1 63.78 165 PRO B CA 1
ATOM 2934 C C . PRO B 1 165 ? 8.984 13.555 16.422 1 63.78 165 PRO B C 1
ATOM 2936 O O . PRO B 1 165 ? 8.922 14.641 15.836 1 63.78 165 PRO B O 1
ATOM 2939 N N . GLU B 1 166 ? 10.016 13.047 16.969 1 67.75 166 GLU B N 1
ATOM 2940 C CA . GLU B 1 166 ? 11.289 13.75 16.828 1 67.75 166 GLU B CA 1
ATOM 2941 C C . GLU B 1 166 ? 12.312 12.914 16.078 1 67.75 166 GLU B C 1
ATOM 2943 O O . GLU B 1 166 ? 12.992 12.07 16.672 1 67.75 166 GLU B O 1
ATOM 2948 N N . PRO B 1 167 ? 12.414 13.219 14.773 1 68.06 167 PRO B N 1
ATOM 2949 C CA . PRO B 1 167 ? 13.328 12.398 13.969 1 68.06 167 PRO B CA 1
ATOM 2950 C C . PRO B 1 167 ? 14.797 12.688 14.273 1 68.06 167 PRO B C 1
ATOM 2952 O O . PRO B 1 167 ? 15.148 13.812 14.633 1 68.06 167 PRO B O 1
ATOM 2955 N N . GLY B 1 168 ? 15.516 11.633 14.445 1 70.38 168 GLY B N 1
ATOM 2956 C CA . GLY B 1 168 ? 16.953 11.773 14.57 1 70.38 168 GLY B CA 1
ATOM 2957 C C . GLY B 1 168 ? 17.594 12.484 13.391 1 70.38 168 GLY B C 1
ATOM 2958 O O . GLY B 1 168 ? 16.938 12.758 12.391 1 70.38 168 GLY B O 1
ATOM 2959 N N . PRO B 1 169 ? 18.844 12.867 13.57 1 77.56 169 PRO B N 1
ATOM 2960 C CA . PRO B 1 169 ? 19.547 13.656 12.547 1 77.56 169 PRO B CA 1
ATOM 2961 C C . PRO B 1 169 ? 19.656 12.922 11.211 1 77.56 169 PRO B C 1
ATOM 2963 O O . PRO B 1 169 ? 19.688 13.555 10.156 1 77.56 169 PRO B O 1
ATOM 2966 N N . ASP B 1 170 ? 19.625 11.586 11.25 1 83.06 170 ASP B N 1
ATOM 2967 C CA . ASP B 1 170 ? 19.797 10.812 10.016 1 83.06 170 ASP B CA 1
ATOM 2968 C C . ASP B 1 170 ? 18.453 10.328 9.477 1 83.06 170 ASP B C 1
ATOM 2970 O O . ASP B 1 170 ? 18.406 9.594 8.492 1 83.06 170 ASP B O 1
ATOM 2974 N N . ALA B 1 171 ? 17.438 10.859 10.109 1 86.44 171 ALA B N 1
ATOM 2975 C CA . ALA B 1 171 ? 16.109 10.391 9.703 1 86.44 171 ALA B CA 1
ATOM 2976 C C . ALA B 1 171 ? 15.617 11.148 8.477 1 86.44 171 ALA B C 1
ATOM 2978 O O . ALA B 1 171 ? 15.906 12.336 8.312 1 86.44 171 ALA B O 1
ATOM 2979 N N . ARG B 1 172 ? 14.953 10.43 7.578 1 89 172 ARG B N 1
ATOM 2980 C CA . ARG B 1 172 ? 14.242 11.008 6.445 1 89 172 ARG B CA 1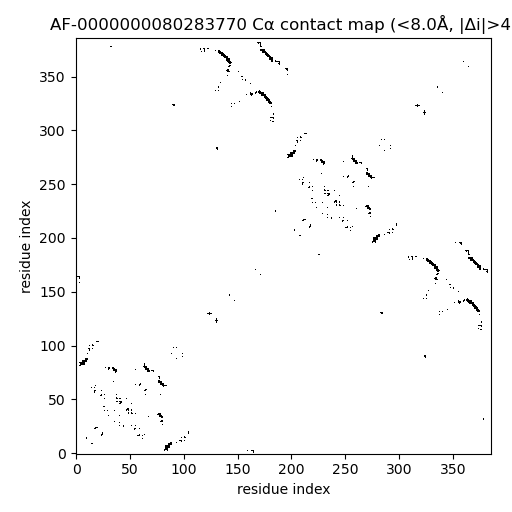
ATOM 2981 C C . ARG B 1 172 ? 12.766 10.633 6.477 1 89 172 ARG B C 1
ATOM 2983 O O . ARG B 1 172 ? 12.398 9.578 6.992 1 89 172 ARG B O 1
ATOM 2990 N N . LYS B 1 173 ? 12 11.516 5.957 1 89.25 173 LYS B N 1
ATOM 2991 C CA . LYS B 1 173 ? 10.578 11.234 5.816 1 89.25 173 LYS B CA 1
ATOM 2992 C C . LYS B 1 173 ? 10.336 10.156 4.766 1 89.25 173 LYS B C 1
ATOM 2994 O O . LYS B 1 173 ? 10.82 10.258 3.639 1 89.25 173 LYS B O 1
ATOM 2999 N N . VAL B 1 174 ? 9.664 9.133 5.125 1 93.31 174 VAL B N 1
ATOM 3000 C CA . VAL B 1 174 ? 9.328 8.016 4.254 1 93.31 174 VAL B CA 1
ATOM 3001 C C . VAL B 1 174 ? 7.812 7.859 4.172 1 93.31 174 VAL B C 1
ATOM 3003 O O . VAL B 1 174 ? 7.141 7.73 5.195 1 93.31 174 VAL B O 1
ATOM 3006 N N . PHE B 1 175 ? 7.305 7.961 2.918 1 93.56 175 PHE B N 1
ATOM 3007 C CA . PHE B 1 175 ? 5.887 7.695 2.699 1 93.56 175 PHE B CA 1
ATOM 3008 C C . PHE B 1 175 ? 5.598 6.199 2.787 1 93.56 175 PHE B C 1
ATOM 3010 O O . PHE B 1 175 ? 6.359 5.383 2.27 1 93.56 175 PHE B O 1
ATOM 3017 N N . VAL B 1 176 ? 4.535 5.859 3.502 1 96.19 176 VAL B N 1
ATOM 3018 C CA . VAL B 1 176 ? 4.117 4.465 3.641 1 96.19 176 VAL B CA 1
ATOM 3019 C C . VAL B 1 176 ? 2.648 4.324 3.246 1 96.19 176 VAL B C 1
ATOM 3021 O O . VAL B 1 176 ? 1.788 5.035 3.775 1 96.19 176 VAL B O 1
ATOM 3024 N N . ARG B 1 177 ? 2.387 3.441 2.258 1 96.56 177 ARG B N 1
ATOM 3025 C CA . ARG B 1 177 ? 1.025 3.156 1.813 1 96.56 177 ARG B CA 1
ATOM 3026 C C . ARG B 1 177 ? 0.689 1.68 1.988 1 96.56 177 ARG B C 1
ATOM 3028 O O . ARG B 1 177 ? 1.508 0.811 1.681 1 96.56 177 ARG B O 1
ATOM 3035 N N . TRP B 1 178 ? -0.422 1.419 2.621 1 96.94 178 TRP B N 1
ATOM 3036 C CA . TRP B 1 178 ? -0.934 0.069 2.834 1 96.94 178 TRP B CA 1
ATOM 3037 C C . TRP B 1 178 ? -2.408 -0.021 2.453 1 96.94 178 TRP B C 1
ATOM 3039 O O . TRP B 1 178 ? -3.207 0.838 2.832 1 96.94 178 TRP B O 1
ATOM 3049 N N . ILE B 1 179 ? -2.773 -1.017 1.632 1 96.38 179 ILE B N 1
ATOM 3050 C CA . ILE B 1 179 ? -4.164 -1.226 1.254 1 96.38 179 ILE B CA 1
ATOM 3051 C C . ILE B 1 179 ? -4.469 -2.723 1.202 1 96.38 179 ILE B C 1
ATOM 3053 O O . ILE B 1 179 ? -3.625 -3.518 0.778 1 96.38 179 ILE B O 1
ATOM 3057 N N . ALA B 1 180 ? -5.586 -3.129 1.666 1 96.88 180 ALA B N 1
ATOM 3058 C CA . ALA B 1 180 ? -6.074 -4.504 1.578 1 96.88 180 ALA B CA 1
ATOM 3059 C C . ALA B 1 180 ? -7.547 -4.535 1.185 1 96.88 180 ALA B C 1
ATOM 3061 O O . ALA B 1 180 ? -8.344 -3.717 1.655 1 96.88 180 ALA B O 1
ATOM 3062 N N . PHE B 1 181 ? -7.93 -5.445 0.331 1 96 181 PHE B N 1
ATOM 3063 C CA . PHE B 1 181 ? -9.312 -5.625 -0.089 1 96 181 PHE B CA 1
ATOM 3064 C C . PHE B 1 181 ? -9.539 -7.031 -0.622 1 96 181 PHE B C 1
ATOM 3066 O O . PHE B 1 181 ? -8.609 -7.676 -1.113 1 96 181 PHE B O 1
ATOM 3073 N N . PRO B 1 182 ? -10.773 -7.527 -0.515 1 94.06 182 PRO B N 1
ATOM 3074 C CA . PRO B 1 182 ? -11.07 -8.891 -0.953 1 94.06 182 PRO B CA 1
A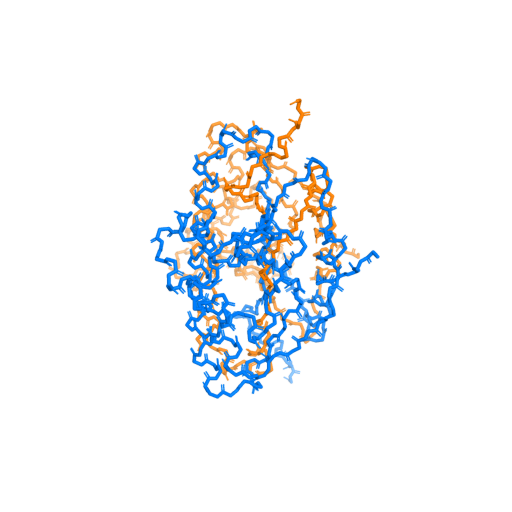TOM 3075 C C . PRO B 1 182 ? -10.922 -9.07 -2.461 1 94.06 182 PRO B C 1
ATOM 3077 O O . PRO B 1 182 ? -11.18 -8.141 -3.227 1 94.06 182 PRO B O 1
ATOM 3080 N N . ASP B 1 183 ? -10.469 -10.234 -2.826 1 89.94 183 ASP B N 1
ATOM 3081 C CA . ASP B 1 183 ? -10.516 -10.641 -4.227 1 89.94 183 ASP B CA 1
ATOM 3082 C C . ASP B 1 183 ? -11.945 -10.609 -4.758 1 89.94 183 ASP B C 1
ATOM 3084 O O . ASP B 1 183 ? -12.805 -11.352 -4.27 1 89.94 183 ASP B O 1
ATOM 3088 N N . PRO B 1 184 ? -12.211 -9.758 -5.738 1 83.88 184 PRO B N 1
ATOM 3089 C CA . PRO B 1 184 ? -13.578 -9.633 -6.238 1 83.88 184 PRO B CA 1
ATOM 3090 C C . PRO B 1 184 ? -14.07 -10.891 -6.949 1 83.88 184 PRO B C 1
ATOM 3092 O O . PRO B 1 184 ? -15.273 -11.062 -7.148 1 83.88 184 PRO B O 1
ATOM 3095 N N . GLY B 1 185 ? -13.203 -11.703 -7.449 1 74.5 185 GLY B N 1
ATOM 3096 C CA . GLY B 1 185 ? -13.57 -12.938 -8.125 1 74.5 185 GLY B CA 1
ATOM 3097 C C . GLY B 1 185 ? -13.641 -14.133 -7.191 1 74.5 185 GLY B C 1
ATOM 3098 O O . GLY B 1 185 ? -14.023 -15.227 -7.605 1 74.5 185 GLY B O 1
ATOM 3099 N N . GLY B 1 186 ? -13.156 -14.023 -5.992 1 64.56 186 GLY B N 1
ATOM 3100 C CA . GLY B 1 186 ? -13.078 -15.156 -5.082 1 64.56 186 GLY B CA 1
ATOM 3101 C C . GLY B 1 186 ? -14.43 -15.586 -4.547 1 64.56 186 GLY B C 1
ATOM 3102 O O . GLY B 1 186 ? -15.336 -14.766 -4.398 1 64.56 186 GLY B O 1
ATOM 3103 N N . LYS B 1 187 ? -14.859 -16.984 -4.871 1 56.28 187 LYS B N 1
ATOM 3104 C CA . LYS B 1 187 ? -16.125 -17.516 -4.379 1 56.28 187 LYS B CA 1
ATOM 3105 C C . LYS B 1 187 ? -16.156 -17.547 -2.854 1 56.28 187 LYS B C 1
ATOM 3107 O O . LYS B 1 187 ? -15.109 -17.672 -2.211 1 56.28 187 LYS B O 1
ATOM 3112 N N . GLU B 1 188 ? -17.266 -17.031 -2.238 1 51.38 188 GLU B N 1
ATOM 3113 C CA . GLU B 1 188 ? -17.516 -17.359 -0.839 1 51.38 188 GLU B CA 1
ATOM 3114 C C . GLU B 1 188 ? -17.297 -18.844 -0.582 1 51.38 188 GLU B C 1
ATOM 3116 O O . GLU B 1 188 ? -17.484 -19.672 -1.483 1 51.38 188 GLU B O 1
ATOM 3121 N N . GLY B 1 189 ? -16.391 -19.359 0.312 1 43.62 189 GLY B N 1
ATOM 3122 C CA . GLY B 1 189 ? -16.484 -20.766 0.686 1 43.62 189 GLY B CA 1
ATOM 3123 C C . GLY B 1 189 ? -17.891 -21.312 0.515 1 43.62 189 GLY B C 1
ATOM 3124 O O . GLY B 1 189 ? -18.844 -20.844 1.152 1 43.62 189 GLY B O 1
ATOM 3125 N N . GLU B 1 190 ? -18.422 -21.688 -0.574 1 35.91 190 GLU B N 1
ATOM 3126 C CA . GLU B 1 190 ? -19.688 -22.406 -0.63 1 35.91 190 GLU B CA 1
ATOM 3127 C C . GLU B 1 190 ? -19.734 -23.516 0.422 1 35.91 190 GLU B C 1
ATOM 3129 O O . GLU B 1 190 ? -18.75 -24.25 0.601 1 35.91 190 GLU B O 1
ATOM 3134 N N . ARG B 1 191 ? -20.562 -23.547 1.55 1 32.16 191 ARG B N 1
ATOM 3135 C CA . ARG B 1 191 ? -21.141 -24.641 2.328 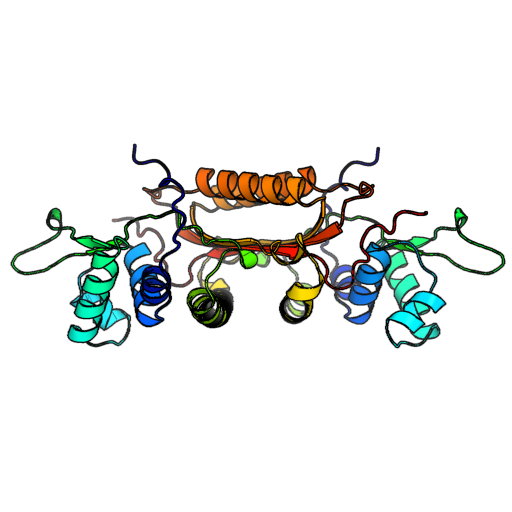1 32.16 191 ARG B CA 1
ATOM 3136 C C . ARG B 1 191 ? -21.594 -25.781 1.422 1 32.16 191 ARG B C 1
ATOM 3138 O O . ARG B 1 191 ? -22.312 -25.578 0.455 1 32.16 191 ARG B O 1
ATOM 3145 N N . GLY B 1 192 ? -20.734 -26.703 1.083 1 25.44 192 GLY B N 1
ATOM 3146 C CA . GLY B 1 192 ? -21.406 -27.953 0.803 1 25.44 192 GLY B CA 1
ATOM 3147 C C . GLY B 1 192 ? -22.625 -28.188 1.67 1 25.44 192 GLY B C 1
ATOM 3148 O O . GLY B 1 192 ? -22.516 -28.312 2.891 1 25.44 192 GLY B O 1
ATOM 3149 N N . ASN B 1 193 ? -23.75 -27.562 1.453 1 20.38 193 ASN B N 1
ATOM 3150 C CA . ASN B 1 193 ? -24.891 -28.453 1.668 1 20.38 193 ASN B CA 1
ATOM 3151 C C . ASN B 1 193 ? -24.891 -29.625 0.686 1 20.38 193 ASN B C 1
ATOM 3153 O O . ASN B 1 193 ? -24.656 -29.422 -0.508 1 20.38 193 ASN B O 1
#

Organism: Amycolatopsis orientalis (NCBI:txid31958)

Nearest PDB structures (foldseek):
  2cwe-assembly1_A  TM=5.524E-01  e=1.544E-05  Pyrococcus horikoshii OT3
  5jls-assembly1_A-2  TM=5.570E-01  e=3.132E-04  Streptococcus pyogenes serotype M3
  5yi1-assembly1_A-2  TM=5.707E-01  e=5.717E-04  Lactococcus lactis subsp. lactis Il1403
  3gfj-assembly1_A-2  TM=4.738E-01  e=8.712E-04  Sulfurisphaera tokodaii
  5hli-assembly1_A  TM=4.150E-01  e=8.579E-03  Staphylococcus epidermidis

InterPro domains:
  IPR001845 HTH ArsR-type DNA-binding domain [SM00418] (14-91)
  IPR011991 ArsR-like helix-turn-helix domain [cd00090] (16-85)
  IPR036388 Winged helix-like DNA-binding domain superfamily [G3DSA:1.10.10.10] (12-99)
  IPR036390 Winged helix DNA-binding domain superfamily [SSF46785] (11-158)

Radius of gyration: 23.35 Å; Cα contacts (8 Å, |Δi|>4): 523; chains: 2; bounding box: 54×80×52 Å

Solvent-accessible surface area (backbone atoms only — not comparable to full-atom values): 21430 Å² total; per-residue (Å²): 130,82,64,78,54,67,79,40,75,53,82,55,49,66,58,52,54,55,57,54,31,68,67,45,40,52,51,50,55,57,26,68,77,39,66,44,32,40,59,59,50,9,65,74,69,74,49,52,44,65,61,38,40,50,47,50,51,53,36,34,74,72,58,44,33,40,77,33,68,89,75,38,62,89,89,50,63,27,33,30,60,40,84,71,34,78,38,71,64,48,66,86,70,44,52,72,69,36,46,57,52,46,57,55,38,49,54,52,50,51,52,48,51,53,50,51,50,50,50,23,66,73,44,24,88,76,46,63,79,58,38,46,44,64,50,72,47,83,51,67,33,35,38,31,74,69,51,46,54,49,50,52,52,53,48,53,51,54,53,48,71,51,49,46,89,72,56,55,71,72,25,39,51,28,40,36,41,39,41,34,33,53,47,68,82,60,70,71,54,72,75,83,122,132,82,66,79,54,69,79,40,75,54,85,54,50,66,58,52,54,56,57,54,32,68,68,45,41,52,50,49,55,56,25,69,77,38,65,45,32,38,58,58,51,9,66,74,68,73,49,50,43,66,59,39,41,51,46,49,50,54,37,34,72,72,59,45,32,41,76,34,66,88,74,38,62,88,89,50,62,27,32,28,58,41,82,70,35,79,38,71,63,48,66,88,71,44,51,72,68,35,46,57,53,45,56,55,37,51,55,52,50,51,52,49,52,54,49,52,49,51,50,23,67,73,44,24,87,78,46,63,76,58,39,46,46,63,48,72,47,85,52,67,32,35,37,31,74,69,53,48,55,48,50,51,53,53,49,53,52,53,54,46,71,50,48,45,88,71,55,57,70,71,24,39,51,27,40,35,42,39,39,36,34,52,45,68,81,59,73,72,55,73,76,81,120

Sequence (386 aa):
MTGPPPPEEITDPAVLKAVMHPLRRRIMEALGRGPATATKLAKELGESSGATSYHLRELAKYHFVDEAPELAHGKERWWRARPRDIRWPRHSEQSEEMRAVFDEAQRAAFTEDLEQLARFLERRGELGEWGDALVFSRGAVHVDIEELAQFWEDYLELLRRYWRPEPGPDARKVFVRWIAFPDPGGKEGERGNMTGPPPPEEITDPAVLKAVMHPLRRRIMEALGRGPATATKLAKELGESSGATSYHLRELAKYHFVDEAPELAHGKERWWRARPRDIRWPRHSEQSEEMRAVFDEAQRAAFTEDLEQLARFLERRGELGEWGDALVFSRGAVHVDIEELAQFWEDYLELLRRYWRPEPGPDARKVFVRWIAFPDPGGKEGERGN

pLDDT: mean 87.87, std 12.66, range [20.23, 97.88]

Secondary structure (DSSP, 8-state):
---SPPEEE---HHHHHHHH-HHHHHHHHHHTT--EEHHHHHHHHT--HHHHHHHHHHHHHTTSEEE-GGG--TT--EEEE---EEEPPPGGGS-HHHHHHHHHHHHHHHHHHHHHHHHHHHHGGGSGGGGG--EEEEEEEEE-HHHHHHHHHHHHHHHHHH--SS--TT-EEEEEEEEEEE-TT--------/---SPPEEE---HHHHHHHH-HHHHHHHHHHTT--EEHHHHHHHHT--HHHHHHHHHHHHHTTSEEE-GGG--TT--EEEE---EEEPPPGGGS-HHHHHHHHHHHHHHHHHHHHHHHHHHHHGGGSGGGGG--EEEEEEEEE-HHHHHHHHHHHHHHHHHH--SS--TT-EEEEEEEEEEE-TT--------

Foldseek 3Di:
DDAAADEDEDQDLLLLLLCLPPLNVQVLVVLVVHKDFLVVSCVVVVHDSVVSVVSQVSCVVSPQKDWDCVPDDDPTTMIHGDGHNYDYDDPVPHDPSSNVSCVVSVVVVVVVVVVVVVVLQVCLVVPPPCSVVDDDDDDDDDDDPVVVVVVVVVVVVVVSVPDDPDDDPPDDDDDDDDDDDDDPPDDDPPPPD/DDAAADEDEDQDLLLLLLCLPPLNVQVLVVLVVHKDFLVVSCVVVVHDSVVSVVSQVSCVVSPQKDWDCVPDDDPTTIIHGDGHNYDYDDPVPHDPSSNVSCVVSVVVVVVVVVVVVVVLQVCLVVPPPCSVVDDDDDDDDDDDPVVVVVVVVVVVVVVSVPDDPDDDPPDDDDDDDDDDDDDPPDDDPPPPD